Protein 8TRU (pdb70)

Sequence (378 aa):
FVEDHRSECQIGNIPSSVNNAKLPDPFMGLDGKRISSKADWKCRREEIGAMYEKLMFGTKPRNPEKVEGSYSGGKLTIKVTDKGKSGSFSVKISNAGDKPKPAMIGFGGGCGSLGNATNGLDIAQITFNPDDVAPESGGGMFFQLYNQGQGTIIAWAWGVSRIIDALEKTPEAGIDVKHLAMTGCSRWGKGTLAVGAFDERIALTIPQESGSGGASLWRVGAQVNKQKGKQFVQGLSSAGTEGKWMISSFKNYDGKENTLPFDQHMLLVAMVAPRALLILDNAGQEWLGEVPSNYCGQASKEVYDALGATENYTYSQEGGHGHCQLPNGQFDEVKDFMNKFLLGKDAKTGKIDYTKNTQTINFKKSEWIDWETPSLKDP

Foldseek 3Di:
DFFADLVVEDADDADQFDFFLFFFDLQQHPVRDGAFALVVVSHSLSNLVVNCCVAKFHDQDDDFPDWAWDDDDQKIKIWTHHQPDIAIDIKGKADAAVAAFAEEQAEDCPRAQPPCLCPPPRGMYIYDHLQQFAFLVGDHRVCVRDDRQGFSLSSLLNVVVSVLVNCVVYCRRRHDLQFYAYEHEACVLLSQLLNLLRGVSHQEGERALPAPNHLFWQSVQVVVCVVVVHNQEAHQLNVSPGSSRIGVCNSVCGVPSSTGNHTNLSSNLSNPPGAYEYHHEAPRRHSHRARNLLSLVVNCLSNVQSVRQQRYEYEYYYDDDGSNDDPVCSCVSVQNCCVRRVPHHDRGHYRYHDPHDDDHDRDCVVHPDDDRHNHHHD

Secondary structure (DSSP, 8-state):
--S--GGGS------S----SSPPPTTB-TTS-B--BGGGHHHHHHHHHHHHIIIII-----S-SEEEEEEETTEEEEEEEETTEEEEEEEEEES-----EEEEEEEB--BSS-GGGGTT---EEEEE-GGGT--TTS--SHHHH--S---HHHHHHHHHHHHHHHHHT-GGG-EEEEEEEEEEETHHHHHHHHHHHH-TT-SEEEEES--TTSSS-HHHHHHHHHHHTS--S--HHHHTTGGG-S-TTGGGGGGGGGG-S--THHHHHHHTTSEEEEEE-SS-TTT-HHHHHHHHHHHHHHHHHTT-GGGEEEEEE-SS-TT---GGGHHHHHHHHHHHTS-------EEEEES-SS-----HHHH--S----PBP-

Structure (mmCIF, N/CA/C/O backbone):
data_8TRU
#
_entry.id   8TRU
#
_cell.length_a   57.280
_cell.length_b   57.280
_cell.length_c   222.160
_cell.angle_alpha   90.00
_cell.angle_beta   90.00
_cell.angle_gamma   90.00
#
_symmetry.space_group_name_H-M   'P 41 21 2'
#
loop_
_entity.id
_entity.type
_entity.pdbx_description
1 polymer 'Glucuronyl esterase'
2 non-polymer 'ZINC ION'
3 water water
#
loop_
_atom_site.group_PDB
_atom_site.id
_atom_site.type_symbol
_atom_site.label_atom_id
_atom_site.label_alt_id
_atom_site.label_comp_id
_atom_site.label_asym_id
_atom_site.label_entity_id
_atom_site.label_seq_id
_atom_site.pdbx_PDB_ins_code
_atom_site.Cartn_x
_atom_site.Cartn_y
_atom_site.Cartn_z
_atom_site.occupancy
_atom_site.B_iso_or_equiv
_atom_site.auth_seq_id
_atom_site.auth_comp_id
_atom_site.auth_asym_id
_atom_site.auth_atom_id
_atom_site.pdbx_PDB_model_num
ATOM 1 N N . PHE A 1 4 ? -16.551 22.195 2.528 1.00 57.68 155 PHE A N 1
ATOM 2 C CA . PHE A 1 4 ? -16.154 20.935 3.164 1.00 55.59 155 PHE A CA 1
ATOM 3 C C . PHE A 1 4 ? -15.409 21.208 4.463 1.00 52.39 155 PHE A C 1
ATOM 4 O O . PHE A 1 4 ? -14.266 21.672 4.459 1.00 53.81 155 PHE A O 1
ATOM 12 N N . VAL A 1 5 ? -16.066 20.882 5.572 1.00 49.07 156 VAL A N 1
ATOM 13 C CA . VAL A 1 5 ? -15.751 21.492 6.857 1.00 46.33 156 VAL A CA 1
ATOM 14 C C . VAL A 1 5 ? -16.237 20.568 7.969 1.00 44.29 156 VAL A C 1
ATOM 15 O O . VAL A 1 5 ? -17.334 20.006 7.889 1.00 45.36 156 VAL A O 1
ATOM 19 N N . GLU A 1 6 ? -15.413 20.433 9.016 1.00 41.10 157 GLU A N 1
ATOM 20 C CA . GLU A 1 6 ? -15.778 19.622 10.177 1.00 36.15 157 GLU A CA 1
ATOM 21 C C . GLU A 1 6 ? -17.095 20.087 10.798 1.00 36.43 157 GLU A C 1
ATOM 22 O O . GLU A 1 6 ? -18.020 19.285 10.986 1.00 34.32 157 GLU A O 1
ATOM 28 N N . ASP A 1 7 ? -17.194 21.378 11.135 1.00 36.00 158 ASP A N 1
ATOM 29 C CA . ASP A 1 7 ? -18.409 21.968 11.694 1.00 37.02 158 ASP A CA 1
ATOM 30 C C . ASP A 1 7 ? -18.386 23.467 11.441 1.00 38.86 158 ASP A C 1
ATOM 31 O O . ASP A 1 7 ? -17.380 24.025 11.013 1.00 39.20 158 ASP A O 1
ATOM 36 N N . HIS A 1 8 ? -19.492 24.124 11.780 1.00 41.35 159 HIS A N 1
ATOM 37 C CA . HIS A 1 8 ? -19.617 25.570 11.630 1.00 42.95 159 HIS A CA 1
ATOM 38 C C . HIS A 1 8 ? -19.737 26.277 12.978 1.00 39.89 159 HIS A C 1
ATOM 39 O O . HIS A 1 8 ? -20.293 27.374 13.060 1.00 39.39 159 HIS A O 1
ATOM 46 N N . ARG A 1 9 ? -19.191 25.663 14.034 1.00 38.44 160 ARG A N 1
ATOM 47 C CA . ARG A 1 9 ? -19.381 26.170 15.392 1.00 36.53 160 ARG A CA 1
ATOM 48 C C . ARG A 1 9 ? -18.953 27.631 15.533 1.00 37.62 160 ARG A C 1
ATOM 49 O O . ARG A 1 9 ? -19.626 28.409 16.216 1.00 38.01 160 ARG A O 1
ATOM 57 N N . SER A 1 10 ? -17.837 28.019 14.899 1.00 37.38 161 SER A N 1
ATOM 58 C CA . SER A 1 10 ? -17.298 29.371 15.023 1.00 39.95 161 SER A CA 1
ATOM 59 C C . SER A 1 10 ? -18.145 30.417 14.309 1.00 40.88 161 SER A C 1
ATOM 60 O O . SER A 1 10 ? -17.951 31.611 14.555 1.00 41.85 161 SER A O 1
ATOM 63 N N . GLU A 1 11 ? -19.076 30.007 13.446 1.00 39.75 162 GLU A N 1
ATOM 64 C CA . GLU A 1 11 ? -19.954 30.927 12.731 1.00 40.81 162 GLU A CA 1
ATOM 65 C C . GLU A 1 11 ? -21.264 31.187 13.471 1.00 39.46 162 GLU A C 1
ATOM 66 O O . GLU A 1 11 ? -22.137 31.875 12.931 1.00 39.80 162 GLU A O 1
ATOM 72 N N . CYS A 1 12 ? -21.418 30.655 14.688 1.00 38.52 163 CYS A N 1
ATOM 73 C CA . CYS A 1 12 ? -22.683 30.683 15.411 1.00 38.25 163 CYS A CA 1
ATOM 74 C C . CYS A 1 12 ? -22.490 31.134 16.849 1.00 41.72 163 CYS A C 1
ATOM 75 O O . CYS A 1 12 ? -21.577 30.659 17.529 1.00 43.04 163 CYS A O 1
ATOM 78 N N . GLN A 1 13 ? -23.359 32.036 17.313 1.00 45.31 164 GLN A N 1
ATOM 79 C CA . GLN A 1 13 ? -23.316 32.512 18.689 1.00 45.44 164 GLN A CA 1
ATOM 80 C C . GLN A 1 13 ? -24.081 31.543 19.578 1.00 41.55 164 GLN A C 1
ATOM 81 O O . GLN A 1 13 ? -25.268 31.290 19.352 1.00 38.26 164 GLN A O 1
ATOM 87 N N . ILE A 1 14 ? -23.396 30.986 20.573 1.00 41.25 165 ILE A N 1
ATOM 88 C CA . ILE A 1 14 ? -23.995 30.024 21.491 1.00 40.45 165 ILE A CA 1
ATOM 89 C C . ILE A 1 14 ? -24.396 30.763 22.760 1.00 42.80 165 ILE A C 1
ATOM 90 O O . ILE A 1 14 ? -23.537 31.310 23.469 1.00 41.88 165 ILE A O 1
ATOM 95 N N . GLY A 1 15 ? -25.699 30.768 23.046 1.00 43.73 166 GLY A N 1
ATOM 96 C CA . GLY A 1 15 ? -26.247 31.459 24.199 1.00 45.95 166 GLY A CA 1
ATOM 97 C C . GLY A 1 15 ? -26.209 30.615 25.457 1.00 45.17 166 GLY A C 1
ATOM 98 O O . GLY A 1 15 ? -25.364 29.730 25.616 1.00 43.66 166 GLY A O 1
ATOM 99 N N . ASN A 1 16 ? -27.138 30.888 26.369 1.00 44.99 167 ASN A N 1
ATOM 100 C CA . ASN A 1 16 ? -27.166 30.158 27.629 1.00 45.43 167 ASN A CA 1
ATOM 101 C C . ASN A 1 16 ? -27.529 28.696 27.399 1.00 43.06 167 ASN A C 1
ATOM 102 O O . ASN A 1 16 ? -28.418 28.374 26.603 1.00 43.80 167 ASN A O 1
ATOM 107 N N . ILE A 1 17 ? -26.845 27.805 28.108 1.00 39.92 168 ILE A N 1
ATOM 108 C CA . ILE A 1 17 ? -27.161 26.380 28.035 1.00 37.16 168 ILE A CA 1
ATOM 109 C C . ILE A 1 17 ? -27.671 25.968 29.408 1.00 35.76 168 ILE A C 1
ATOM 110 O O . ILE A 1 17 ? -26.875 25.823 30.345 1.00 34.59 168 ILE A O 1
ATOM 115 N N . PRO A 1 18 ? -28.981 25.819 29.591 1.00 36.38 169 PRO A N 1
ATOM 116 C CA . PRO A 1 18 ? -29.482 25.354 30.885 1.00 35.64 169 PRO A CA 1
ATOM 117 C C . PRO A 1 18 ? -29.110 23.895 31.093 1.00 31.40 169 PRO A C 1
ATOM 118 O O . PRO A 1 18 ? -28.936 23.131 30.141 1.00 28.64 169 PRO A O 1
ATOM 122 N N . SER A 1 19 ? -28.954 23.524 32.356 1.00 29.82 170 SER A N 1
ATOM 123 C CA . SER A 1 19 ? -28.676 22.145 32.703 1.00 31.17 170 SER A CA 1
ATOM 124 C C . SER A 1 19 ? -29.890 21.458 33.309 1.00 33.48 170 SER A C 1
ATOM 125 O O . SER A 1 19 ? -29.855 20.237 33.525 1.00 33.98 170 SER A O 1
ATOM 128 N N . SER A 1 20 ? -30.979 22.201 33.542 1.00 33.24 171 SER A N 1
ATOM 129 C CA . SER A 1 20 ? -32.191 21.635 34.126 1.00 33.60 171 SER A CA 1
ATOM 130 C C . SER A 1 20 ? -33.422 22.287 33.518 1.00 33.08 171 SER A C 1
ATOM 131 O O . SER A 1 20 ? -33.468 23.512 33.343 1.00 32.11 171 SER A O 1
ATOM 134 N N . VAL A 1 21 ? -34.398 21.452 33.188 1.00 31.67 172 VAL A N 1
ATOM 135 C CA . VAL A 1 21 ? -35.739 21.847 32.778 1.00 30.82 172 VAL A CA 1
ATOM 136 C C . VAL A 1 21 ? -36.714 20.995 33.581 1.00 32.21 172 VAL A C 1
ATOM 137 O O . VAL A 1 21 ? -36.308 20.234 34.470 1.00 30.40 172 VAL A O 1
ATOM 141 N N . ASN A 1 22 ? -38.003 21.118 33.269 1.00 30.25 173 ASN A N 1
ATOM 142 C CA . ASN A 1 22 ? -39.016 20.207 33.784 1.00 30.24 173 ASN A CA 1
ATOM 143 C C . ASN A 1 22 ? -39.930 19.868 32.616 1.00 28.47 173 ASN A C 1
ATOM 144 O O . ASN A 1 22 ? -40.871 20.613 32.321 1.00 28.80 173 ASN A O 1
ATOM 149 N N . ASN A 1 23 ? -39.665 18.730 31.970 1.00 29.02 174 ASN A N 1
ATOM 150 C CA . ASN A 1 23 ? -40.378 18.389 30.741 1.00 30.37 174 ASN A CA 1
ATOM 151 C C . ASN A 1 23 ? -40.361 16.868 30.562 1.00 29.17 174 ASN A C 1
ATOM 152 O O . ASN A 1 23 ? -39.348 16.310 30.137 1.00 27.50 174 ASN A O 1
ATOM 157 N N . ALA A 1 24 ? -41.496 16.224 30.847 1.00 29.07 175 ALA A N 1
ATOM 158 C CA . ALA A 1 24 ? -41.593 14.774 30.689 1.00 30.22 175 ALA A CA 1
ATOM 159 C C . ALA A 1 24 ? -41.799 14.361 29.241 1.00 31.02 175 ALA A C 1
ATOM 160 O O . ALA A 1 24 ? -41.688 13.165 28.932 1.00 32.13 175 ALA A O 1
ATOM 162 N N . LYS A 1 25 ? -42.054 15.319 28.356 1.00 28.36 176 LYS A N 1
ATOM 163 C CA . LYS A 1 25 ? -42.055 15.109 26.919 1.00 29.27 176 LYS A CA 1
ATOM 164 C C . LYS A 1 25 ? -40.645 15.317 26.353 1.00 30.64 176 LYS A C 1
ATOM 165 O O . LYS A 1 25 ? -39.721 15.740 27.054 1.00 25.36 176 LYS A O 1
ATOM 171 N N . LEU A 1 26 ? -40.492 14.993 25.070 1.00 29.36 177 LEU A N 1
ATOM 172 C CA . LEU A 1 26 ? -39.234 15.211 24.381 1.00 27.55 177 LEU A CA 1
ATOM 173 C C . LEU A 1 26 ? -38.996 16.703 24.169 1.00 28.41 177 LEU A C 1
ATOM 174 O O . LEU A 1 26 ? -39.891 17.413 23.676 1.00 24.98 177 LEU A O 1
ATOM 179 N N . PRO A 1 27 ? -37.814 17.221 24.512 1.00 29.26 178 PRO A N 1
ATOM 180 C CA . PRO A 1 27 ? -37.532 18.633 24.227 1.00 29.44 178 PRO A CA 1
ATOM 181 C C . PRO A 1 27 ? -37.590 18.934 22.735 1.00 29.68 178 PRO A C 1
ATOM 182 O O . PRO A 1 27 ? -37.290 18.084 21.889 1.00 29.35 178 PRO A O 1
ATOM 186 N N . ASP A 1 28 ? -37.981 20.169 22.438 1.00 28.79 179 ASP A N 1
ATOM 187 C CA . ASP A 1 28 ? -38.125 20.674 21.075 1.00 29.87 179 ASP A CA 1
ATOM 188 C C . ASP A 1 28 ? -36.763 20.909 20.437 1.00 30.40 179 ASP A C 1
ATOM 189 O O . ASP A 1 28 ? -35.999 21.751 20.925 1.00 33.14 179 ASP A O 1
ATOM 194 N N . PRO A 1 29 ? -36.453 20.264 19.313 1.00 28.30 180 PRO A N 1
ATOM 195 C CA . PRO A 1 29 ? -35.155 20.497 18.678 1.00 29.80 180 PRO A CA 1
ATOM 196 C C . PRO A 1 29 ? -35.135 21.725 17.791 1.00 31.58 180 PRO A C 1
ATOM 197 O O . PRO A 1 29 ? -34.043 22.158 17.395 1.00 31.22 180 PRO A O 1
ATOM 201 N N . PHE A 1 30 ? -36.291 22.321 17.495 1.00 32.15 181 PHE A N 1
ATOM 202 C CA . PHE A 1 30 ? -36.350 23.517 16.669 1.00 31.34 181 PHE A CA 1
ATOM 203 C C . PHE A 1 30 ? -36.341 24.798 17.493 1.00 33.38 181 PHE A C 1
ATOM 204 O O . PHE A 1 30 ? -36.519 25.878 16.928 1.00 35.77 181 PHE A O 1
ATOM 212 N N . MET A 1 31 ? -36.171 24.703 18.805 1.00 31.81 182 MET A N 1
ATOM 213 C CA . MET A 1 31 ? -36.213 25.863 19.678 1.00 31.92 182 MET A CA 1
ATOM 214 C C . MET A 1 31 ? -34.785 26.359 19.891 1.00 34.40 182 MET A C 1
ATOM 215 O O . MET A 1 31 ? -33.960 25.670 20.503 1.00 34.68 182 MET A O 1
ATOM 220 N N . GLY A 1 32 ? -34.486 27.542 19.369 1.00 33.50 183 GLY A N 1
ATOM 221 C CA . GLY A 1 32 ? -33.157 28.092 19.522 1.00 31.41 183 GLY A CA 1
ATOM 222 C C . GLY A 1 32 ? -32.832 28.423 20.965 1.00 31.07 183 GLY A C 1
ATOM 223 O O . GLY A 1 32 ? -33.707 28.609 21.812 1.00 30.36 183 GLY A O 1
ATOM 224 N N . LEU A 1 33 ? -31.526 28.484 21.249 1.00 33.93 184 LEU A N 1
ATOM 225 C CA . LEU A 1 33 ? -31.067 28.956 22.551 1.00 33.55 184 LEU A CA 1
ATOM 226 C C . LEU A 1 33 ? -31.447 30.399 22.801 1.00 35.19 184 LEU A C 1
ATOM 227 O O . LEU A 1 33 ? -31.508 30.821 23.961 1.00 37.11 184 LEU A O 1
ATOM 232 N N . ASP A 1 34 ? -31.665 31.180 21.748 1.00 36.28 185 ASP A N 1
ATOM 233 C CA . ASP A 1 34 ? -32.139 32.547 21.938 1.00 36.07 185 ASP A CA 1
ATOM 234 C C . ASP A 1 34 ? -33.636 32.613 22.214 1.00 34.73 185 ASP A C 1
ATOM 235 O O . ASP A 1 34 ? -34.195 33.713 22.269 1.00 35.10 185 ASP A O 1
ATOM 240 N N . GLY A 1 35 ? -34.300 31.473 22.382 1.00 36.26 186 GLY A N 1
ATOM 241 C CA . GLY A 1 35 ? -35.721 31.459 22.673 1.00 38.15 186 GLY A CA 1
ATOM 242 C C . GLY A 1 35 ? -36.649 31.508 21.478 1.00 40.02 186 GLY A C 1
ATOM 243 O O . GLY A 1 35 ? -37.874 31.456 21.669 1.00 41.96 186 GLY A O 1
ATOM 244 N N . LYS A 1 36 ? -36.131 31.602 20.253 1.00 39.02 187 LYS A N 1
ATOM 245 C CA . LYS A 1 36 ? -36.974 31.673 19.061 1.00 39.88 187 LYS A CA 1
ATOM 246 C C . LYS A 1 36 ? -36.933 30.349 18.304 1.00 35.82 187 LYS A C 1
ATOM 247 O O . LYS A 1 36 ? -35.857 29.776 18.118 1.00 33.31 187 LYS A O 1
ATOM 249 N N . ARG A 1 37 ? -38.098 29.872 17.858 1.00 35.11 188 ARG A N 1
ATOM 250 C CA . ARG A 1 37 ? -38.140 28.682 17.011 1.00 33.82 188 ARG A CA 1
ATOM 251 C C . ARG A 1 37 ? -37.598 29.010 15.629 1.00 34.58 188 ARG A C 1
ATOM 252 O O . ARG A 1 37 ? -37.810 30.106 15.112 1.00 37.10 188 ARG A O 1
ATOM 260 N N . ILE A 1 38 ? -36.886 28.065 15.026 1.00 34.67 189 ILE A N 1
ATOM 261 C CA . ILE A 1 38 ? -36.368 28.309 13.687 1.00 35.65 189 ILE A CA 1
ATOM 262 C C . ILE A 1 38 ? -37.493 28.187 12.666 1.00 36.78 189 ILE A C 1
ATOM 263 O O . ILE A 1 38 ? -38.479 27.466 12.859 1.00 36.05 189 ILE A O 1
ATOM 268 N N . SER A 1 39 ? -37.368 28.942 11.580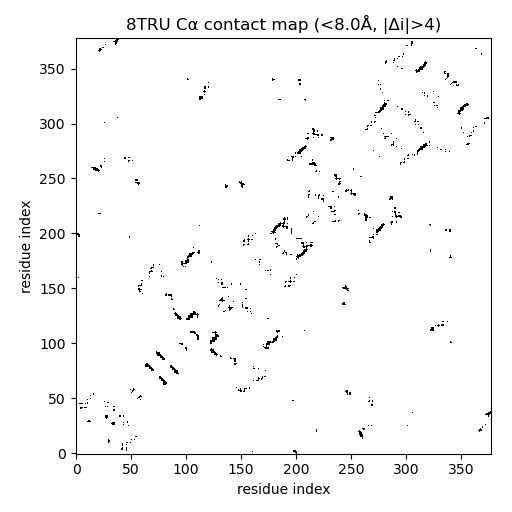 1.00 38.08 190 SER A N 1
ATOM 269 C CA . SER A 1 39 ? -38.342 28.907 10.506 1.00 39.57 190 SER A CA 1
ATOM 270 C C . SER A 1 39 ? -37.750 28.535 9.160 1.00 42.05 190 SER A C 1
ATOM 271 O O . SER A 1 39 ? -38.498 28.094 8.280 1.00 41.96 190 SER A O 1
ATOM 274 N N . SER A 1 40 ? -36.440 28.693 8.972 1.00 43.44 191 SER A N 1
ATOM 275 C CA . SER A 1 40 ? -35.793 28.475 7.690 1.00 45.10 191 SER A CA 1
ATOM 276 C C . SER A 1 40 ? -34.810 27.317 7.770 1.00 42.21 191 SER A C 1
ATOM 277 O O . SER A 1 40 ? -34.249 27.023 8.828 1.00 41.19 191 SER A O 1
ATOM 280 N N . LYS A 1 41 ? -34.590 26.662 6.632 1.00 40.75 192 LYS A N 1
ATOM 281 C CA . LYS A 1 41 ? -33.570 25.626 6.602 1.00 41.56 192 LYS A CA 1
ATOM 282 C C . LYS A 1 41 ? -32.191 26.226 6.835 1.00 41.92 192 LYS A C 1
ATOM 283 O O . LYS A 1 41 ? -31.304 25.550 7.365 1.00 42.87 192 LYS A O 1
ATOM 289 N N . ALA A 1 42 ? -32.009 27.499 6.477 1.00 43.21 193 ALA A N 1
ATOM 290 C CA . ALA A 1 42 ? -30.752 28.195 6.738 1.00 44.02 193 ALA A CA 1
ATOM 291 C C . ALA A 1 42 ? -30.484 28.348 8.229 1.00 42.96 193 ALA A C 1
ATOM 292 O O . ALA A 1 42 ? -29.324 28.468 8.641 1.00 42.79 193 ALA A O 1
ATOM 294 N N . ASP A 1 43 ? -31.537 28.359 9.047 1.00 41.49 194 ASP A N 1
ATOM 295 C CA . ASP A 1 43 ? -31.369 28.445 10.489 1.00 39.17 194 ASP A CA 1
ATOM 296 C C . ASP A 1 43 ? -30.816 27.164 11.087 1.00 38.96 194 ASP A C 1
ATOM 297 O O . ASP A 1 43 ? -30.404 27.172 12.252 1.00 39.24 194 ASP A O 1
ATOM 302 N N . TRP A 1 44 ? -30.790 26.070 10.327 1.00 38.04 195 TRP A N 1
ATOM 303 C CA . TRP A 1 44 ? -30.331 24.811 10.900 1.00 36.87 195 TRP A CA 1
ATOM 304 C C . TRP A 1 44 ? -28.812 24.792 11.089 1.00 35.25 195 TRP A C 1
ATOM 305 O O . TRP A 1 44 ? -28.317 24.147 12.022 1.00 33.83 195 TRP A O 1
ATOM 316 N N . LYS A 1 45 ? -28.063 25.500 10.240 1.00 36.80 196 LYS A N 1
ATOM 317 C CA . LYS A 1 45 ? -26.606 25.519 10.377 1.00 37.31 196 LYS A CA 1
ATOM 318 C C . LYS A 1 45 ? -26.196 25.766 11.824 1.00 36.13 196 LYS A C 1
ATOM 319 O O . LYS A 1 45 ? -25.406 25.005 12.397 1.00 37.06 196 LYS A O 1
ATOM 325 N N . CYS A 1 46 ? -26.781 26.799 12.448 1.00 34.66 197 CYS A N 1
ATOM 326 C CA . CYS A 1 46 ? -26.462 27.209 13.814 1.00 33.33 197 CYS A CA 1
ATOM 327 C C . CYS A 1 46 ? -27.270 26.489 14.877 1.00 32.01 197 CYS A C 1
ATOM 328 O O . CYS A 1 46 ? -26.760 26.271 15.976 1.00 32.47 197 CYS A O 1
ATOM 331 N N . ARG A 1 47 ? -28.522 26.159 14.593 1.00 31.11 198 ARG A N 1
ATOM 332 C CA . ARG A 1 47 ? -29.285 25.362 15.543 1.00 29.83 198 ARG A CA 1
ATOM 333 C C . ARG A 1 47 ? -28.591 24.022 15.813 1.00 29.09 198 ARG A C 1
ATOM 334 O O . ARG A 1 47 ? -28.492 23.584 16.965 1.00 28.68 198 ARG A O 1
ATOM 342 N N . ARG A 1 48 ? -28.049 23.399 14.761 1.00 30.82 199 ARG A N 1
ATOM 343 C CA . ARG A 1 48 ? -27.239 22.183 14.893 1.00 32.76 199 ARG A CA 1
ATOM 344 C C . ARG A 1 48 ? -26.033 22.386 15.820 1.00 30.14 199 ARG A C 1
ATOM 345 O O . ARG A 1 48 ? -25.729 21.520 16.648 1.00 28.06 199 ARG A O 1
ATOM 353 N N . GLU A 1 49 ? -25.332 23.523 15.703 1.00 29.06 200 GLU A N 1
ATOM 354 C CA . GLU A 1 49 ? -24.191 23.770 16.582 1.00 28.00 200 GLU A CA 1
ATOM 355 C C . GLU A 1 49 ? -24.630 23.957 18.027 1.00 26.70 200 GLU A C 1
ATOM 356 O O . GLU A 1 49 ? -23.952 23.492 18.950 1.00 28.11 200 GLU A O 1
ATOM 362 N N . GLU A 1 50 ? -25.762 24.632 18.244 1.00 27.96 201 GLU A N 1
ATOM 363 C CA . GLU A 1 50 ? -26.288 24.811 19.598 1.00 30.51 201 GLU A CA 1
ATOM 364 C C . GLU A 1 50 ? -26.580 23.483 20.284 1.00 28.83 201 GLU A C 1
ATOM 365 O O . GLU A 1 50 ? -26.318 23.335 21.484 1.00 27.84 201 GLU A O 1
ATOM 371 N N . ILE A 1 51 ? -27.156 22.520 19.553 1.00 29.59 202 ILE A N 1
ATOM 372 C CA . ILE A 1 51 ? -27.385 21.183 20.113 1.00 27.69 202 ILE A CA 1
ATOM 373 C C . ILE A 1 51 ? -26.054 20.517 20.479 1.00 27.83 202 ILE A C 1
ATOM 374 O O . ILE A 1 51 ? -25.887 19.989 21.588 1.00 26.65 202 ILE A O 1
ATOM 379 N N . GLY A 1 52 ? -25.081 20.548 19.568 1.00 28.68 203 GLY A N 1
ATOM 380 C CA . GLY A 1 52 ? -23.778 19.966 19.879 1.00 28.78 203 GLY A CA 1
ATOM 381 C C . GLY A 1 52 ? -23.133 20.578 21.110 1.00 27.79 203 GLY A C 1
ATOM 382 O O . GLY A 1 52 ? -22.622 19.862 21.978 1.00 26.84 203 GLY A O 1
ATOM 383 N N . ALA A 1 53 ? -23.152 21.912 21.205 1.00 27.66 204 ALA A N 1
ATOM 384 C CA . ALA A 1 53 ? -22.620 22.591 22.381 1.00 26.27 204 ALA A CA 1
ATOM 385 C C . ALA A 1 53 ? -23.327 22.162 23.658 1.00 27.69 204 ALA A C 1
ATOM 386 O O . ALA A 1 53 ? -22.705 22.114 24.729 1.00 26.19 204 ALA A O 1
ATOM 388 N N . MET A 1 54 ? -24.635 21.883 23.577 1.00 28.72 205 MET A N 1
ATOM 389 C CA . MET A 1 54 ? -25.343 21.389 24.749 1.00 29.31 205 MET A CA 1
ATOM 390 C C . MET A 1 54 ? -24.849 19.999 25.138 1.00 29.24 205 MET A C 1
ATOM 391 O O . MET A 1 54 ? -24.560 19.749 26.313 1.00 29.44 205 MET A O 1
ATOM 396 N N . TYR A 1 55 ? -24.712 19.096 24.158 1.00 28.76 206 TYR A N 1
ATOM 397 C CA . TYR A 1 55 ? -24.162 17.764 24.427 1.00 29.90 206 TYR A CA 1
ATOM 398 C C . TYR A 1 55 ? -22.735 17.838 24.970 1.00 30.21 206 TYR A C 1
ATOM 399 O O . TYR A 1 55 ? -22.379 17.094 25.892 1.00 29.28 206 TYR A O 1
ATOM 408 N N . GLU A 1 56 ? -21.903 18.728 24.426 1.00 32.02 207 GLU A N 1
ATOM 409 C CA . GLU A 1 56 ? -20.535 18.830 24.937 1.00 31.00 207 GLU A CA 1
ATOM 410 C C . GLU A 1 56 ? -20.534 19.347 26.371 1.00 31.95 207 GLU A C 1
ATOM 411 O O . GLU A 1 56 ? -19.777 18.861 27.211 1.00 32.46 207 GLU A O 1
ATOM 417 N N . LYS A 1 57 ? -21.413 20.297 26.686 1.00 31.53 208 LYS A N 1
ATOM 418 C CA . LYS A 1 57 ? -21.448 20.822 28.046 1.00 32.34 208 LYS A CA 1
ATOM 419 C C . LYS A 1 57 ? -22.052 19.817 29.019 1.00 32.57 208 LYS A C 1
ATOM 420 O O . LYS A 1 57 ? -21.566 19.680 30.147 1.00 35.27 208 LYS A O 1
ATOM 426 N N . LEU A 1 58 ? -23.090 19.090 28.599 1.00 30.55 209 LEU A N 1
ATOM 427 C CA . LEU A 1 58 ? -23.904 18.307 29.528 1.00 26.48 209 LEU A CA 1
ATOM 428 C C . LEU A 1 58 ? -23.601 16.812 29.532 1.00 26.77 209 LEU A C 1
ATOM 429 O O . LEU A 1 58 ? -23.752 16.179 30.583 1.00 26.02 209 LEU A O 1
ATOM 434 N N . MET A 1 59 ? -23.188 16.225 28.403 1.00 25.00 210 MET A N 1
ATOM 435 C CA . MET A 1 59 ? -23.023 14.777 28.349 1.00 27.00 210 MET A CA 1
ATOM 436 C C . MET A 1 59 ? -21.633 14.317 27.924 1.00 27.76 210 MET A C 1
ATOM 437 O O . MET A 1 59 ? -21.021 13.532 28.645 1.00 29.92 210 MET A O 1
ATOM 442 N N . PHE A 1 60 ? -21.125 14.780 26.775 1.00 27.42 211 PHE A N 1
ATOM 443 C CA . PHE A 1 60 ? -19.881 14.280 26.185 1.00 28.48 211 PHE A CA 1
ATOM 444 C C . PHE A 1 60 ? -18.616 14.980 26.707 1.00 30.21 211 PHE A C 1
ATOM 445 O O . PHE A 1 60 ? -17.574 14.324 26.886 1.00 27.80 211 PHE A O 1
ATOM 453 N N . GLY A 1 61 ? -18.665 16.292 26.922 1.00 29.52 212 GLY A N 1
ATOM 454 C CA . GLY A 1 61 ? -17.457 17.060 27.138 1.00 29.99 212 GLY A CA 1
ATOM 455 C C . GLY A 1 61 ? -17.016 17.791 25.874 1.00 30.85 212 GLY A C 1
ATOM 456 O O . GLY A 1 61 ? -17.411 17.464 24.756 1.00 31.11 212 GLY A O 1
ATOM 457 N N . THR A 1 62 ? -16.165 18.793 26.063 1.00 30.31 213 THR A N 1
ATOM 458 C CA . THR A 1 62 ? -15.830 19.697 24.966 1.00 28.49 213 THR A CA 1
ATOM 459 C C . THR A 1 62 ? -14.977 19.021 23.895 1.00 29.83 213 THR A C 1
ATOM 460 O O . THR A 1 62 ? -13.909 18.473 24.184 1.00 32.63 213 THR A O 1
ATOM 464 N N . LYS A 1 63 ? -15.405 19.116 22.641 1.00 27.85 214 LYS A N 1
ATOM 465 C CA . LYS A 1 63 ? -14.594 18.577 21.556 1.00 29.02 214 LYS A CA 1
ATOM 466 C C . LYS A 1 63 ? -13.491 19.568 21.202 1.00 30.85 214 LYS A C 1
ATOM 467 O O . LYS A 1 63 ? -13.792 20.685 20.752 1.00 28.99 214 LYS A O 1
ATOM 473 N N . PRO A 1 64 ? -12.223 19.227 21.404 1.00 33.98 215 PRO A N 1
ATOM 474 C CA . PRO A 1 64 ? -11.150 20.155 21.019 1.00 33.51 215 PRO A CA 1
ATOM 475 C C . PRO A 1 64 ? -11.169 20.363 19.514 1.00 32.25 215 PRO A C 1
ATOM 476 O O . PRO A 1 64 ? -11.273 19.406 18.741 1.00 33.09 215 PRO A O 1
ATOM 480 N N . ARG A 1 65 ? -11.094 21.624 19.102 1.00 29.36 216 ARG A N 1
ATOM 481 C CA . ARG A 1 65 ? -11.239 22.004 17.707 1.00 28.98 216 ARG A CA 1
ATOM 482 C C . ARG A 1 65 ? -9.995 22.745 17.223 1.00 31.26 216 ARG A C 1
ATOM 483 O O . ARG A 1 65 ? -9.167 23.212 18.014 1.00 32.09 216 ARG A O 1
ATOM 491 N N . ASN A 1 66 ? -9.876 22.845 15.903 1.00 32.44 217 ASN A N 1
ATOM 492 C CA . ASN A 1 66 ? -8.813 23.604 15.255 1.00 32.22 217 ASN A CA 1
ATOM 493 C C . ASN A 1 66 ? -7.423 23.230 15.770 1.00 31.76 217 ASN A C 1
ATOM 494 O O . ASN A 1 66 ? -6.690 24.086 16.276 1.00 28.98 217 ASN A O 1
ATOM 499 N N . PRO A 1 67 ? -7.026 21.961 15.646 1.00 29.05 218 PRO A N 1
ATOM 500 C CA . PRO A 1 67 ? -5.699 21.565 16.109 1.00 29.22 218 PRO A CA 1
ATOM 501 C C . PRO A 1 67 ? -4.621 22.329 15.352 1.00 32.59 218 PRO A C 1
ATOM 502 O O . PRO A 1 67 ? -4.798 22.706 14.193 1.00 34.31 218 PRO A O 1
ATOM 506 N N . GLU A 1 68 ? -3.494 22.556 16.028 1.00 31.55 219 GLU A N 1
ATOM 507 C CA . GLU A 1 68 ? -2.428 23.375 15.450 1.00 32.20 219 GLU A CA 1
ATOM 508 C C . GLU A 1 68 ? -1.881 22.782 14.151 1.00 33.61 219 GLU A C 1
ATOM 509 O O . GLU A 1 68 ? -1.554 23.518 13.215 1.00 32.74 219 GLU A O 1
ATOM 515 N N . LYS A 1 69 ? -1.777 21.456 14.064 1.00 36.10 220 LYS A N 1
ATOM 516 C CA . LYS A 1 69 ? -1.278 20.850 12.839 1.00 37.59 220 LYS A CA 1
ATOM 517 C C . LYS A 1 69 ? -1.649 19.373 12.834 1.00 35.94 220 LYS A C 1
ATOM 518 O O . LYS A 1 69 ? -1.595 18.717 13.875 1.00 36.03 220 LYS A O 1
ATOM 524 N N . VAL A 1 70 ? -2.034 18.864 11.666 1.00 35.61 221 VAL A N 1
ATOM 525 C CA . VAL A 1 70 ? -2.284 17.440 11.467 1.00 36.20 221 VAL A CA 1
ATOM 526 C C . VAL A 1 70 ? -1.452 16.987 10.276 1.00 39.61 221 VAL A C 1
ATOM 527 O O . VAL A 1 70 ? -1.557 17.559 9.184 1.00 41.42 221 VAL A O 1
ATOM 531 N N . GLU A 1 71 ? -0.613 15.983 10.486 1.00 41.56 222 GLU A N 1
ATOM 532 C CA . GLU A 1 71 ? 0.234 15.449 9.435 1.00 43.57 222 GLU A CA 1
ATOM 533 C C . GLU A 1 71 ? -0.145 14.004 9.149 1.00 46.33 222 GLU A C 1
ATOM 534 O O . GLU A 1 71 ? -0.375 13.210 10.072 1.00 44.83 222 GLU A O 1
ATOM 540 N N . GLY A 1 72 ? -0.208 13.676 7.873 1.00 48.30 223 GLY A N 1
ATOM 541 C CA . GLY A 1 72 ? -0.492 12.316 7.450 1.00 46.71 223 GLY A CA 1
ATOM 542 C C . GLY A 1 72 ? 0.578 11.776 6.529 1.00 47.07 223 GLY A C 1
ATOM 543 O O . GLY A 1 72 ? 1.092 12.489 5.662 1.00 46.37 223 GLY A O 1
ATOM 544 N N . SER A 1 73 ? 0.907 10.503 6.728 1.00 48.06 224 SER A N 1
ATOM 545 C CA . SER A 1 73 ? 1.816 9.766 5.861 1.00 49.93 224 SER A CA 1
ATOM 546 C C . SER A 1 73 ? 1.264 8.362 5.690 1.00 50.75 224 SER A C 1
ATOM 547 O O . SER A 1 73 ? 0.788 7.754 6.654 1.00 49.27 224 SER A O 1
ATOM 550 N N . TYR A 1 74 ? 1.322 7.857 4.463 1.00 51.42 225 TYR A N 1
ATOM 551 C CA . TYR A 1 74 ? 0.765 6.555 4.117 1.00 50.98 225 TYR A CA 1
ATOM 552 C C . TYR A 1 74 ? 1.900 5.641 3.675 1.00 51.91 225 TYR A C 1
ATOM 553 O O . TYR A 1 74 ? 2.603 5.939 2.702 1.00 51.89 225 TYR A O 1
ATOM 562 N N . SER A 1 75 ? 2.082 4.535 4.390 1.00 52.97 226 SER A N 1
ATOM 563 C CA . SER A 1 75 ? 3.127 3.587 4.030 1.00 55.04 226 SER A CA 1
ATOM 564 C C . SER A 1 75 ? 2.713 2.199 4.500 1.00 54.56 226 SER A C 1
ATOM 565 O O . SER A 1 75 ? 2.209 2.046 5.619 1.00 53.53 226 SER A O 1
ATOM 568 N N . GLY A 1 76 ? 2.909 1.203 3.641 1.00 55.17 227 GLY A N 1
ATOM 569 C CA . GLY A 1 76 ? 2.598 -0.173 4.005 1.00 55.99 227 GLY A CA 1
ATOM 570 C C . GLY A 1 76 ? 1.153 -0.396 4.397 1.00 55.77 227 GLY A C 1
ATOM 571 O O . GLY A 1 76 ? 0.879 -1.070 5.400 1.00 55.59 227 GLY A O 1
ATOM 572 N N . GLY A 1 77 ? 0.218 0.167 3.636 1.00 54.81 228 GLY A N 1
ATOM 573 C CA . GLY A 1 77 ? -1.193 -0.018 3.912 1.00 53.56 228 GLY A CA 1
ATOM 574 C C . GLY A 1 77 ? -1.685 0.562 5.216 1.00 52.97 228 GLY A C 1
ATOM 575 O O . GLY A 1 77 ? -2.819 0.271 5.611 1.00 53.23 228 GLY A O 1
ATOM 576 N N . LYS A 1 78 ? -0.882 1.383 5.894 1.00 51.06 229 LYS A N 1
ATOM 577 C CA . LYS A 1 78 ? -1.253 1.979 7.172 1.00 50.09 229 LYS A CA 1
ATOM 578 C C . LYS A 1 78 ? -1.094 3.491 7.078 1.00 47.09 229 LYS A C 1
ATOM 579 O O . LYS A 1 78 ? -0.056 3.976 6.619 1.00 48.01 229 LYS A O 1
ATOM 585 N N . LEU A 1 79 ? -2.124 4.231 7.490 1.00 44.11 230 LEU A N 1
ATOM 586 C CA . LEU A 1 79 ? -2.085 5.689 7.516 1.00 42.72 230 LEU A CA 1
ATOM 587 C C . LEU A 1 79 ? -1.755 6.151 8.928 1.00 44.22 230 LEU A C 1
ATOM 588 O O . LEU A 1 79 ? -2.493 5.854 9.870 1.00 41.95 230 LEU A O 1
ATOM 593 N N . THR A 1 80 ? -0.662 6.896 9.071 1.00 46.83 231 THR A N 1
ATOM 594 C CA . THR A 1 80 ? -0.223 7.389 10.373 1.00 45.50 231 THR A CA 1
ATOM 595 C C . THR A 1 80 ? -0.510 8.879 10.492 1.00 42.07 231 THR A C 1
ATOM 596 O O . THR A 1 80 ? -0.073 9.672 9.650 1.00 40.67 231 THR A O 1
ATOM 600 N N . ILE A 1 81 ? -1.240 9.243 11.543 1.00 41.34 232 ILE A N 1
ATOM 601 C CA . ILE A 1 81 ? -1.709 10.603 11.781 1.00 41.51 232 ILE A CA 1
ATOM 602 C C . ILE A 1 81 ? -0.965 11.150 12.988 1.00 44.65 232 ILE A C 1
ATOM 603 O O . ILE A 1 81 ? -1.080 10.599 14.091 1.00 46.81 232 ILE A O 1
ATOM 608 N N . LYS A 1 82 ? -0.209 12.229 12.781 1.00 43.44 233 LYS A N 1
ATOM 609 C CA . LYS A 1 82 ? 0.489 12.946 13.844 1.00 39.83 233 LYS A CA 1
ATOM 610 C C . LYS A 1 82 ? -0.211 14.278 14.079 1.00 36.91 233 LYS A C 1
ATOM 611 O O . LYS A 1 82 ? -0.321 15.096 13.160 1.00 37.77 233 LYS A O 1
ATOM 617 N N . VAL A 1 83 ? -0.661 14.506 15.307 1.00 35.09 234 VAL A N 1
ATOM 618 C CA . VAL A 1 83 ? -1.380 15.724 15.671 1.00 36.08 234 VAL A CA 1
ATOM 619 C C . VAL A 1 83 ? -0.502 16.542 16.605 1.00 36.92 234 VAL A C 1
ATOM 620 O O . VAL A 1 83 ? -0.018 16.024 17.619 1.00 35.98 234 VAL A O 1
ATOM 624 N N . THR A 1 84 ? -0.300 17.821 16.260 1.00 36.42 235 THR A N 1
ATOM 625 C CA . THR A 1 84 ? 0.404 18.785 17.099 1.00 36.61 235 THR A CA 1
ATOM 626 C C . THR A 1 84 ? -0.621 19.701 17.750 1.00 35.30 235 THR A C 1
ATOM 627 O O . THR A 1 84 ? -1.469 20.276 17.055 1.00 35.75 235 THR A O 1
ATOM 631 N N . ASP A 1 85 ? -0.536 19.844 19.070 1.00 33.15 236 ASP A N 1
ATOM 632 C CA . ASP A 1 85 ? -1.478 20.694 19.782 1.00 33.84 236 ASP A CA 1
ATOM 633 C C . ASP A 1 85 ? -1.037 20.809 21.228 1.00 32.95 236 ASP A C 1
ATOM 634 O O . ASP A 1 85 ? -0.461 19.869 21.778 1.00 31.15 236 ASP A O 1
ATOM 639 N N . LYS A 1 86 ? -1.301 21.975 21.820 1.00 34.32 237 LYS A N 1
ATOM 640 C CA . LYS A 1 86 ? -1.118 22.223 23.250 1.00 35.25 237 LYS A CA 1
ATOM 641 C C . LYS A 1 86 ? 0.274 21.811 23.744 1.00 35.59 237 LYS A C 1
ATOM 642 O O . LYS A 1 86 ? 0.423 21.191 24.801 1.00 34.19 237 LYS A O 1
ATOM 648 N N . GLY A 1 87 ? 1.306 22.168 22.971 1.00 35.48 238 GLY A N 1
ATOM 649 C CA . GLY A 1 87 ? 2.684 22.002 23.388 1.00 35.88 238 GLY A CA 1
ATOM 650 C C . GLY A 1 87 ? 3.292 20.625 23.192 1.00 35.47 238 GLY A C 1
ATOM 651 O O . GLY A 1 87 ? 4.477 20.443 23.510 1.00 33.18 238 GLY A O 1
ATOM 652 N N . LYS A 1 88 ? 2.551 19.655 22.665 1.00 37.60 239 LYS A N 1
ATOM 653 C CA . LYS A 1 88 ? 3.087 18.302 22.512 1.00 37.54 239 LYS A CA 1
ATOM 654 C C . LYS A 1 88 ? 2.552 17.700 21.212 1.00 35.88 239 LYS A C 1
ATOM 655 O O . LYS A 1 88 ? 1.926 18.384 20.397 1.00 34.70 239 LYS A O 1
ATOM 661 N N . SER A 1 89 ? 2.826 16.412 20.999 1.00 35.54 240 SER A N 1
ATOM 662 C CA . SER A 1 89 ? 2.357 15.694 19.823 1.00 37.83 240 SER A CA 1
ATOM 663 C C . SER A 1 89 ? 1.759 14.363 20.245 1.00 38.27 240 SER A C 1
ATOM 664 O O . SER A 1 89 ? 2.153 13.782 21.259 1.00 34.65 240 SER A O 1
ATOM 667 N N . GLY A 1 90 ? 0.790 13.901 19.457 1.00 34.87 241 GLY A N 1
ATOM 668 C CA . GLY A 1 90 ? 0.194 12.592 19.647 1.00 35.19 241 GLY A CA 1
ATOM 669 C C . GLY A 1 90 ? -0.001 11.926 18.303 1.00 35.85 241 GLY A C 1
ATOM 670 O O . GLY A 1 90 ? -0.415 12.587 17.346 1.00 40.46 241 GLY A O 1
ATOM 671 N N . SER A 1 91 ? 0.308 10.634 18.200 1.00 36.47 242 SER A N 1
ATOM 672 C CA . SER A 1 91 ? 0.251 9.941 16.925 1.00 37.18 242 SER A CA 1
ATOM 673 C C . SER A 1 91 ? -0.554 8.657 17.062 1.00 38.71 242 SER A C 1
ATOM 674 O O . SER A 1 91 ? -0.555 8.012 18.114 1.00 38.46 242 SER A O 1
ATOM 677 N N . PHE A 1 92 ? -1.275 8.322 15.994 1.00 38.65 243 PHE A N 1
ATOM 678 C CA . PHE A 1 92 ? -1.948 7.038 15.880 1.00 38.27 243 PHE A CA 1
ATOM 679 C C . PHE A 1 92 ? -2.062 6.684 14.408 1.00 44.61 243 PHE A C 1
ATOM 680 O O . PHE A 1 92 ? -1.929 7.541 13.534 1.00 38.98 243 PHE A O 1
ATOM 688 N N . SER A 1 93 ? -2.324 5.405 14.138 1.00 44.63 244 SER A N 1
ATOM 689 C CA . SER A 1 93 ? -2.378 4.919 12.772 1.00 44.29 244 SER A CA 1
ATOM 690 C C . SER A 1 93 ? -3.619 4.064 12.577 1.00 43.79 244 SER A C 1
ATOM 691 O O . SER A 1 93 ? -4.132 3.464 13.524 1.00 42.09 244 SER A O 1
ATOM 694 N N . VAL A 1 94 ? -4.094 4.020 11.332 1.00 44.01 245 VAL A N 1
ATOM 695 C CA . VAL A 1 94 ? -5.262 3.242 10.943 1.00 46.04 245 VAL A CA 1
ATOM 696 C C . VAL A 1 94 ? -4.896 2.397 9.727 1.00 42.16 245 VAL A C 1
ATOM 697 O O . VAL A 1 94 ? -4.200 2.868 8.820 1.00 47.35 245 VAL A O 1
ATOM 701 N N . LYS A 1 95 ? -5.353 1.147 9.718 1.00 44.56 246 LYS A N 1
ATOM 702 C CA . LYS A 1 95 ? -5.175 0.250 8.581 1.00 43.57 246 LYS A CA 1
ATOM 703 C C . LYS A 1 95 ? -6.146 0.602 7.456 1.00 43.76 246 LYS A C 1
ATOM 704 O O . LYS A 1 95 ? -7.280 1.029 7.701 1.00 43.24 246 LYS A O 1
ATOM 706 N N . ILE A 1 96 ? -5.709 0.397 6.213 1.00 44.54 247 ILE A N 1
ATOM 707 C CA . ILE A 1 96 ? -6.524 0.720 5.042 1.00 49.39 247 ILE A CA 1
ATOM 708 C C . ILE A 1 96 ? -6.533 -0.460 4.068 1.00 52.11 247 ILE A C 1
ATOM 709 O O . ILE A 1 96 ? -5.484 -1.054 3.793 1.00 54.13 247 ILE A O 1
ATOM 714 N N . SER A 1 97 ? -7.730 -0.806 3.553 1.00 52.37 248 SER A N 1
ATOM 715 C CA . SER A 1 97 ? -7.922 -1.791 2.487 1.00 53.88 248 SER A CA 1
ATOM 716 C C . SER A 1 97 ? -8.661 -1.148 1.313 1.00 52.18 248 SER A C 1
ATOM 717 O O . SER A 1 97 ? -9.579 -0.352 1.519 1.00 50.79 248 SER A O 1
ATOM 720 N N . ASN A 1 98 ? -8.283 -1.544 0.087 1.00 54.42 249 ASN A N 1
ATOM 721 C CA . ASN A 1 98 ? -8.524 -0.850 -1.186 1.00 57.02 249 ASN A CA 1
ATOM 722 C C . ASN A 1 98 ? -7.720 0.457 -1.247 1.00 61.16 249 ASN A C 1
ATOM 723 O O . ASN A 1 98 ? -7.075 0.832 -0.262 1.00 62.19 249 ASN A O 1
ATOM 728 N N . ALA A 1 99 ? -7.715 1.146 -2.397 1.00 62.53 250 ALA A N 1
ATOM 729 C CA . ALA A 1 99 ? -6.889 2.343 -2.540 1.00 62.68 250 ALA A CA 1
ATOM 730 C C . ALA A 1 99 ? -7.281 3.229 -3.720 1.00 59.94 250 ALA A C 1
ATOM 731 O O . ALA A 1 99 ? -8.451 3.285 -4.105 1.00 59.17 250 ALA A O 1
ATOM 733 N N . GLY A 1 100 ? -6.299 3.932 -4.295 1.00 56.35 251 GLY A N 1
ATOM 734 C CA . GLY A 1 100 ? -6.542 4.763 -5.459 1.00 55.51 251 GLY A CA 1
ATOM 735 C C . GLY A 1 100 ? -5.313 5.326 -6.141 1.00 56.95 251 GLY A C 1
ATOM 736 O O . GLY A 1 100 ? -5.113 6.538 -6.137 1.00 58.27 251 GLY A O 1
ATOM 737 N N . ASP A 1 103 ? -4.706 9.276 -7.615 1.00 51.58 254 ASP A N 1
ATOM 738 C CA . ASP A 1 103 ? -5.208 9.629 -8.943 1.00 56.06 254 ASP A CA 1
ATOM 739 C C . ASP A 1 103 ? -6.692 9.308 -9.120 1.00 60.10 254 ASP A C 1
ATOM 740 O O . ASP A 1 103 ? -7.451 10.120 -9.659 1.00 62.33 254 ASP A O 1
ATOM 742 N N . LYS A 1 104 ? -7.104 8.113 -8.680 1.00 59.96 255 LYS A N 1
ATOM 743 C CA . LYS A 1 104 ? -8.501 7.685 -8.700 1.00 58.08 255 LYS A CA 1
ATOM 744 C C . LYS A 1 104 ? -8.921 7.389 -7.263 1.00 57.13 255 LYS A C 1
ATOM 745 O O . LYS A 1 104 ? -8.863 6.234 -6.816 1.00 58.00 255 LYS A O 1
ATOM 747 N N . PRO A 1 105 ? -9.348 8.403 -6.512 1.00 55.23 256 PRO A N 1
ATOM 748 C CA . PRO A 1 105 ? -9.737 8.177 -5.115 1.00 53.64 256 PRO A CA 1
ATOM 749 C C . PRO A 1 105 ? -10.992 7.320 -4.995 1.00 54.03 256 PRO A C 1
ATOM 750 O O . PRO A 1 105 ? -11.870 7.321 -5.864 1.00 55.46 256 PRO A O 1
ATOM 754 N N . LYS A 1 106 ? -11.083 6.605 -3.873 1.00 52.63 257 LYS A N 1
ATOM 755 C CA . LYS A 1 106 ? -12.144 5.636 -3.646 1.00 46.58 257 LYS A CA 1
ATOM 756 C C . LYS A 1 106 ? -12.924 5.975 -2.382 1.00 50.40 257 LYS A C 1
ATOM 757 O O . LYS A 1 106 ? -12.322 6.335 -1.366 1.00 50.76 257 LYS A O 1
ATOM 763 N N . PRO A 1 107 ? -14.257 5.877 -2.412 1.00 49.64 258 PRO A N 1
ATOM 764 C CA . PRO A 1 107 ? -15.040 6.068 -1.183 1.00 48.61 258 PRO A CA 1
ATOM 765 C C . PRO A 1 107 ? -14.689 5.015 -0.142 1.00 48.93 258 PRO A C 1
ATOM 766 O O . PRO A 1 107 ? -14.244 3.909 -0.463 1.00 49.56 258 PRO A O 1
ATOM 770 N N . ALA A 1 108 ? -14.909 5.364 1.121 1.00 46.49 259 ALA A N 1
ATOM 771 C CA . ALA A 1 108 ? -14.381 4.562 2.210 1.00 46.66 259 ALA A CA 1
ATOM 772 C C . ALA A 1 108 ? -15.393 4.474 3.341 1.00 47.27 259 ALA A C 1
ATOM 773 O O . ALA A 1 108 ? -16.173 5.401 3.584 1.00 45.62 259 ALA A O 1
ATOM 775 N N . MET A 1 109 ? -15.361 3.337 4.028 1.00 46.70 260 MET A N 1
ATOM 776 C CA . MET A 1 109 ? -16.083 3.128 5.272 1.00 47.51 260 MET A CA 1
ATOM 777 C C . MET A 1 109 ? -15.069 3.086 6.405 1.00 46.11 260 MET A C 1
ATOM 778 O O . MET A 1 109 ? -14.101 2.319 6.343 1.00 46.64 260 MET A O 1
ATOM 783 N N . ILE A 1 110 ? -15.283 3.910 7.428 1.00 43.69 261 ILE A N 1
ATOM 784 C CA . ILE A 1 110 ? -14.452 3.914 8.626 1.00 40.52 261 ILE A CA 1
ATOM 785 C C . ILE A 1 110 ? -15.189 3.143 9.704 1.00 40.23 261 ILE A C 1
ATOM 786 O O . ILE A 1 110 ? -16.380 3.365 9.929 1.00 39.91 261 ILE A O 1
ATOM 791 N N . GLY A 1 111 ? -14.495 2.222 10.356 1.00 50.62 262 GLY A N 1
ATOM 792 C CA . GLY A 1 111 ? -15.145 1.388 11.340 1.00 40.17 262 GLY A CA 1
ATOM 793 C C . GLY A 1 111 ? -14.296 1.194 12.571 1.00 39.81 262 GLY A C 1
ATOM 794 O O . GLY A 1 111 ? -13.076 1.044 12.465 1.00 40.08 262 GLY A O 1
ATOM 795 N N . PHE A 1 112 ? -14.918 1.243 13.744 1.00 41.28 263 PHE A N 1
ATOM 796 C CA . PHE A 1 112 ? -14.220 0.872 14.963 1.00 43.06 263 PHE A CA 1
ATOM 797 C C . PHE A 1 112 ? -13.861 -0.604 14.905 1.00 47.08 263 PHE A C 1
ATOM 798 O O . PHE A 1 112 ? -14.638 -1.421 14.408 1.00 47.34 263 PHE A O 1
ATOM 806 N N . GLY A 1 113 ? -12.698 -0.950 15.442 1.00 51.12 264 GLY A N 1
ATOM 807 C CA . GLY A 1 113 ? -12.266 -2.333 15.416 1.00 54.79 264 GLY A CA 1
ATOM 808 C C . GLY A 1 113 ? -10.937 -2.502 16.115 1.00 59.35 264 GLY A C 1
ATOM 809 O O . GLY A 1 113 ? -10.454 -1.601 16.802 1.00 58.67 264 GLY A O 1
ATOM 810 N N . GLY A 1 114 ? -10.351 -3.681 15.930 1.00 65.47 265 GLY A N 1
ATOM 811 C CA . GLY A 1 114 ? -9.087 -4.012 16.561 1.00 69.31 265 GLY A CA 1
ATOM 812 C C . GLY A 1 114 ? -9.276 -4.659 17.920 1.00 73.58 265 GLY A C 1
ATOM 813 O O . GLY A 1 114 ? -8.316 -5.124 18.534 1.00 77.25 265 GLY A O 1
ATOM 814 N N . GLY A 1 119 ? -11.809 -7.043 12.992 1.00 66.66 270 GLY A N 1
ATOM 815 C CA . GLY A 1 119 ? -12.886 -6.578 12.138 1.00 65.92 270 GLY A CA 1
ATOM 816 C C . GLY A 1 119 ? -12.960 -5.064 12.038 1.00 64.97 270 GLY A C 1
ATOM 817 O O . GLY A 1 119 ? -12.428 -4.350 12.891 1.00 65.78 270 GLY A O 1
ATOM 818 N N . CYS A 1 120 ? -13.623 -4.573 10.990 1.00 62.75 271 CYS A N 1
ATOM 819 C CA . CYS A 1 120 ? -13.852 -3.142 10.762 1.00 58.79 271 CYS A CA 1
ATOM 820 C C . CYS A 1 120 ? -15.364 -2.899 10.808 1.00 55.45 271 CYS A C 1
ATOM 821 O O . CYS A 1 120 ? -16.048 -2.955 9.784 1.00 56.79 271 CYS A O 1
ATOM 824 N N . GLY A 1 121 ? -15.886 -2.623 11.995 1.00 51.15 272 GLY A N 1
ATOM 825 C CA . GLY A 1 121 ? -17.320 -2.580 12.173 1.00 49.02 272 GLY A CA 1
ATOM 826 C C . GLY A 1 121 ? -17.892 -3.989 12.195 1.00 47.12 272 GLY A C 1
ATOM 827 O O . GLY A 1 121 ? -17.162 -4.984 12.230 1.00 45.74 272 GLY A O 1
ATOM 828 N N . SER A 1 122 ? -19.228 -4.068 12.162 1.00 44.78 273 SER A N 1
ATOM 829 C CA . SER A 1 122 ? -19.932 -5.333 12.358 1.00 44.58 273 SER A CA 1
ATOM 830 C C . SER A 1 122 ? -21.039 -5.545 11.326 1.00 45.08 273 SER A C 1
ATOM 831 O O . SER A 1 122 ? -22.033 -6.214 11.612 1.00 42.22 273 SER A O 1
ATOM 834 N N . LEU A 1 123 ? -20.892 -4.979 10.126 1.00 47.13 274 LEU A N 1
ATOM 835 C CA . LEU A 1 123 ? -21.895 -5.155 9.080 1.00 48.44 274 LEU A CA 1
ATOM 836 C C . LEU A 1 123 ? -21.726 -6.462 8.328 1.00 52.59 274 LEU A C 1
ATOM 837 O O . LEU A 1 123 ? -22.634 -6.857 7.587 1.00 54.21 274 LEU A O 1
ATOM 842 N N . GLY A 1 124 ? -20.577 -7.124 8.483 1.00 45.04 275 GLY A N 1
ATOM 843 C CA . GLY A 1 124 ? -20.398 -8.445 7.910 1.00 48.11 275 GLY A CA 1
ATOM 844 C C . GLY A 1 124 ? -20.430 -8.418 6.395 1.00 50.87 275 GLY A C 1
ATOM 845 O O . GLY A 1 124 ? -19.865 -7.528 5.749 1.00 50.70 275 GLY A O 1
ATOM 846 N N . ASN A 1 125 ? -21.127 -9.398 5.819 1.00 52.64 276 ASN A N 1
ATOM 847 C CA . ASN A 1 125 ? -21.190 -9.569 4.375 1.00 53.08 276 ASN A CA 1
ATOM 848 C C . ASN A 1 125 ? -22.114 -8.581 3.688 1.00 50.19 276 ASN A C 1
ATOM 849 O O . ASN A 1 125 ? -22.272 -8.665 2.465 1.00 50.88 276 ASN A O 1
ATOM 854 N N . ALA A 1 126 ? -22.720 -7.654 4.438 1.00 47.65 277 ALA A N 1
ATOM 855 C CA . ALA A 1 126 ? -23.582 -6.635 3.851 1.00 45.27 277 ALA A CA 1
ATOM 856 C C . ALA A 1 126 ? -22.840 -5.721 2.883 1.00 46.47 277 ALA A C 1
ATOM 857 O O . ALA A 1 126 ? -23.474 -5.101 2.023 1.00 47.21 277 ALA A O 1
ATOM 859 N N . THR A 1 127 ? -21.521 -5.619 2.996 1.00 45.61 278 THR A N 1
ATOM 860 C CA . THR A 1 127 ? -20.758 -4.739 2.128 1.00 47.79 278 THR A CA 1
ATOM 861 C C . THR A 1 127 ? -20.118 -5.470 0.956 1.00 49.89 278 THR A C 1
ATOM 862 O O . THR A 1 127 ? -19.541 -4.817 0.084 1.00 49.04 278 THR A O 1
ATOM 866 N N . ASN A 1 128 ? -20.241 -6.802 0.895 1.00 53.20 279 ASN A N 1
ATOM 867 C CA . ASN A 1 128 ? -19.590 -7.575 -0.156 1.00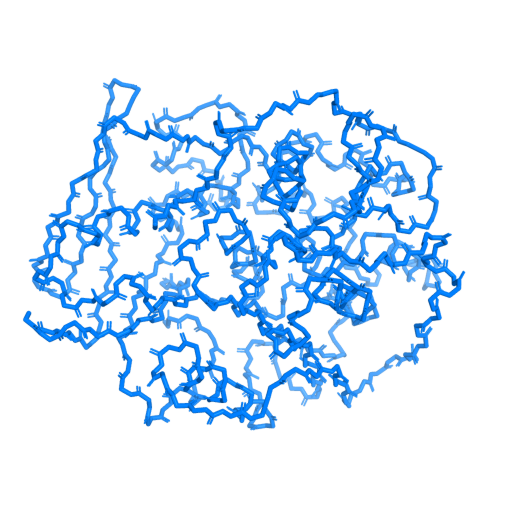 56.09 279 ASN A CA 1
ATOM 868 C C . ASN A 1 128 ? -20.163 -7.225 -1.523 1.00 55.13 279 ASN A C 1
ATOM 869 O O . ASN A 1 128 ? -21.381 -7.129 -1.696 1.00 54.21 279 ASN A O 1
ATOM 874 N N . GLY A 1 129 ? -19.272 -7.033 -2.497 1.00 54.82 280 GLY A N 1
ATOM 875 C CA . GLY A 1 129 ? -19.654 -6.565 -3.810 1.00 55.47 280 GLY A CA 1
ATOM 876 C C . GLY A 1 129 ? -19.646 -5.059 -3.993 1.00 56.26 280 GLY A C 1
ATOM 877 O O . GLY A 1 129 ? -19.937 -4.589 -5.100 1.00 59.15 280 GLY A O 1
ATOM 878 N N . LEU A 1 130 ? -19.320 -4.285 -2.954 1.00 53.26 281 LEU A N 1
ATOM 879 C CA . LEU A 1 130 ? -19.236 -2.828 -3.036 1.00 52.00 281 LEU A CA 1
ATOM 880 C C . LEU A 1 130 ? -17.767 -2.402 -3.048 1.00 50.77 281 LEU A C 1
ATOM 881 O O . LEU A 1 130 ? -17.055 -2.584 -2.054 1.00 50.31 281 LEU A O 1
ATOM 886 N N . ASP A 1 131 ? -17.318 -1.816 -4.159 1.00 50.04 282 ASP A N 1
ATOM 887 C CA . ASP A 1 131 ? -15.909 -1.437 -4.304 1.00 49.28 282 ASP A CA 1
ATOM 888 C C . ASP A 1 131 ? -15.639 -0.158 -3.514 1.00 46.51 282 ASP A C 1
ATOM 889 O O . ASP A 1 131 ? -15.486 0.938 -4.062 1.00 44.77 282 ASP A O 1
ATOM 894 N N . ILE A 1 132 ? -15.560 -0.321 -2.195 1.00 45.74 283 ILE A N 1
ATOM 895 C CA . ILE A 1 132 ? -15.261 0.764 -1.276 1.00 47.10 283 ILE A CA 1
ATOM 896 C C . ILE A 1 132 ? -14.028 0.385 -0.469 1.00 48.79 283 ILE A C 1
ATOM 897 O O . ILE A 1 132 ? -13.703 -0.792 -0.297 1.00 51.64 283 ILE A O 1
ATOM 902 N N . ALA A 1 133 ? -13.333 1.406 0.025 1.00 46.70 284 ALA A N 1
ATOM 903 C CA . ALA A 1 133 ? -12.189 1.188 0.892 1.00 45.88 284 ALA A CA 1
ATOM 904 C C . ALA A 1 133 ? -12.644 0.947 2.326 1.00 46.09 284 ALA A C 1
ATOM 905 O O . ALA A 1 133 ? -13.740 1.336 2.727 1.00 45.72 284 ALA A O 1
ATOM 907 N N . GLN A 1 134 ? -11.778 0.308 3.113 1.00 48.72 285 GLN A N 1
ATOM 908 C CA . GLN A 1 134 ? -12.072 0.021 4.516 1.00 47.96 285 GLN A CA 1
ATOM 909 C C . GLN A 1 134 ? -10.941 0.548 5.390 1.00 43.78 285 GLN A C 1
ATOM 910 O O . GLN A 1 134 ? -9.773 0.198 5.180 1.00 43.92 285 GLN A O 1
ATOM 916 N N . ILE A 1 135 ? -11.295 1.371 6.376 1.00 40.44 286 ILE A N 1
ATOM 917 C CA . ILE A 1 135 ? -10.352 1.962 7.321 1.00 39.28 286 ILE A CA 1
ATOM 918 C C . ILE A 1 135 ? -10.768 1.519 8.717 1.00 39.80 286 ILE A C 1
ATOM 919 O O . ILE A 1 135 ? -11.916 1.737 9.127 1.00 40.01 286 ILE A O 1
ATOM 924 N N . THR A 1 136 ? -9.852 0.871 9.433 1.00 39.91 287 THR A N 1
ATOM 925 C CA . THR A 1 136 ? -10.107 0.382 10.784 1.00 38.50 287 THR A CA 1
ATOM 926 C C . THR A 1 136 ? -9.515 1.360 11.787 1.00 37.35 287 THR A C 1
ATOM 927 O O . THR A 1 136 ? -8.333 1.710 11.695 1.00 40.31 287 THR A O 1
ATOM 931 N N . PHE A 1 137 ? -10.335 1.795 12.740 1.00 35.27 288 PHE A N 1
ATOM 932 C CA . PHE A 1 137 ? -9.931 2.736 13.776 1.00 35.74 288 PHE A CA 1
ATOM 933 C C . PHE A 1 137 ? -10.009 2.033 15.127 1.00 33.44 288 PHE A C 1
ATOM 934 O O . PHE A 1 137 ? -11.087 1.659 15.566 1.00 31.92 288 PHE A O 1
ATOM 942 N N . ASN A 1 138 ? -8.870 1.869 15.801 1.00 35.10 289 ASN A N 1
ATOM 943 C CA . ASN A 1 138 ? -8.861 1.272 17.132 1.00 36.06 289 ASN A CA 1
ATOM 944 C C . ASN A 1 138 ? -9.008 2.376 18.168 1.00 35.56 289 ASN A C 1
ATOM 945 O O . ASN A 1 138 ? -8.027 3.083 18.440 1.00 36.68 289 ASN A O 1
ATOM 950 N N . PRO A 1 139 ? -10.189 2.567 18.768 1.00 34.86 290 PRO A N 1
ATOM 951 C CA . PRO A 1 139 ? -10.351 3.682 19.711 1.00 33.32 290 PRO A CA 1
ATOM 952 C C . PRO A 1 139 ? -9.396 3.620 20.882 1.00 35.81 290 PRO A C 1
ATOM 953 O O . PRO A 1 139 ? -9.119 4.661 21.490 1.00 37.61 290 PRO A O 1
ATOM 957 N N . ASP A 1 140 ? -8.852 2.448 21.209 1.00 35.97 291 ASP A N 1
ATOM 958 C CA . ASP A 1 140 ? -7.841 2.410 22.260 1.00 37.24 291 ASP A CA 1
ATOM 959 C C . ASP A 1 140 ? -6.614 3.241 21.909 1.00 31.81 291 ASP A C 1
ATOM 960 O O . ASP A 1 140 ? -5.934 3.717 22.818 1.00 31.89 291 ASP A O 1
ATOM 965 N N . ASP A 1 141 ? -6.354 3.472 20.621 1.00 32.07 292 ASP A N 1
ATOM 966 C CA . ASP A 1 141 ? -5.247 4.336 20.213 1.00 37.57 292 ASP A CA 1
ATOM 967 C C . ASP A 1 141 ? -5.414 5.787 20.676 1.00 36.49 292 ASP A C 1
ATOM 968 O O . ASP A 1 141 ? -4.407 6.504 20.771 1.00 32.09 292 ASP A O 1
ATOM 973 N N . VAL A 1 142 ? -6.641 6.220 20.992 1.00 33.51 293 VAL A N 1
ATOM 974 C CA . VAL A 1 142 ? -6.930 7.605 21.360 1.00 34.83 293 VAL A CA 1
ATOM 975 C C . VAL A 1 142 ? -7.498 7.718 22.771 1.00 35.05 293 VAL A C 1
ATOM 976 O O . VAL A 1 142 ? -7.178 8.664 23.501 1.00 35.95 293 VAL A O 1
ATOM 980 N N . ALA A 1 143 ? -8.363 6.797 23.167 1.00 33.25 294 ALA A N 1
ATOM 981 C CA . ALA A 1 143 ? -8.945 6.883 24.495 1.00 32.39 294 ALA A CA 1
ATOM 982 C C . ALA A 1 143 ? -9.500 5.527 24.913 1.00 34.15 294 ALA A C 1
ATOM 983 O O . ALA A 1 143 ? -10.676 5.242 24.657 1.00 35.34 294 ALA A O 1
ATOM 985 N N . PRO A 1 144 ? -8.706 4.686 25.574 1.00 33.99 295 PRO A N 1
ATOM 986 C CA . PRO A 1 144 ? -9.236 3.413 26.082 1.00 32.78 295 PRO A CA 1
ATOM 987 C C . PRO A 1 144 ? -10.288 3.646 27.153 1.00 31.71 295 PRO A C 1
ATOM 988 O O . PRO A 1 144 ? -10.273 4.658 27.857 1.00 30.86 295 PRO A O 1
ATOM 992 N N . GLU A 1 145 ? -11.211 2.685 27.282 1.00 31.99 296 GLU A N 1
ATOM 993 C CA . GLU A 1 145 ? -12.272 2.822 28.277 1.00 31.92 296 GLU A CA 1
ATOM 994 C C . GLU A 1 145 ? -11.746 2.748 29.702 1.00 33.38 296 GLU A C 1
ATOM 995 O O . GLU A 1 145 ? -12.414 3.239 30.617 1.00 33.10 296 GLU A O 1
ATOM 1001 N N . SER A 1 146 ? -10.567 2.151 29.905 1.00 34.62 297 SER A N 1
ATOM 1002 C CA . SER A 1 146 ? -9.904 2.172 31.207 1.00 39.91 297 SER A CA 1
ATOM 1003 C C . SER A 1 146 ? -9.526 3.582 31.650 1.00 40.36 297 SER A C 1
ATOM 1004 O O . SER A 1 146 ? -9.308 3.815 32.845 1.00 41.35 297 SER A O 1
ATOM 1007 N N . GLY A 1 147 ? -9.436 4.520 30.720 1.00 37.78 298 GLY A N 1
ATOM 1008 C CA . GLY A 1 147 ? -8.911 5.838 30.992 1.00 38.06 298 GLY A CA 1
ATOM 1009 C C . GLY A 1 147 ? -7.589 6.041 30.276 1.00 39.61 298 GLY A C 1
ATOM 1010 O O . GLY A 1 147 ? -7.098 5.175 29.546 1.00 30.77 298 GLY A O 1
ATOM 1011 N N . GLY A 1 148 ? -7.029 7.224 30.496 1.00 36.93 299 GLY A N 1
ATOM 1012 C CA . GLY A 1 148 ? -5.767 7.524 29.862 1.00 38.72 299 GLY A CA 1
ATOM 1013 C C . GLY A 1 148 ? -5.928 7.610 28.357 1.00 38.77 299 GLY A C 1
ATOM 1014 O O . GLY A 1 148 ? -7.019 7.881 27.825 1.00 36.58 299 GLY A O 1
ATOM 1015 N N . GLY A 1 149 ? -4.831 7.340 27.664 1.00 38.50 300 GLY A N 1
ATOM 1016 C CA . GLY A 1 149 ? -4.772 7.370 26.217 1.00 38.62 300 GLY A CA 1
ATOM 1017 C C . GLY A 1 149 ? -4.067 8.611 25.686 1.00 35.05 300 GLY A C 1
ATOM 1018 O O . GLY A 1 149 ? -3.785 9.573 26.406 1.00 33.25 300 GLY A O 1
ATOM 1019 N N . MET A 1 150 ? -3.793 8.567 24.378 1.00 32.99 301 MET A N 1
ATOM 1020 C CA . MET A 1 150 ? -3.101 9.666 23.709 1.00 34.03 301 MET A CA 1
ATOM 1021 C C . MET A 1 150 ? -3.912 10.958 23.770 1.00 35.73 301 MET A C 1
ATOM 1022 O O . MET A 1 150 ? -3.343 12.045 23.956 1.00 30.81 301 MET A O 1
ATOM 1027 N N . PHE A 1 151 ? -5.241 10.858 23.608 1.00 30.10 302 PHE A N 1
ATOM 1028 C CA . PHE A 1 151 ? -6.094 12.036 23.704 1.00 29.43 302 PHE A CA 1
ATOM 1029 C C . PHE A 1 151 ? -5.798 12.807 24.975 1.00 32.62 302 PHE A C 1
ATOM 1030 O O . PHE A 1 151 ? -5.577 14.022 24.942 1.00 36.14 302 PHE A O 1
ATOM 1038 N N . PHE A 1 152 ? -5.767 12.116 26.107 1.00 32.30 303 PHE A N 1
ATOM 1039 C CA . PHE A 1 152 ? -5.611 12.800 27.384 1.00 35.57 303 PHE A CA 1
ATOM 1040 C C . PHE A 1 152 ? -4.160 13.100 27.719 1.00 38.62 303 PHE A C 1
ATOM 1041 O O . PHE A 1 152 ? -3.871 13.555 28.833 1.00 40.35 303 PHE A O 1
ATOM 1049 N N . GLN A 1 153 ? -3.250 12.858 26.773 1.00 39.13 304 GLN A N 1
ATOM 1050 C CA . GLN A 1 153 ? -1.929 13.470 26.828 1.00 42.24 304 GLN A CA 1
ATOM 1051 C C . GLN A 1 153 ? -1.968 14.903 26.322 1.00 41.21 304 GLN A C 1
ATOM 1052 O O . GLN A 1 153 ? -1.195 15.751 26.787 1.00 41.83 304 GLN A O 1
ATOM 1058 N N . LEU A 1 154 ? -2.835 15.172 25.353 1.00 38.45 305 LEU A N 1
ATOM 1059 C CA . LEU A 1 154 ? -2.990 16.506 24.795 1.00 37.80 305 LEU A CA 1
ATOM 1060 C C . LEU A 1 154 ? -3.987 17.351 25.564 1.00 35.16 305 LEU A C 1
ATOM 1061 O O . LEU A 1 154 ? -3.795 18.570 25.687 1.00 33.78 305 LEU A O 1
ATOM 1066 N N . TYR A 1 155 ? -5.058 16.740 26.078 1.00 33.63 306 TYR A N 1
ATOM 1067 C CA . TYR A 1 155 ? -6.192 17.484 26.594 1.00 31.88 306 TYR A CA 1
ATOM 1068 C C . TYR A 1 155 ? -6.514 17.059 28.017 1.00 33.48 306 TYR A C 1
ATOM 1069 O O . TYR A 1 155 ? -6.210 15.940 28.429 1.00 34.51 306 TYR A O 1
ATOM 1078 N N . ASN A 1 156 ? -7.150 17.961 28.772 1.00 35.80 307 ASN A N 1
ATOM 1079 C CA . ASN A 1 156 ? -7.443 17.645 30.165 1.00 39.57 307 ASN A CA 1
ATOM 1080 C C . ASN A 1 156 ? -8.655 18.381 30.725 1.00 39.86 307 ASN A C 1
ATOM 1081 O O . ASN A 1 156 ? -8.647 18.779 31.892 1.00 42.25 307 ASN A O 1
ATOM 1086 N N . GLN A 1 157 ? -9.715 18.532 29.931 1.00 38.25 308 GLN A N 1
ATOM 1087 C CA . GLN A 1 157 ? -10.933 19.201 30.383 1.00 40.16 308 GLN A CA 1
ATOM 1088 C C . GLN A 1 157 ? -12.031 18.211 30.756 1.00 38.19 308 GLN A C 1
ATOM 1089 O O . GLN A 1 157 ? -13.214 18.446 30.498 1.00 37.46 308 GLN A O 1
ATOM 1095 N N . GLY A 1 158 ? -11.647 17.088 31.361 1.00 37.49 309 GLY A N 1
ATOM 1096 C CA . GLY A 1 158 ? -12.595 16.131 31.891 1.00 35.40 309 GLY A CA 1
ATOM 1097 C C . GLY A 1 158 ? -13.500 15.456 30.884 1.00 36.45 309 GLY A C 1
ATOM 1098 O O . GLY A 1 158 ? -14.557 14.940 31.275 1.00 35.56 309 GLY A O 1
ATOM 1099 N N . GLN A 1 159 ? -13.123 15.423 29.606 1.00 35.14 310 GLN A N 1
ATOM 1100 C CA . GLN A 1 159 ? -14.001 14.845 28.597 1.00 32.97 310 GLN A CA 1
ATOM 1101 C C . GLN A 1 159 ? -14.212 13.358 28.861 1.00 32.54 310 GLN A C 1
ATOM 1102 O O . GLN A 1 159 ? -13.464 12.716 29.596 1.00 31.92 310 GLN A O 1
ATOM 1108 N N . GLY A 1 160 ? -15.276 12.823 28.271 1.00 32.13 311 GLY A N 1
ATOM 1109 C CA . GLY A 1 160 ? -15.469 11.395 28.248 1.00 33.04 311 GLY A CA 1
ATOM 1110 C C . GLY A 1 160 ? -14.780 10.774 27.054 1.00 33.34 311 GLY A C 1
ATOM 1111 O O . GLY A 1 160 ? -14.239 11.463 26.189 1.00 32.84 311 GLY A O 1
ATOM 1112 N N . THR A 1 161 ? -14.822 9.440 26.994 1.00 33.65 312 THR A N 1
ATOM 1113 C CA . THR A 1 161 ? -14.074 8.762 25.941 1.00 33.52 312 THR A CA 1
ATOM 1114 C C . THR A 1 161 ? -14.766 8.870 24.590 1.00 26.53 312 THR A C 1
ATOM 1115 O O . THR A 1 161 ? -14.087 8.883 23.562 1.00 27.32 312 THR A O 1
ATOM 1119 N N . ILE A 1 162 ? -16.101 8.968 24.562 1.00 26.11 313 ILE A N 1
ATOM 1120 C CA . ILE A 1 162 ? -16.803 8.999 23.278 1.00 29.12 313 ILE A CA 1
ATOM 1121 C C . ILE A 1 162 ? -16.388 10.224 22.455 1.00 25.99 313 ILE A C 1
ATOM 1122 O O . ILE A 1 162 ? -16.162 10.129 21.244 1.00 26.96 313 ILE A O 1
ATOM 1127 N N . ILE A 1 163 ? -16.298 11.393 23.087 1.00 25.77 314 ILE A N 1
ATOM 1128 C CA . ILE A 1 163 ? -15.968 12.595 22.317 1.00 25.80 314 ILE A CA 1
ATOM 1129 C C . ILE A 1 163 ? -14.502 12.581 21.900 1.00 32.94 314 ILE A C 1
ATOM 1130 O O . ILE A 1 163 ? -14.117 13.272 20.943 1.00 32.19 314 ILE A O 1
ATOM 1135 N N . ALA A 1 164 ? -13.681 11.790 22.597 1.00 26.54 315 ALA A N 1
ATOM 1136 C CA . ALA A 1 164 ? -12.305 11.553 22.188 1.00 30.08 315 ALA A CA 1
ATOM 1137 C C . ALA A 1 164 ? -12.240 10.694 20.931 1.00 30.03 315 ALA A C 1
ATOM 1138 O O . ALA A 1 164 ? -11.366 10.906 20.083 1.00 27.89 315 ALA A O 1
ATOM 1140 N N . TRP A 1 165 ? -13.166 9.745 20.780 1.00 29.21 316 TRP A N 1
ATOM 1141 C CA . TRP A 1 165 ? -13.237 8.979 19.539 1.00 30.98 316 TRP A CA 1
ATOM 1142 C C . TRP A 1 165 ? -13.710 9.848 18.380 1.00 30.27 316 TRP A C 1
ATOM 1143 O O . TRP A 1 165 ? -13.160 9.766 17.276 1.00 30.21 316 TRP A O 1
ATOM 1154 N N . ALA A 1 166 ? -14.743 10.680 18.605 1.00 29.54 317 ALA A N 1
ATOM 1155 C CA . ALA A 1 166 ? -15.163 11.634 17.581 1.00 29.57 317 ALA A CA 1
ATOM 1156 C C . ALA A 1 166 ? -14.022 12.559 17.181 1.00 30.71 317 ALA A C 1
ATOM 1157 O O . ALA A 1 166 ? -13.843 12.863 15.996 1.00 31.97 317 ALA A O 1
ATOM 1159 N N . TRP A 1 167 ? -13.251 13.034 18.159 1.00 31.42 318 TRP A N 1
ATOM 1160 C CA . TRP A 1 167 ? -12.044 13.784 17.838 1.00 31.76 318 TRP A CA 1
ATOM 1161 C C . TRP A 1 167 ? -11.096 12.953 16.990 1.00 33.47 318 TRP A C 1
ATOM 1162 O O . TRP A 1 167 ? -10.533 13.446 16.004 1.00 35.37 318 TRP A O 1
ATOM 1173 N N . GLY A 1 168 ? -10.913 11.682 17.357 1.00 31.96 319 GLY A N 1
ATOM 1174 C CA . GLY A 1 168 ? -9.992 10.836 16.616 1.00 31.29 319 GLY A CA 1
ATOM 1175 C C . GLY A 1 168 ? -10.370 10.713 15.154 1.00 31.84 319 GLY A C 1
ATOM 1176 O O . GLY A 1 168 ? -9.533 10.915 14.268 1.00 32.04 319 GLY A O 1
ATOM 1177 N N . VAL A 1 169 ? -11.641 10.375 14.881 1.00 31.45 320 VAL A N 1
ATOM 1178 C CA . VAL A 1 169 ? -12.080 10.205 13.499 1.00 30.83 320 VAL A CA 1
ATOM 1179 C C . VAL A 1 169 ? -11.975 11.520 12.751 1.00 32.25 320 VAL A C 1
ATOM 1180 O O . VAL A 1 169 ? -11.650 11.545 11.558 1.00 34.61 320 VAL A O 1
ATOM 1184 N N . SER A 1 170 ? -12.247 12.632 13.434 1.00 33.05 321 SER A N 1
ATOM 1185 C CA . SER A 1 170 ? -12.037 13.948 12.831 1.00 34.96 321 SER A CA 1
ATOM 1186 C C . SER A 1 170 ? -10.581 14.176 12.431 1.00 34.71 321 SER A C 1
ATOM 1187 O O . SER A 1 170 ? -10.314 14.875 11.444 1.00 34.00 321 SER A O 1
ATOM 1190 N N . ARG A 1 171 ? -9.623 13.596 13.162 1.00 33.60 322 ARG A N 1
ATOM 1191 C CA . ARG A 1 171 ? -8.226 13.779 12.771 1.00 33.24 322 ARG A CA 1
ATOM 1192 C C . ARG A 1 171 ? -7.829 12.847 11.637 1.00 35.88 322 ARG A C 1
ATOM 1193 O O . ARG A 1 171 ? -6.914 13.174 10.868 1.00 38.32 322 ARG A O 1
ATOM 1201 N N . ILE A 1 172 ? -8.494 11.691 11.525 1.00 35.10 323 ILE A N 1
ATOM 1202 C CA . ILE A 1 172 ? -8.332 10.835 10.353 1.00 32.63 323 ILE A CA 1
ATOM 1203 C C . ILE A 1 172 ? -8.691 11.605 9.089 1.00 35.60 323 ILE A C 1
ATOM 1204 O O . ILE A 1 172 ? -7.943 11.601 8.104 1.00 35.99 323 ILE A O 1
ATOM 1209 N N . ILE A 1 173 ? -9.860 12.263 9.094 1.00 35.83 324 ILE A N 1
ATOM 1210 C CA . ILE A 1 173 ? -10.297 13.020 7.925 1.00 35.84 324 ILE A CA 1
ATOM 1211 C C . ILE A 1 173 ? -9.352 14.184 7.658 1.00 38.08 324 ILE A C 1
ATOM 1212 O O . ILE A 1 173 ? -9.048 14.499 6.502 1.00 41.11 324 ILE A O 1
ATOM 1217 N N . ASP A 1 174 ? -8.862 14.834 8.718 1.00 36.62 325 ASP A N 1
ATOM 1218 C CA . ASP A 1 174 ? -7.831 15.858 8.544 1.00 37.87 325 ASP A CA 1
ATOM 1219 C C . ASP A 1 174 ? -6.619 15.299 7.794 1.00 41.96 325 ASP A C 1
ATOM 1220 O O . ASP A 1 174 ? -6.171 15.877 6.796 1.00 43.07 325 ASP A O 1
ATOM 1225 N N . ALA A 1 175 ? -6.082 14.161 8.248 1.00 41.35 326 ALA A N 1
ATOM 1226 C CA . ALA A 1 175 ? -4.898 13.609 7.593 1.00 41.99 326 ALA A CA 1
ATOM 1227 C C . ALA A 1 175 ? -5.211 13.156 6.172 1.00 43.21 326 ALA A C 1
ATOM 1228 O O . ALA A 1 175 ? -4.396 13.341 5.264 1.00 43.52 326 ALA A O 1
ATOM 1230 N N . LEU A 1 176 ? -6.402 12.586 5.958 1.00 44.62 327 LEU A N 1
ATOM 1231 C CA . LEU A 1 176 ? -6.790 12.140 4.624 1.00 45.68 327 LEU A CA 1
ATOM 1232 C C . LEU A 1 176 ? -6.802 13.289 3.620 1.00 47.56 327 LEU A C 1
ATOM 1233 O O . LEU A 1 176 ? -6.299 13.148 2.499 1.00 50.36 327 LEU A O 1
ATOM 1238 N N . GLU A 1 177 ? -7.373 14.433 4.006 1.00 46.04 328 GLU A N 1
ATOM 1239 C CA . GLU A 1 177 ? -7.479 15.584 3.111 1.00 47.30 328 GLU A CA 1
ATOM 1240 C C . GLU A 1 177 ? -6.139 16.032 2.535 1.00 48.68 328 GLU A C 1
ATOM 1241 O O . GLU A 1 177 ? -6.127 16.741 1.523 1.00 49.27 328 GLU A O 1
ATOM 1247 N N . LYS A 1 178 ? -5.017 15.659 3.157 1.00 49.37 329 LYS A N 1
ATOM 1248 C C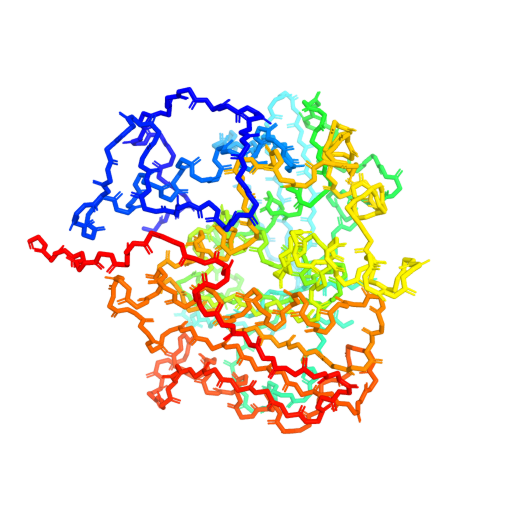A . LYS A 1 178 ? -3.694 16.052 2.674 1.00 49.80 329 LYS A CA 1
ATOM 1249 C C . LYS A 1 178 ? -2.778 14.845 2.521 1.00 49.27 329 LYS A C 1
ATOM 1250 O O . LYS A 1 178 ? -1.558 14.967 2.637 1.00 49.69 329 LYS A O 1
ATOM 1256 N N . THR A 1 179 ? -3.351 13.671 2.263 1.00 46.64 330 THR A N 1
ATOM 1257 C CA . THR A 1 179 ? -2.578 12.465 1.962 1.00 46.30 330 THR A CA 1
ATOM 1258 C C . THR A 1 179 ? -3.263 11.741 0.814 1.00 47.47 330 THR A C 1
ATOM 1259 O O . THR A 1 179 ? -3.891 10.693 0.996 1.00 46.16 330 THR A O 1
ATOM 1263 N N . PRO A 1 180 ? -3.167 12.290 -0.398 1.00 49.88 331 PRO A N 1
ATOM 1264 C CA . PRO A 1 180 ? -3.846 11.658 -1.537 1.00 51.25 331 PRO A CA 1
ATOM 1265 C C . PRO A 1 180 ? -3.295 10.283 -1.870 1.00 52.55 331 PRO A C 1
ATOM 1266 O O . PRO A 1 180 ? -4.023 9.455 -2.429 1.00 53.07 331 PRO A O 1
ATOM 1270 N N . GLU A 1 181 ? -2.032 10.009 -1.538 1.00 53.76 332 GLU A N 1
ATOM 1271 C CA . GLU A 1 181 ? -1.458 8.694 -1.791 1.00 55.93 332 GLU A CA 1
ATOM 1272 C C . GLU A 1 181 ? -2.184 7.592 -1.025 1.00 53.57 332 GLU A C 1
ATOM 1273 O O . GLU A 1 181 ? -2.028 6.412 -1.358 1.00 52.79 332 GLU A O 1
ATOM 1279 N N . ALA A 1 182 ? -2.973 7.948 -0.008 1.00 49.88 333 ALA A N 1
ATOM 1280 C CA . ALA A 1 182 ? -3.834 6.967 0.639 1.00 50.00 333 ALA A CA 1
ATOM 1281 C C . ALA A 1 182 ? -4.940 6.477 -0.285 1.00 49.35 333 ALA A C 1
ATOM 1282 O O . ALA A 1 182 ? -5.538 5.430 -0.013 1.00 48.76 333 ALA A O 1
ATOM 1284 N N . GLY A 1 183 ? -5.228 7.211 -1.358 1.00 49.49 334 GLY A N 1
ATOM 1285 C CA . GLY A 1 183 ? -6.217 6.803 -2.338 1.00 51.39 334 GLY A CA 1
ATOM 1286 C C . GLY A 1 183 ? -7.630 6.693 -1.802 1.00 49.72 334 GLY A C 1
ATOM 1287 O O . GLY A 1 183 ? -8.308 5.684 -2.023 1.00 52.54 334 GLY A O 1
ATOM 1288 N N . ILE A 1 184 ? -8.094 7.715 -1.097 1.00 47.71 335 ILE A N 1
ATOM 1289 C CA . ILE A 1 184 ? -9.421 7.710 -0.495 1.00 47.62 335 ILE A CA 1
ATOM 1290 C C . ILE A 1 184 ? -10.125 9.011 -0.841 1.00 47.21 335 ILE A C 1
ATOM 1291 O O . ILE A 1 184 ? -9.534 10.094 -0.745 1.00 45.95 335 ILE A O 1
ATOM 1296 N N . ASP A 1 185 ? -11.385 8.900 -1.249 1.00 47.24 336 ASP A N 1
ATOM 1297 C CA . ASP A 1 185 ? -12.216 10.058 -1.541 1.00 46.44 336 ASP A CA 1
ATOM 1298 C C . ASP A 1 185 ? -12.819 10.550 -0.232 1.00 44.50 336 ASP A C 1
ATOM 1299 O O . ASP A 1 185 ? -13.699 9.895 0.342 1.00 44.50 336 ASP A O 1
ATOM 1304 N N . VAL A 1 186 ? -12.332 11.696 0.253 1.00 42.16 337 VAL A N 1
ATOM 1305 C CA . VAL A 1 186 ? -12.795 12.235 1.525 1.00 41.14 337 VAL A CA 1
ATOM 1306 C C . VAL A 1 186 ? -14.198 12.797 1.417 1.00 39.97 337 VAL A C 1
ATOM 1307 O O . VAL A 1 186 ? -14.854 13.007 2.443 1.00 39.41 337 VAL A O 1
ATOM 1311 N N . LYS A 1 187 ? -14.665 13.071 0.199 1.00 42.11 338 LYS A N 1
ATOM 1312 C CA . LYS A 1 187 ? -16.020 13.551 -0.042 1.00 41.26 338 LYS A CA 1
ATOM 1313 C C . LYS A 1 187 ? -17.074 12.447 0.036 1.00 40.92 338 LYS A C 1
ATOM 1314 O O . LYS A 1 187 ? -18.268 12.753 -0.055 1.00 39.62 338 LYS A O 1
ATOM 1316 N N . HIS A 1 188 ? -16.668 11.166 0.196 1.00 41.49 339 HIS A N 1
ATOM 1317 C CA . HIS A 1 188 ? -17.613 10.040 0.235 1.00 41.23 339 HIS A CA 1
ATOM 1318 C C . HIS A 1 188 ? -17.193 9.066 1.338 1.00 39.56 339 HIS A C 1
ATOM 1319 O O . HIS A 1 188 ? -16.695 7.968 1.072 1.00 40.62 339 HIS A O 1
ATOM 1326 N N . LEU A 1 189 ? -17.438 9.460 2.583 1.00 37.32 340 LEU A N 1
ATOM 1327 C CA . LEU A 1 189 ? -16.978 8.729 3.756 1.00 38.00 340 LEU A CA 1
ATOM 1328 C C . LEU A 1 189 ? -18.153 8.298 4.613 1.00 38.20 340 LEU A C 1
ATOM 1329 O O . LEU A 1 189 ? -19.074 9.082 4.864 1.00 39.21 340 LEU A O 1
ATOM 1334 N N . ALA A 1 190 ? -18.101 7.055 5.083 1.00 36.80 341 ALA A N 1
ATOM 1335 C CA . ALA A 1 190 ? -19.085 6.514 5.998 1.00 32.12 341 ALA A CA 1
ATOM 1336 C C . ALA A 1 190 ? -18.416 6.118 7.308 1.00 33.58 341 ALA A C 1
ATOM 1337 O O . ALA A 1 190 ? -17.203 5.917 7.369 1.00 34.82 341 ALA A O 1
ATOM 1339 N N . MET A 1 191 ? -19.233 5.992 8.354 1.00 33.37 342 MET A N 1
ATOM 1340 C CA . MET A 1 191 ? -18.797 5.603 9.690 1.00 32.60 342 MET A CA 1
ATOM 1341 C C . MET A 1 191 ? -19.712 4.509 10.239 1.00 33.63 342 MET A C 1
ATOM 1342 O O . MET A 1 191 ? -20.943 4.584 10.103 1.00 33.10 342 MET A O 1
ATOM 1347 N N . THR A 1 192 ? -19.125 3.500 10.881 1.00 33.20 343 THR A N 1
ATOM 1348 C CA . THR A 1 192 ? -19.962 2.431 11.411 1.00 36.64 343 THR A CA 1
ATOM 1349 C C . THR A 1 192 ? -19.286 1.751 12.590 1.00 37.35 343 THR A C 1
ATOM 1350 O O . THR A 1 192 ? -18.078 1.884 12.820 1.00 38.61 343 THR A O 1
ATOM 1354 N N . GLY A 1 193 ? -20.093 1.005 13.321 1.00 34.03 344 GLY A N 1
ATOM 1355 C CA . GLY A 1 193 ? -19.695 0.399 14.572 1.00 33.76 344 GLY A CA 1
ATOM 1356 C C . GLY A 1 193 ? -20.916 -0.015 15.350 1.00 33.04 344 GLY A C 1
ATOM 1357 O O . GLY A 1 193 ? -22.002 0.536 15.184 1.00 32.68 344 GLY A O 1
ATOM 1358 N N . CYS A 1 194 ? -20.730 -1.019 16.216 1.00 33.37 345 CYS A N 1
ATOM 1359 C CA . CYS A 1 194 ? -21.841 -1.693 16.889 1.00 33.16 345 CYS A CA 1
ATOM 1360 C C . CYS A 1 194 ? -21.659 -1.615 18.396 1.00 32.49 345 CYS A C 1
ATOM 1361 O O . CYS A 1 194 ? -20.533 -1.578 18.897 1.00 33.21 345 CYS A O 1
ATOM 1364 N N . SER A 1 195 ? -22.773 -1.573 19.116 1.00 32.84 346 SER A N 1
ATOM 1365 C CA . SER A 1 195 ? -22.788 -1.603 20.584 1.00 34.27 346 SER A CA 1
ATOM 1366 C C . SER A 1 195 ? -22.065 -0.362 21.104 1.00 34.05 346 SER A C 1
ATOM 1367 O O . SER A 1 195 ? -22.478 0.762 20.756 1.00 32.01 346 SER A O 1
ATOM 1370 N N . ARG A 1 196 ? -21.032 -0.492 21.949 1.00 30.94 347 ARG A N 1
ATOM 1371 C CA . ARG A 1 196 ? -20.297 0.689 22.408 1.00 30.55 347 ARG A CA 1
ATOM 1372 C C . ARG A 1 196 ? -19.805 1.525 21.237 1.00 29.57 347 ARG A C 1
ATOM 1373 O O . ARG A 1 196 ? -19.736 2.755 21.337 1.00 28.45 347 ARG A O 1
ATOM 1381 N N . TRP A 1 197 ? -19.496 0.888 20.115 1.00 27.75 348 TRP A N 1
ATOM 1382 C CA . TRP A 1 197 ? -19.004 1.594 18.947 1.00 31.65 348 TRP A CA 1
ATOM 1383 C C . TRP A 1 197 ? -20.128 2.056 18.036 1.00 31.24 348 TRP A C 1
ATOM 1384 O O . TRP A 1 197 ? -19.868 2.794 17.078 1.00 29.71 348 TRP A O 1
ATOM 1395 N N . GLY A 1 198 ? -21.366 1.657 18.329 1.00 31.96 349 GLY A N 1
ATOM 1396 C CA . GLY A 1 198 ? -22.539 2.296 17.772 1.00 30.63 349 GLY A CA 1
ATOM 1397 C C . GLY A 1 198 ? -22.862 3.607 18.462 1.00 31.91 349 GLY A C 1
ATOM 1398 O O . GLY A 1 198 ? -23.298 4.558 17.808 1.00 32.05 349 GLY A O 1
ATOM 1399 N N . LYS A 1 199 ? -22.683 3.667 19.789 1.00 31.62 350 LYS A N 1
ATOM 1400 C CA . LYS A 1 199 ? -22.738 4.953 20.473 1.00 29.12 350 LYS A CA 1
ATOM 1401 C C . LYS A 1 199 ? -21.624 5.862 19.981 1.00 26.88 350 LYS A C 1
ATOM 1402 O O . LYS A 1 199 ? -21.821 7.074 19.816 1.00 27.55 350 LYS A O 1
ATOM 1408 N N . GLY A 1 200 ? -20.444 5.287 19.747 1.00 27.51 351 GLY A N 1
ATOM 1409 C CA . GLY A 1 200 ? -19.338 6.057 19.208 1.00 27.64 351 GLY A CA 1
ATOM 1410 C C . GLY A 1 200 ? -19.585 6.538 17.792 1.00 28.57 351 GLY A C 1
ATOM 1411 O O . GLY A 1 200 ? -19.254 7.670 17.451 1.00 31.13 351 GLY A O 1
ATOM 1412 N N . THR A 1 201 ? -20.171 5.690 16.953 1.00 26.99 352 THR A N 1
ATOM 1413 C CA . THR A 1 201 ? -20.439 6.072 15.569 1.00 31.41 352 THR A CA 1
ATOM 1414 C C . THR A 1 201 ? -21.437 7.226 15.485 1.00 31.83 352 THR A C 1
ATOM 1415 O O . THR A 1 201 ? -21.232 8.172 14.719 1.00 31.81 352 THR A O 1
ATOM 1419 N N . LEU A 1 202 ? -22.524 7.167 16.267 1.00 33.04 353 LEU A N 1
ATOM 1420 C CA . LEU A 1 202 ? -23.514 8.250 16.250 1.00 31.33 353 LEU A CA 1
ATOM 1421 C C . LEU A 1 202 ? -22.859 9.588 16.559 1.00 30.86 353 LEU A C 1
ATOM 1422 O O . LEU A 1 202 ? -23.049 10.577 15.836 1.00 30.04 353 LEU A O 1
ATOM 1427 N N . ALA A 1 203 ? -22.079 9.634 17.635 1.00 29.64 354 ALA A N 1
ATOM 1428 C CA . ALA A 1 203 ? -21.417 10.867 18.027 1.00 29.30 354 ALA A CA 1
ATOM 1429 C C . ALA A 1 203 ? -20.397 11.307 16.983 1.00 32.41 354 ALA A C 1
ATOM 1430 O O . ALA A 1 203 ? -20.259 12.508 16.716 1.00 32.95 354 ALA A O 1
ATOM 1432 N N . VAL A 1 204 ? -19.681 10.346 16.381 1.00 31.64 355 VAL A N 1
ATOM 1433 C CA . VAL A 1 204 ? -18.701 10.667 15.339 1.00 31.85 355 VAL A CA 1
ATOM 1434 C C . VAL A 1 204 ? -19.374 11.406 14.187 1.00 30.90 355 VAL A C 1
ATOM 1435 O O . VAL A 1 204 ? -18.954 12.511 13.803 1.00 29.87 355 VAL A O 1
ATOM 1439 N N . GLY A 1 205 ? -20.443 10.814 13.631 1.00 30.72 356 GLY A N 1
ATOM 1440 C CA . GLY A 1 205 ? -21.139 11.437 12.519 1.00 31.05 356 GLY A CA 1
ATOM 1441 C C . GLY A 1 205 ? -21.877 12.704 12.903 1.00 32.21 356 GLY A C 1
ATOM 1442 O O . GLY A 1 205 ? -22.093 13.583 12.061 1.00 31.03 356 GLY A O 1
ATOM 1443 N N . ALA A 1 206 ? -22.278 12.816 14.174 1.00 31.98 357 ALA A N 1
ATOM 1444 C CA . ALA A 1 206 ? -22.970 14.008 14.648 1.00 26.18 357 ALA A CA 1
ATOM 1445 C C . ALA A 1 206 ? -22.038 15.199 14.789 1.00 32.95 357 ALA A C 1
ATOM 1446 O O . ALA A 1 206 ? -22.480 16.340 14.636 1.00 26.22 357 ALA A O 1
ATOM 1448 N N . PHE A 1 207 ? -20.766 14.953 15.100 1.00 33.07 358 PHE A N 1
ATOM 1449 C CA . PHE A 1 207 ? -19.818 16.017 15.410 1.00 30.59 358 PHE A CA 1
ATOM 1450 C C . PHE A 1 207 ? -18.788 16.229 14.306 1.00 31.27 358 PHE A C 1
ATOM 1451 O O . PHE A 1 207 ? -17.893 17.070 14.461 1.00 31.25 358 PHE A O 1
ATOM 1459 N N . ASP A 1 208 ? -18.884 15.499 13.196 1.00 30.09 359 ASP A N 1
ATOM 1460 C CA . ASP A 1 208 ? -18.073 15.804 12.017 1.00 32.65 359 ASP A CA 1
ATOM 1461 C C . ASP A 1 208 ? -18.985 15.751 10.797 1.00 34.10 359 ASP A C 1
ATOM 1462 O O . ASP A 1 208 ? -19.446 14.666 10.415 1.00 34.40 359 ASP A O 1
ATOM 1467 N N . GLU A 1 209 ? -19.253 16.926 10.203 1.00 32.71 360 GLU A N 1
ATOM 1468 C CA . GLU A 1 209 ? -20.106 17.064 9.023 1.00 33.65 360 GLU A CA 1
ATOM 1469 C C . GLU A 1 209 ? -19.498 16.456 7.765 1.00 34.11 360 GLU A C 1
ATOM 1470 O O . GLU A 1 209 ? -20.166 16.436 6.725 1.00 33.31 360 GLU A O 1
ATOM 1476 N N . ARG A 1 210 ? -18.244 16.000 7.817 1.00 35.31 361 ARG A N 1
ATOM 1477 C CA . ARG A 1 210 ? -17.610 15.361 6.672 1.00 37.54 361 ARG A CA 1
ATOM 1478 C C . ARG A 1 210 ? -17.902 13.873 6.596 1.00 37.74 361 ARG A C 1
ATOM 1479 O O . ARG A 1 210 ? -17.353 13.198 5.716 1.00 39.86 361 ARG A O 1
ATOM 1487 N N . ILE A 1 211 ? -18.721 13.350 7.504 1.00 35.95 362 ILE A N 1
ATOM 1488 C CA . ILE A 1 211 ? -19.194 11.974 7.455 1.00 35.33 362 ILE A CA 1
ATOM 1489 C C . ILE A 1 211 ? -20.495 11.976 6.659 1.00 35.43 362 ILE A C 1
ATOM 1490 O O . ILE A 1 211 ? -21.511 12.503 7.115 1.00 35.16 362 ILE A O 1
ATOM 1495 N N . ALA A 1 212 ? -20.454 11.414 5.460 1.00 34.05 363 ALA A N 1
ATOM 1496 C CA . ALA A 1 212 ? -21.568 11.533 4.550 1.00 36.01 363 ALA A CA 1
ATOM 1497 C C . ALA A 1 212 ? -22.626 10.459 4.790 1.00 36.36 363 ALA A C 1
ATOM 1498 O O . ALA A 1 212 ? -23.741 10.591 4.279 1.00 38.16 363 ALA A O 1
ATOM 1500 N N . LEU A 1 213 ? -22.306 9.428 5.577 1.00 36.71 364 LEU A N 1
ATOM 1501 C CA . LEU A 1 213 ? -23.241 8.342 5.878 1.00 35.10 364 LEU A CA 1
ATOM 1502 C C . LEU A 1 213 ? -22.883 7.753 7.236 1.00 33.59 364 LEU A C 1
ATOM 1503 O O . LEU A 1 213 ? -21.788 7.217 7.408 1.00 31.65 364 LEU A O 1
ATOM 1508 N N . THR A 1 214 ? -23.800 7.863 8.191 1.00 33.80 365 THR A N 1
ATOM 1509 C CA . THR A 1 214 ? -23.602 7.433 9.571 1.00 31.93 365 THR A CA 1
ATOM 1510 C C . THR A 1 214 ? -24.423 6.171 9.806 1.00 32.54 365 THR A C 1
ATOM 1511 O O . THR A 1 214 ? -25.651 6.187 9.652 1.00 32.41 365 THR A O 1
ATOM 1515 N N . ILE A 1 215 ? -23.752 5.079 10.168 1.00 32.14 366 ILE A N 1
ATOM 1516 C CA . ILE A 1 215 ? -24.440 3.802 10.353 1.00 30.90 366 ILE A CA 1
ATOM 1517 C C . ILE A 1 215 ? -24.210 3.260 11.760 1.00 30.44 366 ILE A C 1
ATOM 1518 O O . ILE A 1 215 ? -23.421 2.315 11.936 1.00 29.61 366 ILE A O 1
ATOM 1523 N N . PRO A 1 216 ? -24.883 3.800 12.780 1.00 31.17 367 PRO A N 1
ATOM 1524 C CA . PRO A 1 216 ? -24.730 3.252 14.135 1.00 31.82 367 PRO A CA 1
ATOM 1525 C C . PRO A 1 216 ? -25.573 1.989 14.303 1.00 31.17 367 PRO A C 1
ATOM 1526 O O . PRO A 1 216 ? -26.775 1.982 14.024 1.00 32.10 367 PRO A O 1
ATOM 1530 N N . GLN A 1 217 ? -24.929 0.919 14.757 1.00 29.45 368 GLN A N 1
ATOM 1531 C CA . GLN A 1 217 ? -25.533 -0.398 14.875 1.00 31.36 368 GLN A CA 1
ATOM 1532 C C . GLN A 1 217 ? -25.725 -0.733 16.346 1.00 32.39 368 GLN A C 1
ATOM 1533 O O . GLN A 1 217 ? -24.778 -0.635 17.133 1.00 31.99 368 GLN A O 1
ATOM 1539 N N . GLU A 1 218 ? -26.948 -1.134 16.701 1.00 32.31 369 GLU A N 1
ATOM 1540 C CA . GLU A 1 218 ? -27.304 -1.557 18.056 1.00 31.87 369 GLU A CA 1
ATOM 1541 C C . GLU A 1 218 ? -26.648 -0.647 19.103 1.00 32.59 369 GLU A C 1
ATOM 1542 O O . GLU A 1 218 ? -25.930 -1.092 20.002 1.00 33.15 369 GLU A O 1
ATOM 1548 N N . SER A 1 219 ? -26.916 0.663 18.979 1.00 33.14 370 SER A N 1
ATOM 1549 C CA . SER A 1 219 ? -26.162 1.637 19.760 1.00 32.06 370 SER A CA 1
ATOM 1550 C C . SER A 1 219 ? -26.669 1.718 21.194 1.00 33.82 370 SER A C 1
ATOM 1551 O O . SER A 1 219 ? -25.918 2.123 22.084 1.00 35.60 370 SER A O 1
ATOM 1554 N N . GLY A 1 220 ? -27.922 1.335 21.445 1.00 31.36 371 GLY A N 1
ATOM 1555 C CA . GLY A 1 220 ? -28.390 1.249 22.821 1.00 31.47 371 GLY A CA 1
ATOM 1556 C C . GLY A 1 220 ? -28.359 2.564 23.602 1.00 29.55 371 GLY A C 1
ATOM 1557 O O . GLY A 1 220 ? -28.346 3.660 23.043 1.00 25.14 371 GLY A O 1
ATOM 1558 N N . SER A 1 221 ? -28.360 2.427 24.929 1.00 28.38 372 SER A N 1
ATOM 1559 C CA . SER A 1 221 ? -28.427 3.587 25.806 1.00 28.23 372 SER A CA 1
ATOM 1560 C C . SER A 1 221 ? -27.119 4.366 25.775 1.00 29.09 372 SER A C 1
ATOM 1561 O O . SER A 1 221 ? -26.019 3.788 25.758 1.00 29.45 372 SER A O 1
ATOM 1564 N N . GLY A 1 222 ? -27.251 5.695 25.792 1.00 27.21 373 GLY A N 1
ATOM 1565 C CA . GLY A 1 222 ? -26.192 6.584 25.391 1.00 27.92 373 GLY A CA 1
ATOM 1566 C C . GLY A 1 222 ? -26.104 6.786 23.896 1.00 27.58 373 GLY A C 1
ATOM 1567 O O . GLY A 1 222 ? -25.484 7.748 23.456 1.00 27.62 373 GLY A O 1
ATOM 1568 N N . GLY A 1 223 ? -26.713 5.905 23.112 1.00 27.02 374 GLY A N 1
ATOM 1569 C CA . GLY A 1 223 ? -26.832 6.022 21.668 1.00 26.38 374 GLY A CA 1
ATOM 1570 C C . GLY A 1 223 ? -28.177 6.597 21.277 1.00 26.79 374 GLY A C 1
ATOM 1571 O O . GLY A 1 223 ? -28.696 7.515 21.923 1.00 24.56 374 GLY A O 1
ATOM 1572 N N . ALA A 1 224 ? -28.753 6.061 20.203 1.00 27.91 375 ALA A N 1
ATOM 1573 C CA . ALA A 1 224 ? -30.069 6.529 19.752 1.00 28.11 375 ALA A CA 1
ATOM 1574 C C . ALA A 1 224 ? -31.165 5.804 20.535 1.00 28.80 375 ALA A C 1
ATOM 1575 O O . ALA A 1 224 ? -31.878 4.940 20.031 1.00 29.89 375 ALA A O 1
ATOM 1577 N N . SER A 1 225 ? -31.273 6.161 21.811 1.00 30.23 376 SER A N 1
ATOM 1578 C CA . SER A 1 225 ? -32.314 5.605 22.666 1.00 30.48 376 SER A CA 1
ATOM 1579 C C . SER A 1 225 ? -32.775 6.706 23.608 1.00 27.04 376 SER A C 1
ATOM 1580 O O . SER A 1 225 ? -31.937 7.371 24.223 1.00 26.46 376 SER A O 1
ATOM 1583 N N . LEU A 1 226 ? -34.086 6.896 23.729 1.00 28.17 377 LEU A N 1
ATOM 1584 C CA . LEU A 1 226 ? -34.609 8.012 24.517 1.00 26.03 377 LEU A CA 1
ATOM 1585 C C . LEU A 1 226 ? -34.428 7.773 26.012 1.00 26.21 377 LEU A C 1
ATOM 1586 O O . LEU A 1 226 ? -34.888 6.761 26.555 1.00 28.85 377 LEU A O 1
ATOM 1591 N N . TRP A 1 227 ? -33.767 8.719 26.685 1.00 24.41 378 TRP A N 1
ATOM 1592 C CA . TRP A 1 227 ? -33.563 8.604 28.129 1.00 24.50 378 TRP A CA 1
ATOM 1593 C C . TRP A 1 227 ? -34.889 8.533 28.877 1.00 29.01 378 TRP A C 1
ATOM 1594 O O . TRP A 1 227 ? -35.017 7.791 29.860 1.00 28.05 378 TRP A O 1
ATOM 1605 N N . ARG A 1 228 ? -35.884 9.318 28.445 1.00 27.18 379 ARG A N 1
ATOM 1606 C CA . ARG A 1 228 ? -37.164 9.318 29.141 1.00 27.82 379 ARG A CA 1
ATOM 1607 C C . ARG A 1 228 ? -37.903 8.010 28.941 1.00 26.79 379 ARG A C 1
ATOM 1608 O O . ARG A 1 228 ? -38.566 7.520 29.863 1.00 27.85 379 ARG A O 1
ATOM 1616 N N . VAL A 1 229 ? -37.804 7.423 27.747 1.00 28.39 380 VAL A N 1
ATOM 1617 C CA . VAL A 1 229 ? -38.530 6.184 27.495 1.00 31.00 380 VAL A CA 1
ATOM 1618 C C . VAL A 1 229 ? -37.869 5.012 28.220 1.00 32.78 380 VAL A C 1
ATOM 1619 O O . VAL A 1 229 ? -38.554 4.134 28.765 1.00 33.17 380 VAL A O 1
ATOM 1623 N N . GLY A 1 230 ? -36.532 4.982 28.247 1.00 30.44 381 GLY A N 1
ATOM 1624 C CA . GLY A 1 230 ? -35.844 3.979 29.035 1.00 25.39 381 GLY A CA 1
ATOM 1625 C C . GLY A 1 230 ? -36.251 4.000 30.495 1.00 27.26 381 GLY A C 1
ATOM 1626 O O . GLY A 1 230 ? -36.496 2.950 31.100 1.00 25.97 381 GLY A O 1
ATOM 1627 N N . ALA A 1 231 ? -36.327 5.194 31.083 1.00 29.31 382 ALA A N 1
ATOM 1628 C CA . ALA A 1 231 ? -36.748 5.312 32.473 1.00 28.46 382 ALA A CA 1
ATOM 1629 C C . ALA A 1 231 ? -38.205 4.910 32.646 1.00 26.24 382 ALA A C 1
ATOM 1630 O O . ALA A 1 231 ? -38.579 4.360 33.689 1.00 29.75 382 ALA A O 1
ATOM 1632 N N . GLN A 1 232 ? -39.031 5.150 31.632 1.00 26.13 383 GLN A N 1
ATOM 1633 C CA . GLN A 1 232 ? -40.415 4.691 31.695 1.00 27.41 383 GLN A CA 1
ATOM 1634 C C . GLN A 1 232 ? -40.475 3.166 31.683 1.00 27.43 383 GLN A C 1
ATOM 1635 O O . GLN A 1 232 ? -41.107 2.552 32.547 1.00 27.14 383 GLN A O 1
ATOM 1641 N N . VAL A 1 233 ? -39.784 2.539 30.732 1.00 29.68 384 VAL A N 1
ATOM 1642 C CA . VAL A 1 233 ? -39.783 1.080 30.665 1.00 29.13 384 VAL A CA 1
ATOM 1643 C C . VAL A 1 233 ? -39.339 0.489 31.996 1.00 29.73 384 VAL A C 1
ATOM 1644 O O . VAL A 1 233 ? -40.002 -0.396 32.548 1.00 32.77 384 VAL A O 1
ATOM 1648 N N . ASN A 1 234 ? -38.258 1.012 32.565 1.00 26.90 385 ASN A N 1
ATOM 1649 C CA . ASN A 1 234 ? -37.757 0.470 33.819 1.00 30.29 385 ASN A CA 1
ATOM 1650 C C . ASN A 1 234 ? -38.750 0.631 34.960 1.00 31.02 385 ASN A C 1
ATOM 1651 O O . ASN A 1 234 ? -38.792 -0.213 35.863 1.00 31.17 385 ASN A O 1
ATOM 1656 N N . LYS A 1 235 ? -39.556 1.690 34.944 1.00 34.09 386 LYS A N 1
ATOM 1657 C CA . LYS A 1 235 ? -40.631 1.805 35.924 1.00 32.99 386 LYS A CA 1
ATOM 1658 C C . LYS A 1 235 ? -41.748 0.805 35.657 1.00 30.53 386 LYS A C 1
ATOM 1659 O O . LYS A 1 235 ? -42.344 0.287 36.605 1.00 29.47 386 LYS A O 1
ATOM 1665 N N . GLN A 1 236 ? -42.054 0.528 34.386 1.00 29.88 387 GLN A N 1
ATOM 1666 C CA . GLN A 1 236 ? -43.109 -0.433 34.069 1.00 32.36 387 GLN A CA 1
ATOM 1667 C C . GLN A 1 236 ? -42.704 -1.861 34.437 1.00 33.77 387 GLN A C 1
ATOM 1668 O O . GLN A 1 236 ? -43.564 -2.681 34.798 1.00 33.34 387 GLN A O 1
ATOM 1674 N N . LYS A 1 237 ? -41.412 -2.173 34.373 1.00 33.57 388 LYS A N 1
ATOM 1675 C CA . LYS A 1 237 ? -40.940 -3.504 34.734 1.00 32.10 388 LYS A CA 1
ATOM 1676 C C . LYS A 1 237 ? -40.698 -3.662 36.229 1.00 29.57 388 LYS A C 1
ATOM 1677 O O . LYS A 1 237 ? -40.709 -4.792 36.724 1.00 30.11 388 LYS A O 1
ATOM 1683 N N . GLY A 1 238 ? -40.491 -2.565 36.960 1.00 30.73 389 GLY A N 1
ATOM 1684 C CA . GLY A 1 238 ? -40.083 -2.654 38.351 1.00 30.88 389 GLY A CA 1
ATOM 1685 C C . GLY A 1 238 ? -38.620 -2.999 38.573 1.00 30.49 389 GLY A C 1
ATOM 1686 O O . GLY A 1 238 ? -38.243 -3.344 39.700 1.00 30.59 389 GLY A O 1
ATOM 1687 N N . LYS A 1 239 ? -37.786 -2.910 37.541 1.00 29.45 390 LYS A N 1
ATOM 1688 C CA . LYS A 1 239 ? -36.377 -3.274 37.634 1.00 29.46 390 LYS A CA 1
ATOM 1689 C C . LYS A 1 239 ? -35.649 -2.672 36.441 1.00 34.00 390 LYS A C 1
ATOM 1690 O O . LYS A 1 239 ? -36.271 -2.133 35.524 1.00 28.32 390 LYS A O 1
ATOM 1696 N N . GLN A 1 240 ? -34.311 -2.782 36.451 1.00 35.00 391 GLN A N 1
ATOM 1697 C CA . GLN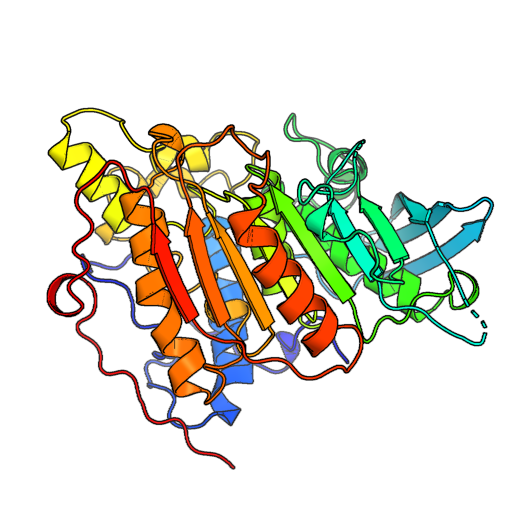 A 1 240 ? -33.487 -2.185 35.396 1.00 34.41 391 GLN A CA 1
ATOM 1698 C C . GLN A 1 240 ? -33.429 -3.117 34.182 1.00 33.87 391 GLN A C 1
ATOM 1699 O O . GLN A 1 240 ? -32.404 -3.721 33.845 1.00 33.77 391 GLN A O 1
ATOM 1705 N N . PHE A 1 241 ? -34.563 -3.176 33.494 1.00 33.57 392 PHE A N 1
ATOM 1706 C CA . PHE A 1 241 ? -34.710 -3.979 32.282 1.00 33.38 392 PHE A CA 1
ATOM 1707 C C . PHE A 1 241 ? -33.807 -3.453 31.174 1.00 34.48 392 PHE A C 1
ATOM 1708 O O . PHE A 1 241 ? -33.015 -4.194 30.581 1.00 33.89 392 PHE A O 1
ATOM 1716 N N . VAL A 1 242 ? -33.931 -2.192 30.881 1.00 34.73 393 VAL A N 1
ATOM 1717 C CA . VAL A 1 242 ? -33.086 -1.492 29.929 1.00 32.80 393 VAL A CA 1
ATOM 1718 C C . VAL A 1 242 ? -31.917 -0.900 30.700 1.00 31.82 393 VAL A C 1
ATOM 1719 O O . VAL A 1 242 ? -32.068 -0.536 31.870 1.00 30.60 393 VAL A O 1
ATOM 1723 N N . GLN A 1 243 ? -30.745 -0.802 30.052 1.00 31.77 394 GLN A N 1
ATOM 1724 C CA . GLN A 1 243 ? -29.621 -0.080 30.640 1.00 26.37 394 GLN A CA 1
ATOM 1725 C C . GLN A 1 243 ? -30.034 1.350 30.984 1.00 28.44 394 GLN A C 1
ATOM 1726 O O . GLN A 1 243 ? -30.441 2.114 30.100 1.00 27.60 394 GLN A O 1
ATOM 1732 N N . GLY A 1 244 ? -29.951 1.706 32.271 1.00 27.29 395 GLY A N 1
ATOM 1733 C CA . GLY A 1 244 ? -30.439 2.996 32.735 1.00 25.99 395 GLY A CA 1
ATOM 1734 C C . GLY A 1 244 ? -29.430 4.116 32.531 1.00 25.72 395 GLY A C 1
ATOM 1735 O O . GLY A 1 244 ? -28.292 3.910 32.101 1.00 25.71 395 GLY A O 1
ATOM 1736 N N . LEU A 1 245 ? -29.869 5.339 32.857 1.00 27.17 396 LEU A N 1
ATOM 1737 C CA . LEU A 1 245 ? -29.029 6.512 32.623 1.00 28.19 396 LEU A CA 1
ATOM 1738 C C . LEU A 1 245 ? -27.743 6.452 33.437 1.00 29.58 396 LEU A C 1
ATOM 1739 O O . LEU A 1 245 ? -26.661 6.722 32.911 1.00 32.43 396 LEU A O 1
ATOM 1744 N N . SER A 1 246 ? -27.843 6.154 34.737 1.00 28.98 397 SER A N 1
ATOM 1745 C CA . SER A 1 246 ? -26.636 6.040 35.553 1.00 31.73 397 SER A CA 1
ATOM 1746 C C . SER A 1 246 ? -25.647 5.037 34.972 1.00 32.36 397 SER A C 1
ATOM 1747 O O . SER A 1 246 ? -24.437 5.318 34.888 1.00 26.45 397 SER A O 1
ATOM 1750 N N . SER A 1 247 ? -26.134 3.858 34.566 1.00 29.48 398 SER A N 1
ATOM 1751 C CA . SER A 1 247 ? -25.219 2.837 34.062 1.00 30.33 398 SER A CA 1
ATOM 1752 C C . SER A 1 247 ? -24.537 3.294 32.780 1.00 28.01 398 SER A C 1
ATOM 1753 O O . SER A 1 247 ? -23.317 3.162 32.633 1.00 27.86 398 SER A O 1
ATOM 1756 N N . ALA A 1 248 ? -25.311 3.826 31.832 1.00 26.63 399 ALA A N 1
ATOM 1757 C CA . ALA A 1 248 ? -24.720 4.374 30.613 1.00 28.71 399 ALA A CA 1
ATOM 1758 C C . ALA A 1 248 ? -23.824 5.577 30.907 1.00 27.19 399 ALA A C 1
ATOM 1759 O O . ALA A 1 248 ? -22.877 5.840 30.155 1.00 25.51 399 ALA A O 1
ATOM 1761 N N . GLY A 1 249 ? -24.093 6.304 31.988 1.00 27.94 400 GLY A N 1
ATOM 1762 C CA . GLY A 1 249 ? -23.253 7.415 32.403 1.00 29.89 400 GLY A CA 1
ATOM 1763 C C . GLY A 1 249 ? -22.028 7.029 33.200 1.00 30.80 400 GLY A C 1
ATOM 1764 O O . GLY A 1 249 ? -21.244 7.898 33.605 1.00 29.31 400 GLY A O 1
ATOM 1765 N N . THR A 1 250 ? -21.832 5.734 33.435 1.00 28.61 401 THR A N 1
ATOM 1766 C CA . THR A 1 250 ? -20.686 5.232 34.171 1.00 31.81 401 THR A CA 1
ATOM 1767 C C . THR A 1 250 ? -19.801 4.318 33.338 1.00 31.04 401 THR A C 1
ATOM 1768 O O . THR A 1 250 ? -18.578 4.484 33.330 1.00 28.35 401 THR A O 1
ATOM 1772 N N . GLU A 1 251 ? -20.402 3.373 32.619 1.00 30.01 402 GLU A N 1
ATOM 1773 C CA . GLU A 1 251 ? -19.644 2.383 31.873 1.00 32.80 402 GLU A CA 1
ATOM 1774 C C . GLU A 1 251 ? -18.673 3.040 30.897 1.00 33.22 402 GLU A C 1
ATOM 1775 O O . GLU A 1 251 ? -18.972 4.078 30.297 1.00 32.62 402 GLU A O 1
ATOM 1781 N N . GLY A 1 252 ? -17.481 2.456 30.786 1.00 27.71 403 GLY A N 1
ATOM 1782 C CA . GLY A 1 252 ? -16.547 2.801 29.730 1.00 27.73 403 GLY A CA 1
ATOM 1783 C C . GLY A 1 252 ? -16.033 4.229 29.714 1.00 27.46 403 GLY A C 1
ATOM 1784 O O . GLY A 1 252 ? -15.424 4.652 28.727 1.00 27.43 403 GLY A O 1
ATOM 1785 N N . LYS A 1 253 ? -16.264 4.969 30.796 1.00 27.33 404 LYS A N 1
ATOM 1786 C CA . LYS A 1 253 ? -15.904 6.396 30.873 1.00 31.57 404 LYS A CA 1
ATOM 1787 C C . LYS A 1 253 ? -16.443 7.176 29.673 1.00 30.05 404 LYS A C 1
ATOM 1788 O O . LYS A 1 253 ? -15.864 8.189 29.267 1.00 28.85 404 LYS A O 1
ATOM 1794 N N . TRP A 1 254 ? -17.554 6.698 29.094 1.00 26.31 405 TRP A N 1
ATOM 1795 C CA . TRP A 1 254 ? -18.094 7.303 27.876 1.00 26.93 405 TRP A CA 1
ATOM 1796 C C . TRP A 1 254 ? -18.475 8.766 28.080 1.00 26.30 405 TRP A C 1
ATOM 1797 O O . TRP A 1 254 ? -18.223 9.611 27.208 1.00 28.38 405 TRP A O 1
ATOM 1808 N N . MET A 1 255 ? -19.109 9.084 29.205 1.00 26.95 406 MET A N 1
ATOM 1809 C CA . MET A 1 255 ? -19.692 10.399 29.438 1.00 25.18 406 MET A CA 1
ATOM 1810 C C . MET A 1 255 ? -18.926 11.137 30.528 1.00 29.70 406 MET A C 1
ATOM 1811 O O . MET A 1 255 ? -18.182 10.539 31.307 1.00 29.14 406 MET A O 1
ATOM 1816 N N . ILE A 1 256 ? -19.114 12.466 30.577 1.00 29.48 407 ILE A N 1
ATOM 1817 C CA . ILE A 1 256 ? -18.462 13.252 31.615 1.00 28.35 407 ILE A CA 1
ATOM 1818 C C . ILE A 1 256 ? -19.021 12.845 32.970 1.00 28.28 407 ILE A C 1
ATOM 1819 O O . ILE A 1 256 ? -20.143 12.337 33.083 1.00 28.97 407 ILE A O 1
ATOM 1824 N N . SER A 1 257 ? -18.233 13.069 34.017 1.00 30.83 408 SER A N 1
ATOM 1825 C CA . SER A 1 257 ? -18.565 12.477 35.309 1.00 34.49 408 SER A CA 1
ATOM 1826 C C . SER A 1 257 ? -19.849 13.032 35.901 1.00 34.34 408 SER A C 1
ATOM 1827 O O . SER A 1 257 ? -20.442 12.387 36.769 1.00 36.63 408 SER A O 1
ATOM 1830 N N . SER A 1 258 ? -20.283 14.215 35.465 1.00 33.72 409 SER A N 1
ATOM 1831 C CA . SER A 1 258 ? -21.482 14.832 36.012 1.00 32.72 409 SER A CA 1
ATOM 1832 C C . SER A 1 258 ? -22.771 14.238 35.449 1.00 32.03 409 SER A C 1
ATOM 1833 O O . SER A 1 258 ? -23.815 14.341 36.102 1.00 32.68 409 SER A O 1
ATOM 1836 N N . PHE A 1 259 ? -22.720 13.611 34.271 1.00 30.63 410 PHE A N 1
ATOM 1837 C CA . PHE A 1 259 ? -23.942 13.243 33.561 1.00 30.31 410 PHE A CA 1
ATOM 1838 C C . PHE A 1 259 ? -24.789 12.232 34.332 1.00 31.25 410 PHE A C 1
ATOM 1839 O O . PHE A 1 259 ? -26.022 12.311 34.293 1.00 27.47 410 PHE A O 1
ATOM 1847 N N . LYS A 1 260 ? -24.166 11.280 35.034 1.00 32.16 411 LYS A N 1
ATOM 1848 C CA . LYS A 1 260 ? -24.946 10.293 35.781 1.00 33.54 411 LYS A CA 1
ATOM 1849 C C . LYS A 1 260 ? -25.821 10.919 36.864 1.00 33.13 411 LYS A C 1
ATOM 1850 O O . LYS A 1 260 ? -26.720 10.243 37.376 1.00 34.79 411 LYS A O 1
ATOM 1856 N N . ASN A 1 261 ? -25.609 12.190 37.217 1.00 32.55 412 ASN A N 1
ATOM 1857 C CA . ASN A 1 261 ? -26.462 12.792 38.236 1.00 34.60 412 ASN A CA 1
ATOM 1858 C C . ASN A 1 261 ? -27.892 13.030 37.753 1.00 33.02 412 ASN A C 1
ATOM 1859 O O . ASN A 1 261 ? -28.744 13.392 38.568 1.00 34.25 412 ASN A O 1
ATOM 1864 N N . TYR A 1 262 ? -28.183 12.850 36.467 1.00 31.56 413 TYR A N 1
ATOM 1865 C CA . TYR A 1 262 ? -29.561 12.961 35.985 1.00 30.85 413 TYR A CA 1
ATOM 1866 C C . TYR A 1 262 ? -30.400 11.728 36.284 1.00 30.32 413 TYR A C 1
ATOM 1867 O O . TYR A 1 262 ? -31.603 11.742 35.991 1.00 31.25 413 TYR A O 1
ATOM 1876 N N . ASP A 1 263 ? -29.809 10.677 36.863 1.00 32.12 414 ASP A N 1
ATOM 1877 C CA . ASP A 1 263 ? -30.427 9.356 36.793 1.00 33.48 414 ASP A CA 1
ATOM 1878 C C . ASP A 1 263 ? -31.810 9.337 37.429 1.00 33.86 414 ASP A C 1
ATOM 1879 O O . ASP A 1 263 ? -32.778 8.888 36.812 1.00 37.00 414 ASP A O 1
ATOM 1884 N N . GLY A 1 264 ? -31.943 9.814 38.660 1.00 34.35 415 GLY A N 1
ATOM 1885 C CA . GLY A 1 264 ? -33.317 9.759 39.174 1.00 35.43 415 GLY A CA 1
ATOM 1886 C C . GLY A 1 264 ? -34.282 10.757 38.541 1.00 35.80 415 GLY A C 1
ATOM 1887 O O . GLY A 1 264 ? -35.474 10.750 38.882 1.00 34.16 415 GLY A O 1
ATOM 1888 N N . LYS A 1 265 ? -33.811 11.608 37.621 1.00 35.07 416 LYS A N 1
ATOM 1889 C CA . LYS A 1 265 ? -34.611 12.739 37.173 1.00 34.32 416 LYS A CA 1
ATOM 1890 C C . LYS A 1 265 ? -34.430 13.000 35.677 1.00 30.63 416 LYS A C 1
ATOM 1891 O O . LYS A 1 265 ? -33.978 14.065 35.241 1.00 30.45 416 LYS A O 1
ATOM 1897 N N . GLU A 1 266 ? -34.814 12.017 34.867 1.00 28.25 417 GLU A N 1
ATOM 1898 C CA . GLU A 1 266 ? -34.700 12.156 33.421 1.00 28.19 417 GLU A CA 1
ATOM 1899 C C . GLU A 1 266 ? -35.574 13.274 32.857 1.00 28.11 417 GLU A C 1
ATOM 1900 O O . GLU A 1 266 ? -35.305 13.743 31.746 1.00 27.21 417 GLU A O 1
ATOM 1906 N N . ASN A 1 267 ? -36.633 13.674 33.562 1.00 27.69 418 ASN A N 1
ATOM 1907 C CA . ASN A 1 267 ? -37.461 14.749 33.037 1.00 29.68 418 ASN A CA 1
ATOM 1908 C C . ASN A 1 267 ? -36.764 16.099 33.113 1.00 28.81 418 ASN A C 1
ATOM 1909 O O . ASN A 1 267 ? -37.250 17.058 32.506 1.00 30.00 418 ASN A O 1
ATOM 1914 N N . THR A 1 268 ? -35.641 16.205 33.828 1.00 27.58 419 THR A N 1
ATOM 1915 C CA . THR A 1 268 ? -34.905 17.466 33.891 1.00 28.32 419 THR A CA 1
ATOM 1916 C C . THR A 1 268 ? -33.866 17.612 32.785 1.00 31.09 419 THR A C 1
ATOM 1917 O O . THR A 1 268 ? -33.264 18.691 32.658 1.00 30.70 419 THR A O 1
ATOM 1921 N N . LEU A 1 269 ? -33.623 16.560 32.004 1.00 31.74 420 LEU A N 1
ATOM 1922 C CA . LEU A 1 269 ? -32.698 16.634 30.876 1.00 28.60 420 LEU A CA 1
ATOM 1923 C C . LEU A 1 269 ? -33.143 17.709 29.880 1.00 29.52 420 LEU A C 1
ATOM 1924 O O . LEU A 1 269 ? -34.260 17.613 29.334 1.00 26.32 420 LEU A O 1
ATOM 1929 N N . PRO A 1 270 ? -32.323 18.741 29.621 1.00 28.75 421 PRO A N 1
ATOM 1930 C CA . PRO A 1 270 ? -32.664 19.730 28.585 1.00 24.75 421 PRO A CA 1
ATOM 1931 C C . PRO A 1 270 ? -32.669 19.169 27.179 1.00 26.67 421 PRO A C 1
ATOM 1932 O O . PRO A 1 270 ? -33.058 19.876 26.250 1.00 24.69 421 PRO A O 1
ATOM 1936 N N . PHE A 1 271 ? -32.265 17.918 26.979 1.00 27.81 422 PHE A N 1
ATOM 1937 C CA . PHE A 1 271 ? -32.282 17.305 25.663 1.00 26.24 422 PHE A CA 1
ATOM 1938 C C . PHE A 1 271 ? -32.818 15.894 25.807 1.00 25.06 422 PHE A C 1
ATOM 1939 O O . PHE A 1 271 ? -33.053 15.411 26.915 1.00 27.06 422 PHE A O 1
ATOM 1947 N N . ASP A 1 272 ? -33.031 15.237 24.673 1.00 25.34 423 ASP A N 1
ATOM 1948 C CA . ASP A 1 272 ? -33.073 13.782 24.633 1.00 25.09 423 ASP A CA 1
ATOM 1949 C C . ASP A 1 272 ? -32.443 13.346 23.316 1.00 26.90 423 ASP A C 1
ATOM 1950 O O . ASP A 1 272 ? -32.141 14.174 22.446 1.00 29.38 423 ASP A O 1
ATOM 1955 N N . GLN A 1 273 ? -32.211 12.031 23.190 1.00 26.52 424 GLN A N 1
ATOM 1956 C CA . GLN A 1 273 ? -31.316 11.501 22.164 1.00 27.75 424 GLN A CA 1
ATOM 1957 C C . GLN A 1 273 ? -31.865 11.619 20.751 1.00 28.48 424 GLN A C 1
ATOM 1958 O O . GLN A 1 273 ? -31.112 11.379 19.800 1.00 27.02 424 GLN A O 1
ATOM 1964 N N . HIS A 1 274 ? -33.144 11.975 20.578 1.00 28.10 425 HIS A N 1
ATOM 1965 C CA . HIS A 1 274 ? -33.577 12.402 19.252 1.00 28.38 425 HIS A CA 1
ATOM 1966 C C . HIS A 1 274 ? -32.797 13.634 18.783 1.00 29.08 425 HIS A C 1
ATOM 1967 O O . HIS A 1 274 ? -32.624 13.828 17.575 1.00 30.96 425 HIS A O 1
ATOM 1974 N N . MET A 1 275 ? -32.281 14.441 19.709 1.00 27.98 426 MET A N 1
ATOM 1975 C CA . MET A 1 275 ? -31.544 15.628 19.305 1.00 27.82 426 MET A CA 1
ATOM 1976 C C . MET A 1 275 ? -30.103 15.311 18.902 1.00 27.72 426 MET A C 1
ATOM 1977 O O . MET A 1 275 ? -29.534 16.016 18.059 1.00 26.78 426 MET A O 1
ATOM 1982 N N . LEU A 1 276 ? -29.488 14.291 19.499 1.00 28.25 427 LEU A N 1
ATOM 1983 C CA A LEU A 1 276 ? -28.205 13.819 18.993 0.97 26.43 427 LEU A CA 1
ATOM 1984 C CA B LEU A 1 276 ? -28.205 13.802 18.996 0.03 27.20 427 LEU A CA 1
ATOM 1985 C C . LEU A 1 276 ? -28.355 13.261 17.582 1.00 27.46 427 LEU A C 1
ATOM 1986 O O . LEU A 1 276 ? -27.545 13.553 16.695 1.00 26.11 427 LEU A O 1
ATOM 1995 N N . VAL A 1 277 ? -29.394 12.450 17.354 1.00 27.86 428 VAL A N 1
ATOM 1996 C CA . VAL A 1 277 ? -29.683 11.985 16.002 1.00 28.04 428 VAL A CA 1
ATOM 1997 C C . VAL A 1 277 ? -29.852 13.177 15.071 1.00 27.95 428 VAL A C 1
ATOM 1998 O O . VAL A 1 277 ? -29.334 13.193 13.948 1.00 28.09 428 VAL A O 1
ATOM 2002 N N . ALA A 1 278 ? -30.553 14.210 15.534 1.00 30.10 429 ALA A N 1
ATOM 2003 C CA . ALA A 1 278 ? -30.794 15.374 14.685 1.00 32.65 429 ALA A CA 1
ATOM 2004 C C . ALA A 1 278 ? -29.507 16.128 14.323 1.00 31.07 429 ALA A C 1
ATOM 2005 O O . ALA A 1 278 ? -29.476 16.801 13.292 1.00 30.16 429 ALA A O 1
ATOM 2007 N N . MET A 1 279 ? -28.437 16.008 15.112 1.00 32.07 430 MET A N 1
ATOM 2008 C CA . MET A 1 279 ? -27.159 16.584 14.691 1.00 30.14 430 MET A CA 1
ATOM 2009 C C . MET A 1 279 ? -26.653 15.982 13.386 1.00 30.79 430 MET A C 1
ATOM 2010 O O . MET A 1 279 ? -25.891 16.637 12.669 1.00 28.96 430 MET A O 1
ATOM 2015 N N . VAL A 1 280 ? -27.051 14.749 13.055 1.00 26.48 431 VAL A N 1
ATOM 2016 C CA . VAL A 1 280 ? -26.593 14.177 11.794 1.00 27.03 431 VAL A CA 1
ATOM 2017 C C . VAL A 1 280 ? -27.347 14.771 10.612 1.00 30.50 431 VAL A C 1
ATOM 2018 O O . VAL A 1 280 ? -26.823 14.794 9.490 1.00 30.23 431 VAL A O 1
ATOM 2022 N N . ALA A 1 281 ? -28.570 15.262 10.829 1.00 31.91 432 ALA A N 1
ATOM 2023 C CA . ALA A 1 281 ? -29.377 15.743 9.722 1.00 32.68 432 ALA A CA 1
ATOM 2024 C C . ALA A 1 281 ? -28.728 16.979 9.106 1.00 34.38 432 ALA A C 1
ATOM 2025 O O . ALA A 1 281 ? -28.124 17.789 9.808 1.00 34.09 432 ALA A O 1
ATOM 2027 N N . PRO A 1 282 ? -28.867 17.170 7.791 1.00 36.44 433 PRO A N 1
ATOM 2028 C CA . PRO A 1 282 ? -29.645 16.298 6.903 1.00 36.50 433 PRO A CA 1
ATOM 2029 C C . PRO A 1 282 ? -28.806 15.221 6.214 1.00 35.09 433 PRO A C 1
ATOM 2030 O O . PRO A 1 282 ? -29.282 14.601 5.260 1.00 34.32 433 PRO A O 1
ATOM 2034 N N . ARG A 1 283 ? -27.588 14.994 6.701 1.00 34.11 434 ARG A N 1
ATOM 2035 C CA . ARG A 1 283 ? -26.740 13.952 6.131 1.00 34.59 434 ARG A CA 1
ATOM 2036 C C . ARG A 1 283 ? -27.366 12.564 6.327 1.00 34.97 434 ARG A C 1
ATOM 2037 O O . ARG A 1 283 ? -28.141 12.322 7.256 1.00 36.64 434 ARG A O 1
ATOM 2045 N N . ALA A 1 284 ? -27.011 11.642 5.434 1.00 34.34 435 ALA A N 1
ATOM 2046 C CA . ALA A 1 284 ? -27.607 10.308 5.456 1.00 33.38 435 ALA A CA 1
ATOM 2047 C C . ALA A 1 284 ? -27.279 9.568 6.749 1.00 33.59 435 ALA A C 1
ATOM 2048 O O . ALA A 1 284 ? -26.161 9.646 7.261 1.00 34.84 435 ALA A O 1
ATOM 2050 N N . LEU A 1 285 ? -28.273 8.843 7.271 1.00 34.00 436 LEU A N 1
ATOM 2051 C CA . LEU A 1 285 ? -28.172 8.168 8.562 1.00 31.83 436 LEU A CA 1
ATOM 2052 C C . LEU A 1 285 ? -29.014 6.902 8.524 1.00 33.05 436 LEU A C 1
ATOM 2053 O O . LEU A 1 285 ? -30.238 6.979 8.344 1.00 33.40 436 LEU A O 1
ATOM 2058 N N . LEU A 1 286 ? -28.363 5.751 8.725 1.00 30.28 437 LEU A N 1
ATOM 2059 C CA . LEU A 1 286 ? -28.998 4.437 8.688 1.00 30.03 437 LEU A CA 1
ATOM 2060 C C . LEU A 1 286 ? -28.790 3.776 10.043 1.00 31.40 437 LEU A C 1
ATOM 2061 O O . LEU A 1 286 ? -27.676 3.357 10.367 1.00 33.83 437 LEU A O 1
ATOM 2066 N N . ILE A 1 287 ? -29.856 3.670 10.828 1.00 30.62 438 ILE A N 1
ATOM 2067 C CA . ILE A 1 287 ? -29.786 3.130 12.179 1.00 30.32 438 ILE A CA 1
ATOM 2068 C C . ILE A 1 287 ? -30.216 1.673 12.127 1.00 32.80 438 ILE A C 1
ATOM 2069 O O . ILE A 1 287 ? -31.356 1.353 11.753 1.00 35.06 438 ILE A O 1
ATOM 2074 N N . LEU A 1 288 ? -29.300 0.798 12.498 1.00 32.44 439 LEU A N 1
ATOM 2075 C CA . LEU A 1 288 ? -29.495 -0.644 12.493 1.00 33.38 439 LEU A CA 1
ATOM 2076 C C . LEU A 1 288 ? -29.653 -1.087 13.937 1.00 33.21 439 LEU A C 1
ATOM 2077 O O . LEU A 1 288 ? -28.693 -1.033 14.715 1.00 31.28 439 LEU A O 1
ATOM 2082 N N . ASP A 1 289 ? -30.863 -1.514 14.295 1.00 33.53 440 ASP A N 1
ATOM 2083 C CA . ASP A 1 289 ? -31.184 -1.880 15.663 1.00 33.49 440 ASP A CA 1
ATOM 2084 C C . ASP A 1 289 ? -31.577 -3.348 15.747 1.00 31.53 440 ASP A C 1
ATOM 2085 O O . ASP A 1 289 ? -31.960 -3.969 14.751 1.00 32.05 440 ASP A O 1
ATOM 2090 N N . ASN A 1 290 ? -31.476 -3.889 16.957 1.00 30.37 441 ASN A N 1
ATOM 2091 C CA . ASN A 1 290 ? -31.873 -5.256 17.279 1.00 33.67 441 ASN A CA 1
ATOM 2092 C C . ASN A 1 290 ? -33.170 -5.208 18.080 1.00 36.04 441 ASN A C 1
ATOM 2093 O O . ASN A 1 290 ? -33.723 -4.134 18.340 1.00 36.89 441 ASN A O 1
ATOM 2098 N N . ALA A 1 291 ? -33.675 -6.386 18.452 1.00 37.98 442 ALA A N 1
ATOM 2099 C CA . ALA A 1 291 ? -34.806 -6.458 19.369 1.00 36.63 442 ALA A CA 1
ATOM 2100 C C . ALA A 1 291 ? -34.690 -7.739 20.184 1.00 38.32 442 ALA A C 1
ATOM 2101 O O . ALA A 1 291 ? -33.965 -8.670 19.823 1.00 38.20 442 ALA A O 1
ATOM 2103 N N . GLY A 1 292 ? -35.418 -7.777 21.295 1.00 37.50 443 GLY A N 1
ATOM 2104 C CA . GLY A 1 292 ? -35.269 -8.874 22.225 1.00 35.92 443 GLY A CA 1
ATOM 2105 C C . GLY A 1 292 ? -34.028 -8.812 23.087 1.00 35.31 443 GLY A C 1
ATOM 2106 O O . GLY A 1 292 ? -33.808 -9.723 23.894 1.00 37.13 443 GLY A O 1
ATOM 2107 N N . GLN A 1 293 ? -33.206 -7.780 22.936 1.00 33.35 444 GLN A N 1
ATOM 2108 C CA . GLN A 1 293 ? -32.084 -7.542 23.837 1.00 35.18 444 GLN A CA 1
ATOM 2109 C C . GLN A 1 293 ? -32.559 -6.579 24.915 1.00 32.67 444 GLN A C 1
ATOM 2110 O O . GLN A 1 293 ? -32.788 -5.396 24.645 1.00 32.89 444 GLN A O 1
ATOM 2116 N N . GLU A 1 294 ? -32.716 -7.094 26.134 1.00 32.41 445 GLU A N 1
ATOM 2117 C CA . GLU A 1 294 ? -33.323 -6.326 27.218 1.00 33.18 445 GLU A CA 1
ATOM 2118 C C . GLU A 1 294 ? -32.529 -5.057 27.521 1.00 33.59 445 GLU A C 1
ATOM 2119 O O . GLU A 1 294 ? -33.072 -3.944 27.510 1.00 35.29 445 GLU A O 1
ATOM 2125 N N . TRP A 1 295 ? -31.242 -5.225 27.829 1.00 32.11 446 TRP A N 1
ATOM 2126 C CA . TRP A 1 295 ? -30.333 -4.127 28.131 1.00 29.13 446 TRP A CA 1
ATOM 2127 C C . TRP A 1 295 ? -30.247 -3.134 26.987 1.00 28.03 446 TRP A C 1
ATOM 2128 O O . TRP A 1 295 ? -30.099 -1.936 27.225 1.00 28.35 446 TRP A O 1
ATOM 2139 N N . LEU A 1 296 ? -30.294 -3.611 25.743 1.00 28.80 447 LEU A N 1
ATOM 2140 C CA . LEU A 1 296 ? -30.126 -2.698 24.614 1.00 29.70 447 LEU A CA 1
ATOM 2141 C C . LEU A 1 296 ? -31.246 -1.665 24.553 1.00 29.42 447 LEU A C 1
ATOM 2142 O O . LEU A 1 296 ? -31.019 -0.536 24.097 1.00 27.40 447 LEU A O 1
ATOM 2147 N N . GLY A 1 297 ? -32.444 -2.019 25.011 1.00 29.83 448 GLY A N 1
ATOM 2148 C CA . GLY A 1 297 ? -33.540 -1.065 25.028 1.00 30.01 448 GLY A CA 1
ATOM 2149 C C . GLY A 1 297 ? -34.373 -1.067 23.761 1.00 31.15 448 GLY A C 1
ATOM 2150 O O . GLY A 1 297 ? -34.309 -0.125 22.966 1.00 31.77 448 GLY A O 1
ATOM 2151 N N . GLU A 1 298 ? -35.164 -2.126 23.571 1.00 26.51 449 GLU A N 1
ATOM 2152 C CA . GLU A 1 298 ? -35.946 -2.275 22.351 1.00 30.78 449 GLU A CA 1
ATOM 2153 C C . GLU A 1 298 ? -36.916 -1.110 22.158 1.00 32.04 449 GLU A C 1
ATOM 2154 O O . GLU A 1 298 ? -36.960 -0.489 21.087 1.00 32.18 449 GLU A O 1
ATOM 2160 N N . VAL A 1 299 ? -37.704 -0.799 23.181 1.00 33.22 450 VAL A N 1
ATOM 2161 C CA . VAL A 1 299 ? -38.752 0.218 23.079 1.00 26.27 450 VAL A CA 1
ATOM 2162 C C . VAL A 1 299 ? -38.124 1.613 23.022 1.00 29.31 450 VAL A C 1
ATOM 2163 O O . VAL A 1 299 ? -38.416 2.363 22.078 1.00 30.08 450 VAL A O 1
ATOM 2167 N N . PRO A 1 300 ? -37.246 2.010 23.955 1.00 30.54 451 PRO A N 1
ATOM 2168 C CA . PRO A 1 300 ? -36.666 3.366 23.862 1.00 30.07 451 PRO A CA 1
ATOM 2169 C C . PRO A 1 300 ? -35.809 3.605 22.628 1.00 28.80 451 PRO A C 1
ATOM 2170 O O . PRO A 1 300 ? -35.715 4.752 22.169 1.00 29.03 451 PRO A O 1
ATOM 2174 N N . SER A 1 301 ? -35.167 2.574 22.080 1.00 30.08 452 SER A N 1
ATOM 2175 C CA . SER A 1 301 ? -34.462 2.746 20.810 1.00 29.60 452 SER A CA 1
ATOM 2176 C C . SER A 1 301 ? -35.435 2.913 19.647 1.00 25.78 452 SER A C 1
ATOM 2177 O O . SER A 1 301 ? -35.203 3.728 18.754 1.00 29.27 452 SER A O 1
ATOM 2180 N N . ASN A 1 302 ? -36.491 2.097 19.608 1.00 26.03 453 ASN A N 1
ATOM 2181 C CA . ASN A 1 302 ? -37.510 2.228 18.575 1.00 31.88 453 ASN A CA 1
ATOM 2182 C C . ASN A 1 302 ? -38.160 3.603 18.646 1.00 26.1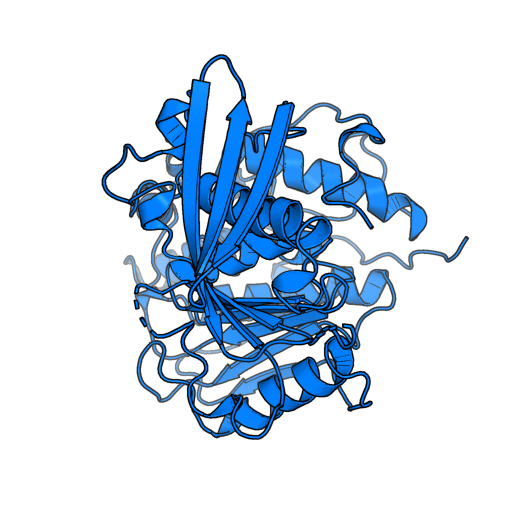5 453 ASN A C 1
ATOM 2183 O O . ASN A 1 302 ? -38.338 4.269 17.624 1.00 26.31 453 ASN A O 1
ATOM 2188 N N . TYR A 1 303 ? -38.492 4.048 19.857 1.00 25.91 454 TYR A N 1
ATOM 2189 C CA . TYR A 1 303 ? -39.179 5.323 20.014 1.00 31.10 454 TYR A CA 1
ATOM 2190 C C . TYR A 1 303 ? -38.252 6.480 19.672 1.00 31.08 454 TYR A C 1
ATOM 2191 O O . TYR A 1 303 ? -38.706 7.508 19.151 1.00 31.38 454 TYR A O 1
ATOM 2200 N N . CYS A 1 304 ? -36.947 6.328 19.927 1.00 30.66 455 CYS A N 1
ATOM 2201 C CA . CYS A 1 304 ? -36.001 7.319 19.425 1.00 28.43 455 CYS A CA 1
ATOM 2202 C C . CYS A 1 304 ? -35.989 7.312 17.900 1.00 26.92 455 CYS A C 1
ATOM 2203 O O . CYS A 1 304 ? -36.058 8.368 17.264 1.00 25.69 455 CYS A O 1
ATOM 2206 N N . GLY A 1 305 ? -35.957 6.119 17.298 1.00 29.92 456 GLY A N 1
ATOM 2207 C CA . GLY A 1 305 ? -36.018 6.032 15.850 1.00 29.80 456 GLY A CA 1
ATOM 2208 C C . GLY A 1 305 ? -37.250 6.708 15.286 1.00 30.08 456 GLY A C 1
ATOM 2209 O O . GLY A 1 305 ? -37.163 7.486 14.333 1.00 32.15 456 GLY A O 1
ATOM 2210 N N . GLN A 1 306 ? -38.412 6.437 15.877 1.00 26.55 457 GLN A N 1
ATOM 2211 C CA . GLN A 1 306 ? -39.638 7.043 15.377 1.00 26.87 457 GLN A CA 1
ATOM 2212 C C . GLN A 1 306 ? -39.630 8.552 15.611 1.00 27.60 457 GLN A C 1
ATOM 2213 O O . GLN A 1 306 ? -39.908 9.322 14.688 1.00 30.17 457 GLN A O 1
ATOM 2219 N N . ALA A 1 307 ? -39.265 8.994 16.819 1.00 28.45 458 ALA A N 1
ATOM 2220 C CA . ALA A 1 307 ? -39.321 10.424 17.137 1.00 29.54 458 ALA A CA 1
ATOM 2221 C C . ALA A 1 307 ? -38.357 11.252 16.295 1.00 31.96 458 ALA A C 1
ATOM 2222 O O . ALA A 1 307 ? -38.657 12.412 15.970 1.00 26.42 458 ALA A O 1
ATOM 2224 N N . SER A 1 308 ? -37.202 10.681 15.932 1.00 26.14 459 SER A N 1
ATOM 2225 C CA . SER A 1 308 ? -36.143 11.452 15.283 1.00 30.78 459 SER A CA 1
ATOM 2226 C C . SER A 1 308 ? -36.508 11.872 13.867 1.00 31.52 459 SER A C 1
ATOM 2227 O O . SER A 1 308 ? -35.874 12.777 13.326 1.00 33.77 459 SER A O 1
ATOM 2230 N N . LYS A 1 309 ? -37.495 11.223 13.249 1.00 30.86 460 LYS A N 1
ATOM 2231 C CA . LYS A 1 309 ? -37.863 11.558 11.876 1.00 31.28 460 LYS A CA 1
ATOM 2232 C C . LYS A 1 309 ? -38.295 13.018 11.714 1.00 30.30 460 LYS A C 1
ATOM 2233 O O . LYS A 1 309 ? -38.245 13.545 10.593 1.00 29.41 460 LYS A O 1
ATOM 2239 N N . GLU A 1 310 ? -38.692 13.694 12.799 1.00 28.62 461 GLU A N 1
ATOM 2240 C CA . GLU A 1 310 ? -39.279 15.022 12.644 1.00 30.69 461 GLU A CA 1
ATOM 2241 C C . GLU A 1 310 ? -38.285 16.015 12.053 1.00 32.96 461 GLU A C 1
ATOM 2242 O O . GLU A 1 310 ? -38.649 16.810 11.176 1.00 28.59 461 GLU A O 1
ATOM 2248 N N . VAL A 1 311 ? -37.020 15.966 12.496 1.00 31.40 462 VAL A N 1
ATOM 2249 C CA . VAL A 1 311 ? -36.030 16.905 11.982 1.00 32.84 462 VAL A CA 1
ATOM 2250 C C . VAL A 1 311 ? -35.734 16.623 10.510 1.00 35.02 462 VAL A C 1
ATOM 2251 O O . VAL A 1 311 ? -35.707 17.546 9.684 1.00 35.29 462 VAL A O 1
ATOM 2255 N N . TYR A 1 312 ? -35.549 15.349 10.140 1.00 34.77 463 TYR A N 1
ATOM 2256 C CA . TYR A 1 312 ? -35.274 15.056 8.736 1.00 33.92 463 TYR A CA 1
ATOM 2257 C C . TYR A 1 312 ? -36.453 15.470 7.851 1.00 34.45 463 TYR A C 1
ATOM 2258 O O . TYR A 1 312 ? -36.259 16.055 6.775 1.00 34.76 463 TYR A O 1
ATOM 2267 N N . ASP A 1 313 ? -37.686 15.213 8.303 1.00 35.04 464 ASP A N 1
ATOM 2268 C CA . ASP A 1 313 ? -38.860 15.634 7.536 1.00 33.26 464 ASP A CA 1
ATOM 2269 C C . ASP A 1 313 ? -38.884 17.146 7.354 1.00 32.89 464 ASP A C 1
ATOM 2270 O O . ASP A 1 313 ? -39.149 17.640 6.252 1.00 33.33 464 ASP A O 1
ATOM 2275 N N . ALA A 1 314 ? -38.589 17.892 8.425 1.00 32.29 465 ALA A N 1
ATOM 2276 C CA . ALA A 1 314 ? -38.653 19.354 8.390 1.00 32.66 465 ALA A CA 1
ATOM 2277 C C . ALA A 1 314 ? -37.648 19.949 7.411 1.00 35.64 465 ALA A C 1
ATOM 2278 O O . ALA A 1 314 ? -37.945 20.937 6.731 1.00 36.92 465 ALA A O 1
ATOM 2280 N N . LEU A 1 315 ? -36.447 19.381 7.342 1.00 37.09 466 LEU A N 1
ATOM 2281 C CA . LEU A 1 315 ? -35.445 19.860 6.399 1.00 35.49 466 LEU A CA 1
ATOM 2282 C C . LEU A 1 315 ? -35.692 19.371 4.980 1.00 35.99 466 LEU A C 1
ATOM 2283 O O . LEU A 1 315 ? -34.928 19.723 4.082 1.00 39.22 466 LEU A O 1
ATOM 2288 N N . GLY A 1 316 ? -36.730 18.572 4.755 1.00 33.77 467 GLY A N 1
ATOM 2289 C CA . GLY A 1 316 ? -36.951 18.022 3.432 1.00 36.04 467 GLY A CA 1
ATOM 2290 C C . GLY A 1 316 ? -35.989 16.921 3.042 1.00 36.96 467 GLY A C 1
ATOM 2291 O O . GLY A 1 316 ? -35.687 16.762 1.852 1.00 36.83 467 GLY A O 1
ATOM 2292 N N . ALA A 1 317 ? -35.484 16.161 4.017 1.00 35.47 468 ALA A N 1
ATOM 2293 C CA . ALA A 1 317 ? -34.501 15.107 3.783 1.00 35.07 468 ALA A CA 1
ATOM 2294 C C . ALA A 1 317 ? -35.008 13.759 4.281 1.00 33.84 468 ALA A C 1
ATOM 2295 O O . ALA A 1 317 ? -34.233 12.923 4.757 1.00 32.01 468 ALA A O 1
ATOM 2297 N N . THR A 1 318 ? -36.319 13.546 4.180 1.00 33.20 469 THR A N 1
ATOM 2298 C CA . THR A 1 318 ? -36.911 12.285 4.616 1.00 34.92 469 THR A CA 1
ATOM 2299 C C . THR A 1 318 ? -36.252 11.092 3.943 1.00 35.95 469 THR A C 1
ATOM 2300 O O . THR A 1 318 ? -36.184 10.006 4.529 1.00 35.37 469 THR A O 1
ATOM 2304 N N . GLU A 1 319 ? -35.750 11.278 2.723 1.00 36.94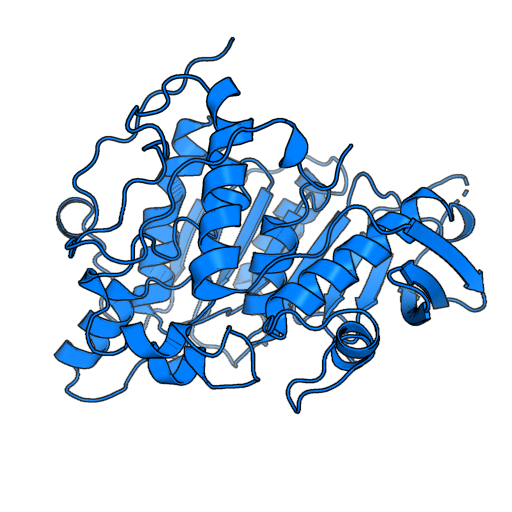 470 GLU A N 1
ATOM 2305 C CA . GLU A 1 319 ? -35.155 10.174 1.995 1.00 36.72 470 GLU A CA 1
ATOM 2306 C C . GLU A 1 319 ? -33.798 9.772 2.546 1.00 37.37 470 GLU A C 1
ATOM 2307 O O . GLU A 1 319 ? -33.288 8.721 2.151 1.00 39.59 470 GLU A O 1
ATOM 2309 N N . ASN A 1 320 ? -33.211 10.563 3.447 1.00 36.16 471 ASN A N 1
ATOM 2310 C CA . ASN A 1 320 ? -31.858 10.334 3.933 1.00 34.70 471 ASN A CA 1
ATOM 2311 C C . ASN A 1 320 ? -31.814 9.755 5.340 1.00 32.76 471 ASN A C 1
ATOM 2312 O O . ASN A 1 320 ? -30.733 9.677 5.930 1.00 35.12 471 ASN A O 1
ATOM 2317 N N . TYR A 1 321 ? -32.949 9.374 5.909 1.00 31.89 472 TYR A N 1
ATOM 2318 C CA . TYR A 1 321 ? -32.967 8.798 7.244 1.00 32.42 472 TYR A CA 1
ATOM 2319 C C . TYR A 1 321 ? -33.772 7.505 7.231 1.00 35.44 472 TYR A C 1
ATOM 2320 O O . TYR A 1 321 ? -34.912 7.495 6.769 1.00 36.59 472 TYR A O 1
ATOM 2329 N N . THR A 1 322 ? -33.169 6.416 7.718 1.00 34.62 473 THR A N 1
ATOM 2330 C CA . THR A 1 322 ? -33.860 5.142 7.894 1.00 33.77 473 THR A CA 1
ATOM 2331 C C . THR A 1 322 ? -33.562 4.607 9.286 1.00 34.10 473 THR A C 1
ATOM 2332 O O . THR A 1 322 ? -32.401 4.584 9.707 1.00 34.43 473 THR A O 1
ATOM 2336 N N . TYR A 1 323 ? -34.614 4.199 10.004 1.00 32.68 474 TYR A N 1
ATOM 2337 C CA . TYR A 1 323 ? -34.489 3.397 11.215 1.00 31.49 474 TYR A CA 1
ATOM 2338 C C . TYR A 1 323 ? -34.994 1.997 10.899 1.00 31.58 474 TYR A C 1
ATOM 2339 O O . TYR A 1 323 ? -36.163 1.820 10.531 1.00 30.35 474 TYR A O 1
ATOM 2348 N N . SER A 1 324 ? -34.113 1.008 11.043 1.00 30.75 475 SER A N 1
ATOM 2349 C CA . SER A 1 324 ? -34.402 -0.379 10.703 1.00 32.36 475 SER A CA 1
ATOM 2350 C C . SER A 1 324 ? -34.143 -1.242 11.930 1.00 33.09 475 SER A C 1
ATOM 2351 O O . SER A 1 324 ? -32.990 -1.401 12.350 1.00 32.30 475 SER A O 1
ATOM 2354 N N . GLN A 1 325 ? -35.208 -1.806 12.497 1.00 32.25 476 GLN A N 1
ATOM 2355 C CA . GLN A 1 325 ? -35.118 -2.672 13.669 1.00 31.35 476 GLN A CA 1
ATOM 2356 C C . GLN A 1 325 ? -35.522 -4.081 13.254 1.00 32.39 476 GLN A C 1
ATOM 2357 O O . GLN A 1 325 ? -36.663 -4.304 12.833 1.00 32.53 476 GLN A O 1
ATOM 2363 N N . GLU A 1 326 ? -34.586 -5.022 13.346 1.00 32.11 477 GLU A N 1
ATOM 2364 C CA . GLU A 1 326 ? -34.887 -6.438 13.181 1.00 35.97 477 GLU A CA 1
ATOM 2365 C C . GLU A 1 326 ? -34.283 -7.192 14.354 1.00 37.88 477 GLU A C 1
ATOM 2366 O O . GLU A 1 326 ? -33.068 -7.127 14.575 1.00 41.14 477 GLU A O 1
ATOM 2372 N N . GLY A 1 327 ? -35.128 -7.880 15.111 1.00 37.27 478 GLY A N 1
ATOM 2373 C CA . GLY A 1 327 ? -34.694 -8.744 16.190 1.00 38.47 478 GLY A CA 1
ATOM 2374 C C . GLY A 1 327 ? -34.488 -10.177 15.736 1.00 37.88 478 GLY A C 1
ATOM 2375 O O . GLY A 1 327 ? -34.339 -10.467 14.547 1.00 37.64 478 GLY A O 1
ATOM 2376 N N . GLY A 1 328 ? -34.477 -11.085 16.710 1.00 38.77 479 GLY A N 1
ATOM 2377 C CA . GLY A 1 328 ? -34.358 -12.504 16.414 1.00 40.90 479 GLY A CA 1
ATOM 2378 C C . GLY A 1 328 ? -32.982 -12.970 15.977 1.00 42.23 479 GLY A C 1
ATOM 2379 O O . GLY A 1 328 ? -32.869 -13.991 15.289 1.00 42.62 479 GLY A O 1
ATOM 2380 N N . HIS A 1 329 ? -31.926 -12.250 16.355 1.00 43.40 480 HIS A N 1
ATOM 2381 C CA . HIS A 1 329 ? -30.583 -12.618 15.946 1.00 41.86 480 HIS A CA 1
ATOM 2382 C C . HIS A 1 329 ? -29.599 -12.177 17.021 1.00 42.08 480 HIS A C 1
ATOM 2383 O O . HIS A 1 329 ? -29.946 -11.440 17.947 1.00 44.27 480 HIS A O 1
ATOM 2390 N N . GLY A 1 330 ? -28.354 -12.628 16.872 1.00 39.56 481 GLY A N 1
ATOM 2391 C CA . GLY A 1 330 ? -27.356 -12.397 17.894 1.00 39.67 481 GLY A CA 1
ATOM 2392 C C . GLY A 1 330 ? -26.821 -10.978 17.880 1.00 39.13 481 GLY A C 1
ATOM 2393 O O . GLY A 1 330 ? -26.845 -10.279 16.866 1.00 37.57 481 GLY A O 1
ATOM 2394 N N . HIS A 1 331 ? -26.342 -10.550 19.046 1.00 39.13 482 HIS A N 1
ATOM 2395 C CA . HIS A 1 331 ? -25.821 -9.195 19.192 1.00 40.10 482 HIS A CA 1
ATOM 2396 C C . HIS A 1 331 ? -24.697 -8.933 18.192 1.00 39.94 482 HIS A C 1
ATOM 2397 O O . HIS A 1 331 ? -23.768 -9.737 18.050 1.00 38.16 482 HIS A O 1
ATOM 2404 N N . CYS A 1 332 ? -24.829 -7.824 17.460 1.00 41.70 483 CYS A N 1
ATOM 2405 C CA . CYS A 1 332 ? -23.846 -7.324 16.498 1.00 40.68 483 CYS A CA 1
ATOM 2406 C C . CYS A 1 332 ? -23.558 -8.309 15.369 1.00 39.89 483 CYS A C 1
ATOM 2407 O O . CYS A 1 332 ? -22.538 -8.195 14.693 1.00 41.20 483 CYS A O 1
ATOM 2410 N N . GLN A 1 333 ? -24.446 -9.255 15.111 1.00 41.14 484 GLN A N 1
ATOM 2411 C CA . GLN A 1 333 ? -24.354 -10.124 13.938 1.00 42.18 484 GLN A CA 1
ATOM 2412 C C . GLN A 1 333 ? -25.528 -9.769 13.032 1.00 39.73 484 GLN A C 1
ATOM 2413 O O . GLN A 1 333 ? -26.669 -10.160 13.296 1.00 36.08 484 GLN A O 1
ATOM 2419 N N . LEU A 1 334 ? -25.245 -9.008 11.974 1.00 40.30 485 LEU A N 1
ATOM 2420 C CA . LEU A 1 334 ? -26.313 -8.396 11.179 1.00 39.69 485 LEU A CA 1
ATOM 2421 C C . LEU A 1 334 ? -27.053 -9.455 10.368 1.00 39.15 485 LEU A C 1
ATOM 2422 O O . LEU A 1 334 ? -26.416 -10.225 9.643 1.00 39.43 485 LEU A O 1
ATOM 2427 N N . PRO A 1 335 ? -28.385 -9.503 10.433 1.00 39.43 486 PRO A N 1
ATOM 2428 C CA . PRO A 1 335 ? -29.130 -10.490 9.645 1.00 40.12 486 PRO A CA 1
ATOM 2429 C C . PRO A 1 335 ? -29.267 -10.069 8.189 1.00 41.06 486 PRO A C 1
ATOM 2430 O O . PRO A 1 335 ? -29.354 -8.881 7.865 1.00 38.17 486 PRO A O 1
ATOM 2434 N N . ASN A 1 336 ? -29.310 -11.077 7.308 1.00 46.10 487 ASN A N 1
ATOM 2435 C CA . ASN A 1 336 ? -29.450 -10.835 5.871 1.00 50.06 487 ASN A CA 1
ATOM 2436 C C . ASN A 1 336 ? -30.634 -9.936 5.515 1.00 49.89 487 ASN A C 1
ATOM 2437 O O . ASN A 1 336 ? -30.619 -9.304 4.451 1.00 49.05 487 ASN A O 1
ATOM 2442 N N . GLY A 1 337 ? -31.656 -9.865 6.365 1.00 49.46 488 GLY A N 1
ATOM 2443 C CA . GLY A 1 337 ? -32.772 -8.971 6.102 1.00 51.82 488 GLY A CA 1
ATOM 2444 C C . GLY A 1 337 ? -32.424 -7.493 6.128 1.00 52.41 488 GLY A C 1
ATOM 2445 O O . GLY A 1 337 ? -33.245 -6.674 5.700 1.00 59.40 488 GLY A O 1
ATOM 2446 N N . GLN A 1 338 ? -31.244 -7.133 6.627 1.00 46.26 489 GLN A N 1
ATOM 2447 C CA . GLN A 1 338 ? -30.804 -5.744 6.648 1.00 40.97 489 GLN A CA 1
ATOM 2448 C C . GLN A 1 338 ? -29.648 -5.476 5.686 1.00 39.34 489 GLN A C 1
ATOM 2449 O O . GLN A 1 338 ? -29.138 -4.356 5.653 1.00 35.80 489 GLN A O 1
ATOM 2455 N N . PHE A 1 339 ? -29.244 -6.468 4.887 1.00 41.95 490 PHE A N 1
ATOM 2456 C CA . PHE A 1 339 ? -28.199 -6.244 3.892 1.00 44.50 490 PHE A CA 1
ATOM 2457 C C . PHE A 1 339 ? -28.659 -5.254 2.829 1.00 46.91 490 PHE A C 1
ATOM 2458 O O . PHE A 1 339 ? -27.865 -4.441 2.346 1.00 46.22 490 PHE A O 1
ATOM 2466 N N . ASP A 1 340 ? -29.934 -5.328 2.432 1.00 49.05 491 ASP A N 1
ATOM 2467 C CA . ASP A 1 340 ? -30.452 -4.414 1.417 1.00 52.78 491 ASP A CA 1
ATOM 2468 C C . ASP A 1 340 ? -30.373 -2.964 1.878 1.00 49.99 491 ASP A C 1
ATOM 2469 O O . ASP A 1 340 ? -30.105 -2.070 1.069 1.00 47.88 491 ASP A O 1
ATOM 2474 N N . GLU A 1 341 ? -30.601 -2.719 3.168 1.00 49.16 492 GLU A N 1
ATOM 2475 C CA . GLU A 1 341 ? -30.472 -1.374 3.710 1.00 48.16 492 GLU A CA 1
ATOM 2476 C C . GLU A 1 341 ? -29.045 -0.859 3.550 1.00 45.66 492 GLU A C 1
ATOM 2477 O O . GLU A 1 341 ? -28.81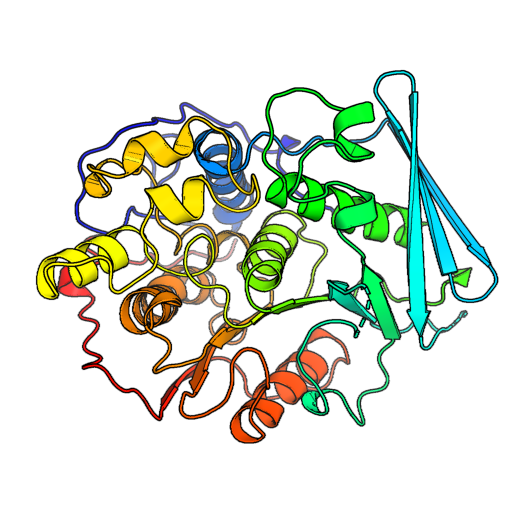7 0.220 2.989 1.00 44.07 492 GLU A O 1
ATOM 2483 N N . VAL A 1 342 ? -28.068 -1.631 4.029 1.00 45.09 493 VAL A N 1
ATOM 2484 C CA . VAL A 1 342 ? -26.672 -1.207 3.949 1.00 43.93 493 VAL A CA 1
ATOM 2485 C C . VAL A 1 342 ? -26.277 -0.935 2.502 1.00 45.17 493 VAL A C 1
ATOM 2486 O O . VAL A 1 342 ? -25.687 0.108 2.186 1.00 44.89 493 VAL A O 1
ATOM 2490 N N . LYS A 1 343 ? -26.616 -1.860 1.599 1.00 44.21 494 LYS A N 1
ATOM 2491 C CA . LYS A 1 343 ? -26.237 -1.701 0.198 1.00 45.21 494 LYS A CA 1
ATOM 2492 C C . LYS A 1 343 ? -26.918 -0.490 -0.430 1.00 44.38 494 LYS A C 1
ATOM 2493 O O . LYS A 1 343 ? -26.288 0.262 -1.183 1.00 44.84 494 LYS A O 1
ATOM 2499 N N . ASP A 1 344 ? -28.198 -0.274 -0.121 1.00 42.27 495 ASP A N 1
ATOM 2500 C CA . ASP A 1 344 ? -28.923 0.834 -0.732 1.00 41.75 495 ASP A CA 1
ATOM 2501 C C . ASP A 1 344 ? -28.325 2.180 -0.325 1.00 40.48 495 ASP A C 1
ATOM 2502 O O . ASP A 1 344 ? -28.162 3.070 -1.166 1.00 39.41 495 ASP A O 1
ATOM 2507 N N . PHE A 1 345 ? -27.970 2.337 0.955 1.00 38.41 496 PHE A N 1
ATOM 2508 C CA . PHE A 1 345 ? -27.451 3.617 1.424 1.00 37.96 496 PHE A CA 1
ATOM 2509 C C . PHE A 1 345 ? -26.022 3.846 0.945 1.00 39.59 496 PHE A C 1
ATOM 2510 O O . PHE A 1 345 ? -25.656 4.970 0.580 1.00 39.88 496 PHE A O 1
ATOM 2518 N N . MET A 1 346 ? -25.206 2.790 0.921 1.00 40.18 497 MET A N 1
ATOM 2519 C CA . MET A 1 346 ? -23.830 2.943 0.453 1.00 41.87 497 MET A CA 1
ATOM 2520 C C . MET A 1 346 ? -23.788 3.203 -1.042 1.00 45.06 497 MET A C 1
ATOM 2521 O O . MET A 1 346 ? -23.013 4.041 -1.508 1.00 46.40 497 MET A O 1
ATOM 2526 N N . ASN A 1 347 ? -24.632 2.520 -1.811 1.00 45.70 498 ASN A N 1
ATOM 2527 C CA . ASN A 1 347 ? -24.711 2.831 -3.232 1.00 46.68 498 ASN A CA 1
ATOM 2528 C C . ASN A 1 347 ? -25.171 4.265 -3.458 1.00 46.23 498 ASN A C 1
ATOM 2529 O O . ASN A 1 347 ? -24.674 4.948 -4.361 1.00 47.53 498 ASN A O 1
ATOM 2534 N N . LYS A 1 348 ? -26.106 4.744 -2.637 1.00 43.46 499 LYS A N 1
ATOM 2535 C CA . LYS A 1 348 ? -26.710 6.045 -2.898 1.00 42.44 499 LYS A CA 1
ATOM 2536 C C . LYS A 1 348 ? -25.800 7.188 -2.464 1.00 39.83 499 LYS A C 1
ATOM 2537 O O . LYS A 1 348 ? -25.578 8.135 -3.225 1.00 38.62 499 LYS A O 1
ATOM 2543 N N . PHE A 1 349 ? -25.263 7.110 -1.251 1.00 38.67 500 PHE A N 1
ATOM 2544 C CA . PHE A 1 349 ? -24.530 8.216 -0.654 1.00 38.79 500 PHE A CA 1
ATOM 2545 C C . PHE A 1 349 ? -23.010 8.072 -0.734 1.00 41.23 500 PHE A C 1
ATOM 2546 O O . PHE A 1 349 ? -22.298 9.020 -0.388 1.00 41.34 500 PHE A O 1
ATOM 2554 N N . LEU A 1 350 ? -22.496 6.931 -1.181 1.00 41.78 501 LEU A N 1
ATOM 2555 C CA . LEU A 1 350 ? -21.056 6.766 -1.362 1.00 41.80 501 LEU A CA 1
ATOM 2556 C C . LEU A 1 350 ? -20.647 6.558 -2.810 1.00 43.13 501 LEU A C 1
ATOM 2557 O O . LEU A 1 350 ? -19.597 7.058 -3.223 1.00 43.77 501 LEU A O 1
ATOM 2562 N N . LEU A 1 351 ? -21.437 5.817 -3.586 1.00 42.65 502 LEU A N 1
ATOM 2563 C CA . LEU A 1 351 ? -21.061 5.411 -4.934 1.00 42.50 502 LEU A CA 1
ATOM 2564 C C . LEU A 1 351 ? -21.905 6.067 -6.022 1.00 44.27 502 LEU A C 1
ATOM 2565 O O . LEU A 1 351 ? -21.762 5.715 -7.197 1.00 43.34 502 LEU A O 1
ATOM 2570 N N . GLY A 1 352 ? -22.775 7.010 -5.668 1.00 48.61 503 GLY A N 1
ATOM 2571 C CA . GLY A 1 352 ? -23.519 7.761 -6.661 1.00 52.40 503 GLY A CA 1
ATOM 2572 C C . GLY A 1 352 ? -24.594 7.008 -7.416 1.00 55.72 503 GLY A C 1
ATOM 2573 O O . GLY A 1 352 ? -25.068 7.512 -8.440 1.00 57.25 503 GLY A O 1
ATOM 2574 N N . LYS A 1 353 ? -25.006 5.828 -6.957 1.00 57.35 504 LYS A N 1
ATOM 2575 C CA . LYS A 1 353 ? -26.042 5.046 -7.626 1.00 57.93 504 LYS A CA 1
ATOM 2576 C C . LYS A 1 353 ? -27.364 5.212 -6.886 1.00 58.54 504 LYS A C 1
ATOM 2577 O O . LYS A 1 353 ? -27.440 4.949 -5.683 1.00 59.95 504 LYS A O 1
ATOM 2583 N N . ASP A 1 354 ? -28.406 5.616 -7.606 1.00 57.84 505 ASP A N 1
ATOM 2584 C CA . ASP A 1 354 ? -29.669 5.937 -6.953 1.00 55.98 505 ASP A CA 1
ATOM 2585 C C . ASP A 1 354 ? -30.341 4.684 -6.399 1.00 54.09 505 ASP A C 1
ATOM 2586 O O . ASP A 1 354 ? -30.160 3.573 -6.905 1.00 55.29 505 ASP A O 1
ATOM 2591 N N . ALA A 1 355 ? -31.123 4.881 -5.337 1.00 51.77 506 ALA A N 1
ATOM 2592 C CA . ALA A 1 355 ? -31.934 3.830 -4.732 1.00 48.96 506 ALA A CA 1
ATOM 2593 C C . ALA A 1 355 ? -33.034 4.478 -3.898 1.00 45.12 506 ALA A C 1
ATOM 2594 O O . ALA A 1 355 ? -32.908 5.623 -3.452 1.00 43.12 506 ALA A O 1
ATOM 2596 N N . LYS A 1 356 ? -34.121 3.729 -3.699 1.00 43.02 507 LYS A N 1
ATOM 2597 C CA . LYS A 1 356 ? -35.221 4.177 -2.855 1.00 41.33 507 LYS A CA 1
ATOM 2598 C C . LYS A 1 356 ? -34.818 4.045 -1.393 1.00 41.49 507 LYS A C 1
ATOM 2599 O O . LYS A 1 356 ? -34.537 2.936 -0.920 1.00 39.66 507 LYS A O 1
ATOM 2605 N N . THR A 1 357 ? -34.789 5.171 -0.675 1.00 41.82 508 THR A N 1
ATOM 2606 C CA . THR A 1 357 ? -34.360 5.188 0.717 1.00 42.53 508 THR A CA 1
ATOM 2607 C C . THR A 1 357 ? -35.288 6.082 1.529 1.00 44.03 508 THR A C 1
ATOM 2608 O O . THR A 1 357 ? -36.017 6.916 0.982 1.00 45.50 508 THR A O 1
ATOM 2612 N N . GLY A 1 358 ? -35.252 5.897 2.850 1.00 42.80 509 GLY A N 1
ATOM 2613 C CA . GLY A 1 358 ? -36.089 6.675 3.750 1.00 41.37 509 GLY A CA 1
ATOM 2614 C C . GLY A 1 358 ? -37.269 5.885 4.274 1.00 40.79 509 GLY A C 1
ATOM 2615 O O . GLY A 1 358 ? -38.275 5.717 3.574 1.00 40.05 509 GLY A O 1
ATOM 2616 N N . LYS A 1 359 ? -37.172 5.408 5.512 1.00 39.47 510 LYS A N 1
ATOM 2617 C CA . LYS A 1 359 ? -38.096 4.375 5.948 1.00 38.45 510 LYS A CA 1
ATOM 2618 C C . LYS A 1 359 ? -38.036 4.244 7.463 1.00 35.81 510 LYS A C 1
ATOM 2619 O O . LYS A 1 359 ? -36.987 4.464 8.071 1.00 34.20 510 LYS A O 1
ATOM 2625 N N . ILE A 1 360 ? -39.173 3.895 8.064 1.00 33.31 511 ILE A N 1
ATOM 2626 C CA . ILE A 1 360 ? -39.252 3.549 9.480 1.00 32.57 511 ILE A CA 1
ATOM 2627 C C . ILE A 1 360 ? -39.812 2.133 9.554 1.00 35.61 511 ILE A C 1
ATOM 2628 O O . ILE A 1 360 ? -41.008 1.918 9.302 1.00 37.01 511 ILE A O 1
ATOM 2633 N N . ASP A 1 361 ? -38.960 1.166 9.905 1.00 33.15 512 ASP A N 1
ATOM 2634 C CA . ASP A 1 361 ? -39.291 -0.251 9.778 1.00 33.71 512 ASP A CA 1
ATOM 2635 C C . ASP A 1 361 ? -38.830 -1.017 11.008 1.00 32.37 512 ASP A C 1
ATOM 2636 O O . ASP A 1 361 ? -37.666 -0.919 11.397 1.00 32.97 512 ASP A O 1
ATOM 2641 N N . TYR A 1 362 ? -39.733 -1.781 11.618 1.00 32.99 513 TYR A N 1
ATOM 2642 C CA . TYR A 1 362 ? -39.376 -2.620 12.758 1.00 34.18 513 TYR A CA 1
ATOM 2643 C C . TYR A 1 362 ? -40.124 -3.946 12.681 1.00 33.62 513 TYR A C 1
ATOM 2644 O O . TYR A 1 362 ? -41.349 -3.953 12.528 1.00 33.56 513 TYR A O 1
ATOM 2653 N N . THR A 1 363 ? -39.388 -5.066 12.771 1.00 34.88 514 THR A N 1
ATOM 2654 C CA . THR A 1 363 ? -39.968 -6.403 12.696 1.00 35.80 514 THR A CA 1
ATOM 2655 C C . THR A 1 363 ? -39.296 -7.332 13.702 1.00 37.78 514 THR A C 1
ATOM 2656 O O . THR A 1 363 ? -38.179 -7.087 14.152 1.00 37.56 514 THR A O 1
ATOM 2660 N N . LYS A 1 364 ? -39.994 -8.425 14.037 1.00 33.23 515 LYS A N 1
ATOM 2661 C CA . LYS A 1 364 ? -39.498 -9.417 14.997 1.00 34.68 515 LYS A CA 1
ATOM 2662 C C . LYS A 1 364 ? -39.273 -8.787 16.366 1.00 34.40 515 LYS A C 1
ATOM 2663 O O . LYS A 1 364 ? -38.269 -9.048 17.038 1.00 34.43 515 LYS A O 1
ATOM 2669 N N . ASN A 1 365 ? -40.198 -7.928 16.769 1.00 31.49 516 ASN A N 1
ATOM 2670 C CA . ASN A 1 365 ? -40.160 -7.335 18.092 1.00 29.10 516 ASN A CA 1
ATOM 2671 C C . ASN A 1 365 ? -40.603 -8.347 19.147 1.00 30.70 516 ASN A C 1
ATOM 2672 O O . ASN A 1 365 ? -41.341 -9.304 18.867 1.00 31.86 516 ASN A O 1
ATOM 2677 N N . THR A 1 366 ? -40.169 -8.103 20.381 1.00 29.66 517 THR A N 1
ATOM 2678 C CA . THR A 1 366 ? -40.586 -8.888 21.535 1.00 31.23 517 THR A CA 1
ATOM 2679 C C . THR A 1 366 ? -41.377 -8.079 22.550 1.00 30.43 517 THR A C 1
ATOM 2680 O O . THR A 1 366 ? -41.805 -8.632 23.564 1.00 30.18 517 THR A O 1
ATOM 2684 N N . GLN A 1 367 ? -41.543 -6.776 22.332 1.00 31.16 518 GLN A N 1
ATOM 2685 C CA . GLN A 1 367 ? -42.303 -5.918 23.224 1.00 32.27 518 GLN A CA 1
ATOM 2686 C C . GLN A 1 367 ? -43.399 -5.225 22.430 1.00 30.88 518 GLN A C 1
ATOM 2687 O O . GLN A 1 367 ? -43.390 -5.214 21.197 1.00 30.92 518 GLN A O 1
ATOM 2693 N N . THR A 1 368 ? -44.346 -4.644 23.142 1.00 33.48 519 THR A N 1
ATOM 2694 C CA . THR A 1 368 ? -45.438 -3.957 22.464 1.00 32.53 519 THR A CA 1
ATOM 2695 C C . THR A 1 368 ? -44.915 -2.625 21.945 1.00 31.20 519 THR A C 1
ATOM 2696 O O . THR A 1 368 ? -44.372 -1.827 22.717 1.00 30.91 519 THR A O 1
ATOM 2700 N N . ILE A 1 369 ? -45.004 -2.411 20.632 1.00 30.64 520 ILE A N 1
ATOM 2701 C CA . ILE A 1 369 ? -44.519 -1.181 20.013 1.00 29.91 520 ILE A CA 1
ATOM 2702 C C . ILE A 1 369 ? -45.720 -0.280 19.737 1.00 33.09 520 ILE A C 1
ATOM 2703 O O . ILE A 1 369 ? -46.517 -0.537 18.825 1.00 31.05 520 ILE A O 1
ATOM 2708 N N . ASN A 1 370 ? -45.846 0.786 20.521 1.00 32.56 521 ASN A N 1
ATOM 2709 C CA . ASN A 1 370 ? -46.971 1.687 20.327 1.00 34.86 521 ASN A CA 1
ATOM 2710 C C . ASN A 1 370 ? -46.491 3.112 20.610 1.00 34.23 521 ASN A C 1
ATOM 2711 O O . ASN A 1 370 ? 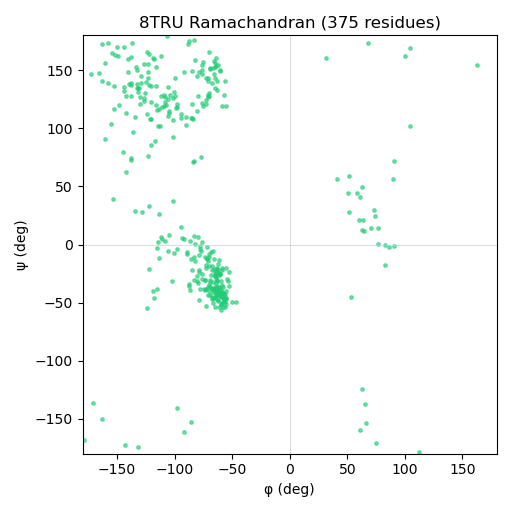-46.718 3.685 21.679 1.00 34.43 521 ASN A O 1
ATOM 2716 N N . PHE A 1 371 ? -45.816 3.696 19.627 1.00 34.45 522 PHE A N 1
ATOM 2717 C CA . PHE A 1 371 ? -45.292 5.051 19.776 1.00 32.42 522 PHE A CA 1
ATOM 2718 C C . PHE A 1 371 ? -46.382 6.048 19.416 1.00 34.87 522 PHE A C 1
ATOM 2719 O O . PHE A 1 371 ? -46.716 6.206 18.240 1.00 35.08 522 PHE A O 1
ATOM 2727 N N . LYS A 1 372 ? -46.908 6.749 20.407 1.00 36.68 523 LYS A N 1
ATOM 2728 C CA . LYS A 1 372 ? -47.944 7.736 20.155 1.00 39.76 523 LYS A CA 1
ATOM 2729 C C . LYS A 1 372 ? -47.320 9.119 20.253 1.00 39.94 523 LYS A C 1
ATOM 2730 O O . LYS A 1 372 ? -46.872 9.528 21.331 1.00 40.04 523 LYS A O 1
ATOM 2733 N N . LYS A 1 373 ? -47.270 9.825 19.121 1.00 39.13 524 LYS A N 1
ATOM 2734 C CA . LYS A 1 373 ? -46.664 11.150 19.110 1.00 39.28 524 LYS A CA 1
ATOM 2735 C C . LYS A 1 373 ? -47.268 12.040 20.184 1.00 39.27 524 LYS A C 1
ATOM 2736 O O . LYS A 1 373 ? -46.554 12.819 20.819 1.00 41.42 524 LYS A O 1
ATOM 2742 N N . SER A 1 374 ? -48.570 11.894 20.440 1.00 38.10 525 SER A N 1
ATOM 2743 C CA . SER A 1 374 ? -49.255 12.693 21.443 1.00 40.59 525 SER A CA 1
ATOM 2744 C C . SER A 1 374 ? -48.706 12.507 22.852 1.00 41.66 525 SER A C 1
ATOM 2745 O O . SER A 1 374 ? -48.862 13.407 23.686 1.00 43.98 525 SER A O 1
ATOM 2748 N N . GLU A 1 375 ? -48.102 11.360 23.156 1.00 40.93 526 GLU A N 1
ATOM 2749 C CA . GLU A 1 375 ? -47.528 11.154 24.485 1.00 40.52 526 GLU A CA 1
ATOM 2750 C C . GLU A 1 375 ? -46.134 11.757 24.607 1.00 37.14 526 GLU A C 1
ATOM 2751 O O . GLU A 1 375 ? -45.736 12.186 25.696 1.00 38.48 526 GLU A O 1
ATOM 2757 N N . TRP A 1 376 ? -45.383 11.804 23.517 1.00 33.63 527 TRP A N 1
ATOM 2758 C CA . TRP A 1 376 ? -43.977 12.128 23.593 1.00 32.69 527 TRP A CA 1
ATOM 2759 C C . TRP A 1 376 ? -43.604 13.452 22.939 1.00 33.77 527 TRP A C 1
ATOM 2760 O O . TRP A 1 376 ? -42.488 13.935 23.169 1.00 34.09 527 TRP A O 1
ATOM 2771 N N . ILE A 1 377 ? -44.501 14.076 22.171 1.00 31.05 528 ILE A N 1
ATOM 2772 C CA . ILE A 1 377 ? -44.152 15.253 21.379 1.00 27.67 528 ILE A CA 1
ATOM 2773 C C . ILE A 1 377 ? -45.326 16.222 21.417 1.00 32.43 528 ILE A C 1
ATOM 2774 O O . ILE A 1 377 ? -46.392 15.923 20.867 1.00 32.38 528 ILE A O 1
ATOM 2779 N N . ASP A 1 378 ? -45.133 17.388 22.050 1.00 33.68 529 ASP A N 1
ATOM 2780 C CA . ASP A 1 378 ? -46.203 18.380 22.186 1.00 33.30 529 ASP A CA 1
ATOM 2781 C C . ASP A 1 378 ? -45.910 19.663 21.423 1.00 33.36 529 ASP A C 1
ATOM 2782 O O . ASP A 1 378 ? -46.704 20.615 21.501 1.00 34.37 529 ASP A O 1
ATOM 2787 N N . TRP A 1 379 ? -44.781 19.710 20.708 1.00 34.55 530 TRP A N 1
ATOM 2788 C CA . TRP A 1 379 ? -44.387 20.789 19.813 1.00 33.07 530 TRP A CA 1
ATOM 2789 C C . TRP A 1 379 ? -44.709 20.398 18.373 1.00 32.72 530 TRP A C 1
ATOM 2790 O O . TRP A 1 379 ? -44.581 19.235 17.982 1.00 32.18 530 TRP A O 1
ATOM 2801 N N . GLU A 1 380 ? -45.130 21.386 17.594 1.00 31.82 531 GLU A N 1
ATOM 2802 C CA . GLU A 1 380 ? -45.368 21.227 16.165 1.00 33.61 531 GLU A CA 1
ATOM 2803 C C . GLU A 1 380 ? -44.062 21.113 15.387 1.00 34.07 531 GLU A C 1
ATOM 2804 O O . GLU A 1 380 ? -43.096 21.811 15.687 1.00 35.95 531 GLU A O 1
ATOM 2810 N N . THR A 1 381 ? -44.054 20.272 14.347 1.00 32.58 532 THR A N 1
ATOM 2811 C CA . THR A 1 381 ? -42.900 20.154 13.458 1.00 36.37 532 THR A CA 1
ATOM 2812 C C . THR A 1 381 ? -42.997 21.213 12.363 1.00 40.24 532 THR A C 1
ATOM 2813 O O . THR A 1 381 ? -43.852 21.088 11.472 1.00 41.82 532 THR A O 1
ATOM 2817 N N . PRO A 1 382 ? -42.157 22.245 12.372 1.00 41.15 533 PRO A N 1
ATOM 2818 C CA . PRO A 1 382 ? -42.357 23.374 11.453 1.00 42.88 533 PRO A CA 1
ATOM 2819 C C . PRO A 1 382 ? -42.066 22.998 10.006 1.00 45.26 533 PRO A C 1
ATOM 2820 O O . PRO A 1 382 ? -41.486 21.956 9.693 1.00 44.35 533 PRO A O 1
ATOM 2824 N N . SER A 1 383 ? -42.504 23.878 9.107 1.00 47.51 534 SER A N 1
ATOM 2825 C CA . SER A 1 383 ? -42.229 23.753 7.676 1.00 48.92 534 SER A CA 1
ATOM 2826 C C . SER A 1 383 ? -41.091 24.716 7.357 1.00 49.07 534 SER A C 1
ATOM 2827 O O . SER A 1 383 ? -41.311 25.896 7.084 1.00 49.86 534 SER A O 1
ATOM 2829 N N . LEU A 1 384 ? -39.856 24.204 7.408 1.00 47.35 535 LEU A N 1
ATOM 2830 C CA . LEU A 1 384 ? -38.680 25.050 7.223 1.00 46.11 535 LEU A CA 1
ATOM 2831 C C . LEU A 1 384 ? -38.565 25.500 5.770 1.00 48.73 535 LEU A C 1
ATOM 2832 O O . LEU A 1 384 ? -38.563 24.673 4.851 1.00 49.47 535 LEU A O 1
ATOM 2837 N N . LYS A 1 385 ? -38.452 26.811 5.561 1.00 49.58 536 LYS A N 1
ATOM 2838 C CA . LYS A 1 385 ? -38.502 27.378 4.221 1.00 51.97 536 LYS A CA 1
ATOM 2839 C C . LYS A 1 385 ? -37.137 27.337 3.545 1.00 55.07 536 LYS A C 1
ATOM 2840 O O . LYS A 1 385 ? -36.089 27.419 4.196 1.00 55.07 536 LYS A O 1
ATOM 2842 N N . ASP A 1 386 ? -37.160 27.212 2.212 1.00 58.12 537 ASP A N 1
ATOM 2843 C CA . ASP A 1 386 ? -35.938 27.353 1.431 1.00 59.98 537 ASP A CA 1
ATOM 2844 C C . ASP A 1 386 ? -35.624 28.834 1.235 1.00 61.27 537 ASP A C 1
ATOM 2845 O O . ASP A 1 386 ? -36.541 29.652 1.116 1.00 60.99 537 ASP A O 1
ATOM 2850 N N . PRO A 1 387 ? -34.337 29.209 1.215 1.00 63.09 538 PRO A N 1
ATOM 2851 C CA . PRO A 1 387 ? -33.918 30.604 1.055 1.00 64.70 538 PRO A CA 1
ATOM 2852 C C . PRO A 1 387 ? -33.815 31.043 -0.402 1.00 66.00 538 PRO A C 1
ATOM 2853 O O . PRO A 1 387 ? -33.423 30.232 -1.239 1.00 66.11 538 PRO A O 1
#

Solvent-accessible surface area: 14236 Å² total; per-residue (Å²): 144,57,25,22,40,33,117,107,17,159,45,37,115,20,55,57,76,57,142,46,59,70,0,12,27,0,0,74,8,36,124,54,58,85,18,75,23,61,63,56,10,86,38,12,10,1,19,1,0,11,12,0,9,108,12,0,0,4,60,2,17,54,133,27,132,110,8,71,22,68,59,88,82,29,94,0,56,0,91,0,32,10,144,86,100,56,6,63,11,30,1,42,16,63,73,45,46,136,71,83,38,20,0,4,0,0,1,3,90,93,21,18,35,3,58,96,0,11,88,88,23,94,6,0,64,0,35,0,46,2,82,54,0,0,28,44,100,17,46,26,24,0,58,109,9,12,137,130,54,15,3,2,0,0,0,2,0,0,0,0,0,1,0,0,22,0,8,82,122,1,95,112,0,1,14,31,29,54,67,0,0,0,0,0,7,36,92,67,0,12,0,0,0,0,1,0,0,3,0,42,8,0,27,0,0,0,0,1,3,6,2,4,1,0,4,3,1,10,8,0,8,18,48,8,26,160,130,91,68,136,94,31,2,10,14,4,43,30,0,4,80,69,14,106,4,9,22,91,59,0,65,98,23,55,72,112,19,65,32,0,10,0,0,0,3,3,0,0,0,1,0,0,63,39,3,0,0,6,2,6,0,5,28,59,99,115,14,0,6,18,0,4,0,14,0,1,26,2,2,74,15,4,1,41,10,15,59,9,72,45,32,7,2,1,4,1,24,1,69,38,34,70,31,123,22,21,115,46,2,30,73,13,0,62,50,4,0,31,52,39,2,44,68,126,130,26,198,19,28,88,56,54,82,59,124,46,81,53,120,35,101,34,50,90,97,71,12,11,100,28,136,36,26,101,10,55,107,144

Radius of gyration: 19.47 Å; Cα contacts (8 Å, |Δi|>4): 882; chains: 1; bounding box: 52×45×48 Å

B-factor: mean 37.14, std 8.75, range [18.88, 77.25]

Organism: Fibrobacter succinogenes (strain ATCC 19169 / S85) (NCBI:txid59374)

Nearest PDB structures (foldseek):
  8tru-assembly1_A  TM=1.003E+00  e=4.928E-89  Fibrobacter succinogenes subsp. succinogenes S85
  8b48-assembly2_B  TM=9.191E-01  e=1.410E-39  Lentithecium fluviatile
  6rv9-assembly1_A  TM=9.085E-01  e=4.768E-39  Cerrena unicolor
  6rv8-assembly1_A  TM=9.087E-01  e=4.768E-39  Cerrena unicolor
  4g4j-assembly1_A  TM=9.159E-01  e=1.280E-37  Thermothelomyces thermophilus ATCC 42464

InterPro domains:
  IPR029058 Alpha/Beta hydrolase fold [G3DSA:3.40.50.1820] (159-536)
  IPR029058 Alpha/Beta hydrolase fold [SSF53474] (254-501)
  IPR054579 4-O-methyl-glucuronoyl methylesterase-like domain [PF22244] (232-467)